Protein 2GPC (pdb70)

Solvent-accessible surface area: 16657 Å² total

Nearest PDB structures (foldseek):
  2gpc-assembly1_B  TM=1.001E+00  e=3.969E-36  Trypanosoma cruzi
  3esf-assembly2_D  TM=9.973E-01  e=1.171E-31  Trypanosoma brucei
  2goj-assembly1_A  TM=9.710E-01  e=1.281E-22  Plasmodium falciparum HB3
  2awp-assembly1_B  TM=9.456E-01  e=6.473E-23  Plasmodium knowlesi
  3dc6-assembly1_C  TM=8.691E-01  e=1.613E-14  Caenorhabditis elegans

Foldseek 3Di:
DDDADPQPQDLARCVVLFQHSVLSCCCCVPVLVVLVVVLVVVCVVVVVCVPDDLLRCCQPHDDPNNLSSLSNVQVNLASLQWRPDADDDDDPVQVQCCVQQVHPVRVLVVQLCCLLVPPAWWKWFWWQQQVVRHIDIDIDHRSDDCSNVVRTQTQHMDTNHCSSPCVRQNSPSSVVVVSSNRIGDVVSSVVRD/DDDADPQPQDLQRCVVLFQHSVLSCCCCVPPLVVLRVVLVVVCVVPVVSVVDALLRCCQPPDDPNNLSSLSNVQVNLASLQWRPDADDDDDPVQVLCCVQQVHPVRVLVVQLCCLLVDPAWWKWFWKAQQVVRHIDIDIDHRSDDQSNPPRIFTQHMDGNHCSNPCVRQNSPVSVVVVSSNRIGDVVSSVVRD

InterPro domains:
  IPR001189 Manganese/iron superoxide dismutase [PIRSF000349] (2-195)
  IPR001189 Manganese/iron superoxide dismutase [PR01703] (6-17)
  IPR001189 Manganese/iron superoxide dismutase [PR01703] (28-41)
  IPR001189 Manganese/iron superoxide dismutase [PR01703] (67-80)
  IPR001189 Manganese/iron superoxide dismutase [PR01703] (120-128)
  IPR001189 Manganese/iron superoxide dismutase [PR01703] (159-171)
  IPR019831 Manganese/iron superoxide dismutase, N-terminal [PF00081] (3-84)
  IPR019832 Manganese/iron superoxide dismutase, C-terminal [PF02777] (91-193)
  IPR019833 Manganese/iron superoxide dismutase, binding site [PS00088] (161-168)
  IPR036314 Manganese/iron superoxide dismutase, C-terminal domain superfamily [G3DSA:3.55.40.20] (85-195)
  IPR036314 Manganese/iron superoxide dismutase, C-terminal domain superfamily [SSF54719] (86-194)
  IPR036324 Manganese/iron superoxide dismutase, N-terminal domain superfamily [G3DSA:1.10.287.990] (21-84)
  IPR036324 Manganese/iron superoxide dismutase, N-terminal domain superfamily [SSF46609] (1-87)

Secondary structure (DSSP, 8-state):
----PPPSS-TTTTGGGT--HHHHHIIIIIIIHHHHHHHHHHHHS-GGGGGS-HHHHHHH--HHHHHHHHHHHHHHHHHHT-----S---HHHHHHHHHHHSSHHHHHHHHHHHHHH--SSEEEEEEEETTTTEEEEEEEETT--GGGSTTEEEEEEEE-SGGGTHHHHTT-HHHHHHHHHHH--HHHHHHH-/----PPPTT-TTTTGGGT--HHHHHIIIIIIIHHHHHHHHHHHHH-HHHHTS-HHHHHHH--THHHHHHHHHHHHHHHHHT-----S---HHHHHHHHHHHSSHHHHHHHHHHHHHH--SSEEEEEEEETTT--EEEEEEETT--GGGSTTEEEEEEEE-SGGGTHHHHTT-HHHHHHHHHHH--HHHHHHH-

Organism: Trypanosoma cruzi (strain CL Brener) (NCBI:txid353153)

Sequence (386 aa):
MFSIPPLPWGYDGLAAKGLSKQQVTLHYDKHHQGYVTKLNAAAQTNSALATKSIEEEIIRTEKGPIFNLAAQIFNHTFYWESMPNGGGEPTGKVADEINASFGSFAKFKEEFTNVAVGHFGSGWAWLVKDTNSGKLKVYQTHDAGCPLTEPNLKPLLTCDVWEHAYYVDYKNDRAAYVQTFWNVVNWKNVERQLMFSIPPLPWGYDGLAAKGLSKQQVTLHYDKHHQGYVTKLNAAAQTNSALATKSIEEIIRTEKGPIFNLAAQIFNHTFYWESMPNGGGEPTGKVADEINASFGSFAKFKEEFTNVAVGHFGSGWAWLVKDTNSGKLKVYQTHDAGCPLTEPNLKPLLTCDVWEHAYYVDYKNDRAAYVQTFWNVVNWKNVERQL

B-factor: mean 17.68, std 6.34, range [6.64, 46.65]

Structure (mmCIF, N/CA/C/O backbone):
data_2GPC
#
_entry.id   2GPC
#
_cell.length_a   109.626
_cell.length_b   38.985
_cell.length_c   91.073
_cell.angle_alpha   90.00
_cell.angle_beta   105.85
_cell.angle_gamma   90.00
#
_symmetry.space_group_name_H-M   'C 1 2 1'
#
loop_
_entity.id
_entity.type
_entity.pdbx_description
1 polymer 'iron superoxide dismutase'
2 non-polymer 'FE (II) ION'
3 non-polymer 'MAGNES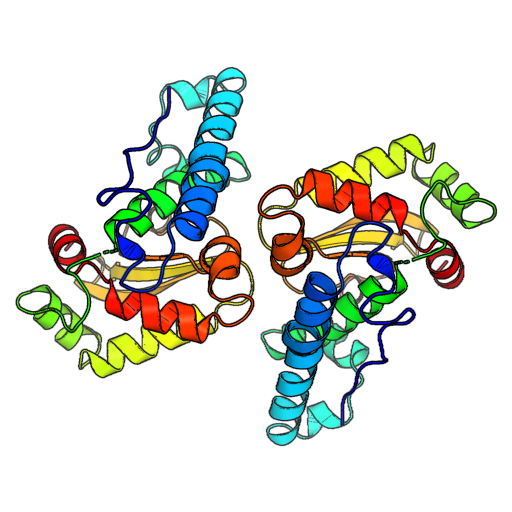IUM ION'
4 water water
#
loop_
_atom_site.group_PDB
_atom_site.id
_atom_site.type_symbol
_atom_site.label_atom_id
_atom_site.label_alt_id
_atom_site.label_comp_id
_atom_site.label_asym_id
_atom_site.label_entity_id
_atom_site.label_seq_id
_atom_site.pdbx_PDB_ins_code
_atom_site.Cartn_x
_atom_site.Cartn_y
_atom_site.Cartn_z
_atom_site.occupancy
_atom_site.B_iso_or_equiv
_atom_site.auth_seq_id
_atom_site.auth_comp_id
_atom_site.auth_asym_id
_atom_site.auth_atom_id
_atom_site.pdbx_PDB_model_num
ATOM 1 N N . MET A 1 1 ? 15.361 9.555 0.435 1.00 22.94 1 MET A N 1
ATOM 2 C CA . MET A 1 1 ? 14.112 9.018 1.059 1.00 23.26 1 MET A CA 1
ATOM 3 C C . MET A 1 1 ? 14.294 8.714 2.554 1.00 21.92 1 MET A C 1
ATOM 4 O O . MET A 1 1 ? 15.422 8.590 3.045 1.00 22.05 1 MET A O 1
ATOM 9 N N . PHE A 1 2 ? 13.183 8.615 3.284 1.00 20.14 2 PHE A N 1
ATOM 10 C CA . PHE A 1 2 ? 13.251 8.399 4.725 1.00 19.05 2 PHE A CA 1
ATOM 11 C C . PHE A 1 2 ? 13.737 6.993 5.037 1.00 18.39 2 PHE A C 1
ATOM 12 O O . PHE A 1 2 ? 13.342 6.019 4.380 1.00 17.85 2 PHE A O 1
ATOM 20 N N . SER A 1 3 ? 14.621 6.905 6.021 1.00 17.56 3 SER A N 1
ATOM 21 C CA . SER A 1 3 ? 15.027 5.626 6.586 1.00 17.36 3 SER A CA 1
ATOM 22 C C . SER A 1 3 ? 15.146 5.761 8.101 1.00 16.21 3 SER A C 1
ATOM 23 O O . SER A 1 3 ? 15.051 6.864 8.650 1.00 16.29 3 SER A O 1
ATOM 26 N N . ILE A 1 4 ? 15.315 4.631 8.772 1.00 14.99 4 ILE A N 1
ATOM 27 C CA . ILE A 1 4 ? 15.552 4.620 10.210 1.00 14.76 4 ILE A CA 1
ATOM 28 C C . ILE A 1 4 ? 16.841 3.878 10.524 1.00 14.40 4 ILE A C 1
ATOM 29 O O . ILE A 1 4 ? 17.232 2.943 9.800 1.00 13.27 4 ILE A O 1
ATOM 34 N N . PRO A 1 5 ? 17.497 4.285 11.610 1.00 14.68 5 PRO A N 1
ATOM 35 C CA . PRO A 1 5 ? 18.726 3.618 12.036 1.00 14.53 5 PRO A CA 1
ATOM 36 C C . PRO A 1 5 ? 18.431 2.169 12.459 1.00 14.41 5 PRO A C 1
ATOM 37 O O . PRO A 1 5 ? 17.292 1.876 12.837 1.00 13.74 5 PRO A O 1
ATOM 41 N N . PRO A 1 6 ? 19.422 1.282 12.376 1.00 14.24 6 PRO A N 1
ATOM 42 C CA . PRO A 1 6 ? 19.260 -0.078 12.893 1.00 13.85 6 PRO A CA 1
ATOM 43 C C . PRO A 1 6 ? 19.015 -0.061 14.404 1.00 13.33 6 PRO A C 1
ATOM 44 O O . PRO A 1 6 ? 19.347 0.920 15.084 1.00 12.42 6 PRO A O 1
ATOM 48 N N . LEU A 1 7 ? 18.422 -1.133 14.915 1.00 13.06 7 LEU A N 1
ATOM 49 C CA . LEU A 1 7 ? 18.369 -1.364 16.356 1.00 13.36 7 LEU A CA 1
ATOM 50 C C . LEU A 1 7 ? 19.776 -1.159 16.923 1.00 13.72 7 LEU A C 1
ATOM 51 O O . LEU A 1 7 ? 20.742 -1.661 16.345 1.00 12.98 7 LEU A O 1
ATOM 56 N N . PRO A 1 8 ? 19.921 -0.417 18.028 1.00 13.87 8 PRO A N 1
ATOM 57 C CA . PRO A 1 8 ? 21.257 -0.196 18.589 1.00 13.92 8 PRO A CA 1
ATOM 58 C C . PRO A 1 8 ? 21.930 -1.491 19.057 1.00 14.07 8 PRO A C 1
ATOM 59 O O . PRO A 1 8 ? 23.154 -1.563 19.030 1.00 13.90 8 PRO A O 1
ATOM 63 N N . TRP A 1 9 ? 21.141 -2.501 19.425 1.00 14.04 9 TRP A N 1
ATOM 64 C CA . TRP A 1 9 ? 21.654 -3.708 20.083 1.00 14.20 9 TRP A CA 1
ATOM 65 C C . TRP A 1 9 ? 21.248 -5.013 19.360 1.00 14.06 9 TRP A C 1
ATOM 66 O O . TRP A 1 9 ? 21.433 -6.108 19.888 1.00 13.38 9 TRP A O 1
ATOM 77 N N . GLY A 1 10 ? 20.715 -4.892 18.145 1.00 14.24 10 GLY A N 1
ATOM 78 C CA . GLY A 1 10 ? 20.374 -6.043 17.328 1.00 14.09 10 GLY A CA 1
ATOM 79 C C . GLY A 1 10 ? 19.060 -6.685 17.725 1.00 14.26 10 GLY A C 1
ATOM 80 O O . GLY A 1 10 ? 18.582 -6.496 18.843 1.00 14.15 10 GLY A O 1
ATOM 81 N N . TYR A 1 11 ? 18.490 -7.472 16.820 1.00 14.57 11 TYR A N 1
ATOM 82 C CA . TYR A 1 11 ? 17.175 -8.081 17.030 1.00 14.82 11 TYR A CA 1
ATOM 83 C C . TYR A 1 11 ? 17.064 -8.914 18.323 1.00 14.86 11 TYR A C 1
ATOM 84 O O . TYR A 1 11 ? 16.032 -8.865 19.004 1.00 15.04 11 TYR A O 1
ATOM 93 N N . ASP A 1 12 ? 18.104 -9.669 18.675 1.00 14.71 12 ASP A N 1
ATOM 94 C CA . ASP A 1 12 ? 18.066 -10.500 19.888 1.00 14.80 12 ASP A CA 1
ATOM 95 C C . ASP A 1 12 ? 18.765 -9.900 21.121 1.00 14.41 12 ASP A C 1
ATOM 96 O O . ASP A 1 12 ? 18.951 -10.579 22.131 1.00 13.87 12 ASP A O 1
ATOM 101 N N . GLY A 1 13 ? 19.139 -8.627 21.038 1.00 14.16 13 GLY A N 1
ATOM 102 C CA . GLY A 1 13 ? 19.928 -7.983 22.073 1.00 13.84 13 GLY A CA 1
ATOM 103 C C . GLY A 1 13 ? 19.305 -7.895 23.461 1.00 13.83 13 GLY A C 1
ATOM 104 O O . GLY A 1 13 ? 20.042 -7.828 24.448 1.00 13.29 13 GLY A O 1
ATOM 105 N N . LEU A 1 14 ? 17.972 -7.838 23.523 1.00 13.36 14 LEU A N 1
ATOM 106 C CA . LEU A 1 14 ? 17.223 -7.767 24.785 1.00 13.44 14 LEU A CA 1
ATOM 107 C C . LEU A 1 14 ? 16.572 -9.087 25.229 1.00 13.42 14 LEU A C 1
ATOM 108 O O . LEU A 1 14 ? 15.903 -9.122 26.263 1.00 13.48 14 LEU A O 1
ATOM 113 N N . ALA A 1 15 ? 16.771 -10.158 24.462 1.00 13.70 15 ALA A N 1
ATOM 114 C CA . ALA A 1 15 ? 16.161 -11.468 24.738 1.00 14.23 15 ALA A CA 1
ATOM 115 C C . ALA A 1 15 ? 16.441 -12.003 26.153 1.00 14.34 15 ALA A C 1
ATOM 116 O O . ALA A 1 15 ? 15.514 -12.436 26.851 1.00 14.00 15 ALA A O 1
ATOM 118 N N . ALA A 1 16 ? 17.706 -11.964 26.564 1.00 14.51 16 ALA A N 1
ATOM 119 C CA . ALA A 1 16 ? 18.118 -12.441 27.892 1.00 14.64 16 ALA A CA 1
ATOM 120 C C . ALA A 1 16 ? 17.514 -11.601 29.022 1.00 14.68 16 ALA A C 1
ATOM 121 O O . ALA A 1 16 ? 17.467 -12.040 30.162 1.00 14.50 16 ALA A O 1
ATOM 123 N N . LYS A 1 17 ? 17.082 -10.384 28.709 1.00 15.27 17 LYS A N 1
ATOM 124 C CA . LYS A 1 17 ? 16.439 -9.517 29.697 1.00 15.73 17 LYS A CA 1
ATOM 125 C C . LYS A 1 17 ? 14.916 -9.368 29.493 1.00 15.38 17 LYS A C 1
ATOM 126 O O . LYS A 1 17 ? 14.304 -8.515 30.109 1.00 14.90 17 LYS A O 1
ATOM 132 N N . GLY A 1 18 ? 14.322 -10.197 28.628 1.00 14.95 18 GLY A N 1
ATOM 133 C CA . GLY A 1 18 ? 12.870 -10.352 28.567 1.00 14.58 18 GLY A CA 1
ATOM 134 C C . GLY A 1 18 ? 12.104 -9.621 27.464 1.00 14.02 18 GLY A C 1
ATOM 135 O O . GLY A 1 18 ? 10.893 -9.389 27.603 1.00 13.66 18 GLY A O 1
ATOM 136 N N . LEU A 1 19 ? 12.792 -9.281 26.377 1.00 13.35 19 LEU A N 1
ATOM 137 C CA . LEU A 1 19 ? 12.159 -8.852 25.123 1.00 13.09 19 LEU A CA 1
ATOM 138 C C . LEU A 1 19 ? 12.782 -9.662 24.011 1.00 12.83 19 LEU A C 1
ATOM 139 O O . LEU A 1 19 ? 13.930 -9.431 23.642 1.00 12.54 19 LEU A O 1
ATOM 144 N N . SER A 1 20 ? 12.017 -10.616 23.490 1.00 12.96 20 SER A N 1
ATOM 145 C CA . SER A 1 20 ? 12.538 -11.690 22.644 1.00 12.85 20 SER A CA 1
ATOM 146 C C . SER A 1 20 ? 12.890 -11.203 21.251 1.00 12.80 20 SER A C 1
ATOM 147 O O . SER A 1 20 ? 12.408 -10.164 20.807 1.00 11.95 20 SER A O 1
ATOM 150 N N . LYS A 1 21 ? 13.757 -11.955 20.577 1.00 13.24 21 LYS A N 1
ATOM 151 C CA . LYS A 1 21 ? 14.042 -11.702 19.168 1.00 13.78 21 LYS A CA 1
ATOM 152 C C . LYS A 1 21 ? 12.760 -11.542 18.356 1.00 14.00 21 LYS A C 1
ATOM 153 O O . LYS A 1 21 ? 12.660 -10.637 17.526 1.00 14.21 21 LYS A O 1
ATOM 159 N N . GLN A 1 22 ? 11.777 -12.406 18.602 1.00 14.45 22 GLN A N 1
ATOM 160 C CA . GLN A 1 22 ? 10.539 -12.382 17.831 1.00 14.66 22 GLN A CA 1
ATOM 161 C C . GLN A 1 22 ? 9.703 -11.125 18.130 1.00 13.77 22 GLN A C 1
ATOM 162 O O . GLN A 1 22 ? 9.229 -10.483 17.202 1.00 13.50 22 GLN A O 1
ATOM 168 N N . GLN A 1 23 ? 9.562 -10.759 19.406 1.00 12.81 23 GLN A N 1
ATOM 169 C CA . GLN A 1 23 ? 8.834 -9.543 19.796 1.00 12.39 23 GLN A CA 1
ATOM 170 C C . GLN A 1 23 ? 9.475 -8.303 19.182 1.00 12.19 23 GLN A C 1
ATOM 171 O O . GLN A 1 23 ? 8.787 -7.413 18.674 1.00 11.36 23 GLN A O 1
ATOM 177 N N . VAL A 1 24 ? 10.796 -8.241 19.256 1.00 11.87 24 VAL A N 1
ATOM 178 C CA . VAL A 1 24 ? 11.539 -7.102 18.750 1.00 12.34 24 VAL A CA 1
ATOM 179 C C . VAL A 1 24 ? 11.481 -7.065 17.226 1.00 11.85 24 VAL A C 1
ATOM 180 O O . VAL A 1 24 ? 11.296 -6.005 16.647 1.00 11.99 24 VAL A O 1
ATOM 184 N N . THR A 1 25 ? 11.607 -8.224 16.590 1.00 11.85 25 THR A N 1
ATOM 185 C CA . THR A 1 25 ? 11.605 -8.319 15.124 1.00 12.05 25 THR A CA 1
ATOM 186 C C . THR A 1 25 ? 10.297 -7.847 14.505 1.00 11.71 25 THR A C 1
ATOM 187 O O . THR A 1 25 ? 10.304 -7.071 13.554 1.00 12.21 25 THR A O 1
ATOM 191 N N . LEU A 1 26 ? 9.177 -8.332 15.027 1.00 11.80 26 LEU A N 1
ATOM 192 C CA . LEU A 1 26 ? 7.871 -7.878 14.564 1.00 11.61 26 LEU A CA 1
ATOM 193 C C . LEU A 1 26 ? 7.729 -6.381 14.790 1.00 11.01 26 LEU A C 1
ATOM 194 O O . LEU A 1 26 ? 7.315 -5.645 13.898 1.00 11.02 26 LEU A O 1
ATOM 199 N N . HIS A 1 27 ? 8.080 -5.928 15.987 1.00 10.34 27 HIS A N 1
ATOM 200 C CA . HIS A 1 27 ? 7.925 -4.518 16.338 1.00 10.09 27 HIS A CA 1
ATOM 201 C C . HIS A 1 27 ? 8.761 -3.611 15.401 1.00 10.37 27 HIS A C 1
ATOM 202 O O . HIS A 1 27 ? 8.259 -2.601 14.913 1.00 10.42 27 HIS A O 1
ATOM 209 N N . TYR A 1 28 ? 9.990 -4.013 15.083 1.00 10.81 28 TYR A N 1
ATOM 210 C CA . TYR A 1 28 ? 10.879 -3.206 14.245 1.00 11.25 28 TYR A CA 1
ATOM 211 C C . TYR A 1 28 ? 10.590 -3.378 12.752 1.00 11.64 28 TYR A C 1
ATOM 212 O O . TYR A 1 28 ? 10.408 -2.396 12.035 1.00 11.76 28 TYR A O 1
ATOM 221 N N . ASP A 1 29 ? 10.564 -4.619 12.278 1.00 12.01 29 ASP A N 1
ATOM 222 C CA . ASP A 1 29 ? 10.420 -4.893 10.842 1.00 12.21 29 ASP A CA 1
ATOM 223 C C . ASP A 1 29 ? 9.008 -4.614 10.322 1.00 12.18 29 ASP A C 1
ATOM 224 O O . ASP A 1 29 ? 8.852 -4.151 9.190 1.00 12.26 29 ASP A O 1
ATOM 229 N N . LYS A 1 30 ? 7.986 -4.933 11.113 1.00 12.75 30 LYS A N 1
ATOM 230 C CA . LYS A 1 30 ? 6.608 -4.725 10.668 1.00 12.82 30 LYS A CA 1
ATOM 231 C C . LYS A 1 30 ? 6.088 -3.333 11.036 1.00 12.75 30 LYS A C 1
ATOM 232 O O . LYS A 1 30 ? 5.687 -2.559 10.148 1.00 13.32 30 LYS A O 1
ATOM 238 N N . HIS A 1 31 ? 6.095 -2.996 12.324 1.00 11.51 31 HIS A N 1
ATOM 239 C CA . HIS A 1 31 ? 5.522 -1.726 12.760 1.00 11.19 31 HIS A CA 1
ATOM 240 C C . HIS A 1 31 ? 6.419 -0.545 12.410 1.00 11.17 31 HIS A C 1
ATOM 241 O O . HIS A 1 31 ? 5.993 0.341 11.691 1.00 11.38 31 HIS A O 1
ATOM 248 N N . HIS A 1 32 ? 7.664 -0.547 12.873 1.00 10.81 32 HIS A N 1
ATOM 249 C CA . HIS A 1 32 ? 8.522 0.624 12.709 1.00 10.95 32 HIS A CA 1
ATOM 250 C C . HIS A 1 32 ? 8.856 0.865 11.235 1.00 11.31 32 HIS A C 1
ATOM 251 O O . HIS A 1 32 ? 8.671 1.974 10.726 1.00 10.50 32 HIS A O 1
ATOM 258 N N . GLN A 1 33 ? 9.309 -0.176 10.539 1.00 11.52 33 GLN A N 1
ATOM 259 C CA . GLN A 1 33 ? 9.640 -0.034 9.119 1.00 12.37 33 GLN A CA 1
ATOM 260 C C . GLN A 1 33 ? 8.408 0.222 8.278 1.00 12.27 33 GLN A C 1
ATOM 261 O O . GLN A 1 33 ? 8.496 0.883 7.246 1.00 12.72 33 GLN A O 1
ATOM 267 N N . GLY A 1 34 ? 7.271 -0.302 8.718 1.00 12.12 34 GLY A N 1
ATOM 268 C CA . GLY A 1 34 ? 6.005 -0.093 8.039 1.00 12.21 34 GLY A CA 1
ATOM 269 C C . GLY A 1 34 ? 5.634 1.378 8.010 1.00 12.14 34 GLY A C 1
ATOM 270 O O . GLY A 1 34 ? 5.137 1.863 6.996 1.00 11.89 34 GLY A O 1
ATOM 271 N N . TYR A 1 35 ? 5.879 2.087 9.113 1.00 11.66 35 TYR A N 1
ATOM 272 C CA . TYR A 1 35 ? 5.651 3.529 9.154 1.00 11.68 35 TYR A CA 1
ATOM 273 C C . TYR A 1 35 ? 6.562 4.248 8.159 1.00 11.90 35 TYR A C 1
ATOM 274 O O . TYR A 1 35 ? 6.141 5.189 7.487 1.00 11.66 35 TYR A O 1
ATOM 283 N N . VAL A 1 36 ? 7.810 3.801 8.064 1.00 12.05 36 VAL A N 1
ATOM 284 C CA . VAL A 1 36 ? 8.761 4.380 7.121 1.00 12.05 36 VAL A CA 1
ATOM 285 C C . VAL A 1 36 ? 8.292 4.167 5.669 1.00 12.47 36 VAL A C 1
ATOM 286 O O . VAL A 1 36 ? 8.307 5.101 4.866 1.00 11.96 36 VAL A O 1
ATOM 290 N N . THR A 1 37 ? 7.864 2.946 5.351 1.00 12.48 37 THR A N 1
ATOM 291 C CA . THR A 1 37 ? 7.337 2.617 4.032 1.00 13.09 37 THR A CA 1
ATOM 292 C C . THR A 1 37 ? 6.135 3.507 3.682 1.00 13.22 37 THR A C 1
ATOM 293 O O . THR A 1 37 ? 6.095 4.115 2.613 1.00 12.82 37 THR A O 1
ATOM 297 N N . LYS A 1 38 ? 5.196 3.628 4.613 1.00 13.45 38 LYS A N 1
ATOM 298 C CA . LYS A 1 38 ? 3.989 4.430 4.414 1.00 14.07 38 LYS A CA 1
ATOM 299 C C . LYS A 1 38 ? 4.298 5.922 4.236 1.00 13.88 38 LYS A C 1
ATOM 300 O O . LYS A 1 38 ? 3.676 6.590 3.417 1.00 12.73 38 LYS A O 1
ATOM 306 N N . LEU A 1 39 ? 5.278 6.436 4.971 1.00 13.80 39 LEU A N 1
ATOM 307 C CA . LEU A 1 39 ? 5.658 7.852 4.845 1.00 14.23 39 LEU A CA 1
ATOM 308 C C . LEU A 1 39 ? 6.335 8.149 3.492 1.00 14.15 39 LEU A C 1
ATOM 309 O O . LEU A 1 39 ? 6.115 9.203 2.898 1.00 13.92 39 LEU A O 1
ATOM 314 N N . ASN A 1 40 ? 7.181 7.230 3.045 1.00 14.26 40 ASN A N 1
ATOM 315 C CA . ASN A 1 40 ? 7.800 7.301 1.723 1.00 14.62 40 ASN A CA 1
ATOM 316 C C . ASN A 1 40 ? 6.754 7.282 0.594 1.00 15.00 40 ASN A C 1
ATOM 317 O O . ASN A 1 40 ? 6.852 8.050 -0.358 1.00 15.49 40 ASN A O 1
ATOM 322 N N . ALA A 1 41 ? 5.732 6.442 0.720 1.00 15.10 41 ALA A N 1
ATOM 323 C CA . ALA A 1 41 ? 4.639 6.442 -0.233 1.00 15.10 41 ALA A CA 1
ATOM 324 C C . ALA A 1 41 ? 3.924 7.789 -0.190 1.00 15.46 41 ALA A C 1
ATOM 325 O O . ALA A 1 41 ? 3.645 8.368 -1.227 1.00 16.11 41 ALA A O 1
ATOM 327 N N . ALA A 1 42 ? 3.651 8.301 1.008 1.00 15.28 42 ALA A N 1
ATOM 328 C CA . ALA A 1 42 ? 2.959 9.575 1.144 1.00 15.57 42 ALA A CA 1
ATOM 329 C C . ALA A 1 42 ? 3.745 10.741 0.538 1.00 15.91 42 ALA A C 1
ATOM 330 O O . ALA A 1 42 ? 3.154 11.674 0.003 1.00 15.61 42 ALA A O 1
ATOM 332 N N . ALA A 1 43 ? 5.070 10.687 0.611 1.00 16.47 43 ALA A N 1
ATOM 333 C CA . ALA A 1 43 ? 5.908 11.737 0.033 1.00 17.60 43 ALA A CA 1
ATOM 334 C C . ALA A 1 43 ? 5.890 11.717 -1.498 1.00 18.04 43 ALA A C 1
ATOM 335 O O . ALA A 1 43 ? 6.125 12.745 -2.125 1.00 18.71 43 ALA A O 1
ATOM 337 N N . GLN A 1 44 ? 5.622 10.565 -2.105 1.00 18.77 44 GLN A N 1
ATOM 338 C CA . GLN A 1 44 ? 5.517 10.507 -3.566 1.00 19.66 44 GLN A CA 1
ATOM 339 C C . GLN A 1 44 ? 4.293 11.302 -4.060 1.00 19.93 44 GLN A C 1
ATOM 340 O O . GLN A 1 44 ? 4.326 11.892 -5.135 1.00 19.81 44 GLN A O 1
ATOM 346 N N . THR A 1 45 ? 3.231 11.320 -3.257 1.00 20.54 45 THR A N 1
ATOM 347 C CA . THR A 1 45 ? 1.980 11.993 -3.616 1.00 21.17 45 THR A CA 1
ATOM 348 C C . THR A 1 45 ? 1.701 13.253 -2.793 1.00 22.34 45 THR A C 1
ATOM 349 O O . THR A 1 45 ? 0.600 13.806 -2.850 1.00 22.99 45 THR A O 1
ATOM 353 N N . ASN A 1 46 ? 2.701 13.704 -2.040 1.00 23.51 46 ASN A N 1
ATOM 354 C CA . ASN A 1 46 ? 2.654 14.977 -1.331 1.00 24.61 46 ASN A CA 1
ATOM 355 C C . ASN A 1 46 ? 4.060 15.569 -1.381 1.00 25.75 46 ASN A C 1
ATOM 356 O O . ASN A 1 46 ? 4.848 15.396 -0.455 1.00 25.38 46 ASN A O 1
ATOM 361 N N . SER A 1 47 ? 4.365 16.234 -2.493 1.00 27.67 47 SER A N 1
ATOM 362 C CA . SER A 1 47 ? 5.701 16.761 -2.798 1.00 29.29 47 SER A CA 1
ATOM 363 C C . SER A 1 47 ? 6.298 17.678 -1.726 1.00 30.27 47 SER A C 1
ATOM 364 O O . SER A 1 47 ? 7.521 17.718 -1.561 1.00 31.05 47 SER A O 1
ATOM 367 N N . ALA A 1 48 ? 5.447 18.421 -1.021 1.00 31.42 48 ALA A N 1
ATOM 368 C CA . ALA A 1 48 ? 5.889 19.266 0.096 1.00 32.06 48 ALA A CA 1
ATOM 369 C C . ALA A 1 48 ? 6.727 18.477 1.127 1.00 32.54 48 ALA A C 1
ATOM 370 O O . ALA A 1 48 ? 7.730 18.975 1.650 1.00 33.20 48 ALA A O 1
ATOM 372 N N . LEU A 1 49 ? 6.328 17.233 1.380 1.00 32.64 49 LEU A N 1
ATOM 373 C CA . LEU A 1 49 ? 6.981 16.382 2.375 1.00 32.68 49 LEU A CA 1
ATOM 374 C C . LEU A 1 49 ? 8.400 15.920 2.039 1.00 32.82 49 LEU A C 1
ATOM 375 O O . LEU A 1 49 ? 9.175 15.630 2.950 1.00 33.16 49 LEU A O 1
ATOM 380 N N . ALA A 1 50 ? 8.730 15.804 0.754 1.00 32.80 50 ALA A N 1
ATOM 381 C CA . ALA A 1 50 ? 10.030 15.249 0.339 1.00 32.47 50 ALA A CA 1
ATOM 382 C C . ALA A 1 50 ? 11.238 16.050 0.846 1.00 32.03 50 ALA A C 1
ATOM 383 O O . ALA A 1 50 ? 12.335 15.499 0.959 1.00 32.65 50 ALA A O 1
ATOM 385 N N . THR A 1 51 ? 11.024 17.331 1.159 1.00 30.95 51 THR A N 1
ATOM 386 C CA . THR A 1 51 ? 12.069 18.227 1.673 1.00 29.98 51 THR A CA 1
ATOM 387 C C . THR A 1 51 ? 12.024 18.468 3.191 1.00 28.61 51 THR A C 1
ATOM 388 O O . THR A 1 51 ? 12.882 19.159 3.738 1.00 29.00 51 THR A O 1
ATOM 392 N N . LYS A 1 52 ? 11.012 17.937 3.867 1.00 26.81 52 LYS A N 1
ATOM 393 C CA . LYS A 1 52 ? 10.912 18.060 5.320 1.00 25.28 52 LYS A CA 1
ATOM 394 C C . LYS A 1 52 ? 11.596 16.886 6.012 1.00 23.63 52 LYS A C 1
ATOM 395 O O . LYS A 1 52 ? 11.561 15.765 5.520 1.00 23.77 52 LYS A O 1
ATOM 401 N N . SER A 1 53 ? 12.234 17.150 7.145 1.00 22.04 53 SER A N 1
ATOM 402 C CA . SER A 1 53 ? 12.765 16.090 7.997 1.00 20.68 53 SER A CA 1
ATOM 403 C C . SER A 1 53 ? 11.620 15.481 8.806 1.00 19.62 53 SER A C 1
ATOM 404 O O . SER A 1 53 ? 10.511 16.006 8.821 1.00 18.91 53 SER A O 1
ATOM 407 N N . ILE A 1 54 ? 11.894 14.370 9.481 1.00 18.78 54 ILE A N 1
ATOM 408 C CA . ILE A 1 54 ? 10.912 13.755 10.371 1.00 18.14 54 ILE A CA 1
ATOM 409 C C . ILE A 1 54 ? 10.449 14.776 11.397 1.00 17.45 54 ILE A C 1
ATOM 410 O O . ILE A 1 54 ? 9.250 14.934 11.616 1.00 16.16 54 ILE A O 1
ATOM 415 N N . GLU A 1 55 ? 11.397 15.479 12.010 1.00 17.19 55 GLU A N 1
ATOM 416 C CA . GLU A 1 55 ? 11.071 16.454 13.054 1.00 17.66 55 GLU A CA 1
ATOM 417 C C . GLU A 1 55 ? 10.258 17.623 12.503 1.00 17.09 55 GLU A C 1
ATOM 418 O O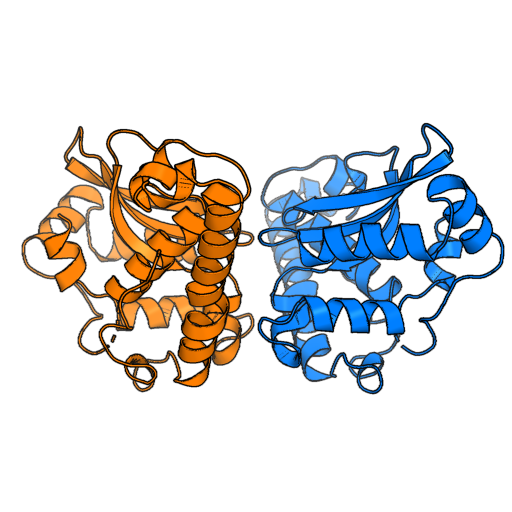 . GLU A 1 55 ? 9.324 18.080 13.153 1.00 16.69 55 GLU A O 1
ATOM 424 N N . GLU A 1 56 ? 10.581 18.070 11.288 1.00 17.03 56 GLU A N 1
ATOM 425 C CA A GLU A 1 56 ? 9.875 19.181 10.660 0.50 16.67 56 GLU A CA 1
ATOM 426 C CA B GLU A 1 56 ? 9.862 19.191 10.674 0.50 16.95 56 GLU A CA 1
ATOM 427 C C . GLU A 1 56 ? 8.419 18.790 10.433 1.00 16.55 56 GLU A C 1
ATOM 428 O O . GLU A 1 56 ? 7.511 19.587 10.646 1.00 16.38 56 GLU A O 1
ATOM 439 N N . ILE A 1 57 ? 8.208 17.548 9.995 1.00 15.95 57 ILE A N 1
ATOM 440 C CA . ILE A 1 57 ? 6.868 17.028 9.775 1.00 15.50 57 ILE A CA 1
ATOM 441 C C . ILE A 1 57 ? 6.061 16.971 11.085 1.00 15.60 57 ILE A C 1
ATOM 442 O O . ILE A 1 57 ? 4.872 17.316 11.113 1.00 15.33 57 ILE A O 1
ATOM 447 N N . ILE A 1 58 ? 6.689 16.509 12.155 1.00 15.56 58 ILE A N 1
ATOM 448 C CA . ILE A 1 58 ? 6.014 16.395 13.444 1.00 16.07 58 ILE A CA 1
ATOM 449 C C . ILE A 1 58 ? 5.547 17.788 13.932 1.00 16.85 58 ILE A C 1
ATOM 450 O O . ILE A 1 58 ? 4.468 17.930 14.509 1.00 15.64 58 ILE A O 1
ATOM 455 N N . ARG A 1 59 ? 6.360 18.804 13.667 1.00 18.09 59 ARG A N 1
ATOM 456 C CA . ARG A 1 59 ? 6.102 20.161 14.152 1.00 19.49 59 ARG A CA 1
ATOM 457 C C . ARG A 1 59 ? 5.067 20.931 13.327 1.00 20.15 59 ARG A C 1
ATOM 458 O O . ARG A 1 59 ? 4.395 21.815 13.861 1.00 20.64 59 ARG A O 1
ATOM 466 N N . THR A 1 60 ? 4.927 20.590 12.043 1.00 20.62 60 THR A N 1
ATOM 467 C CA . THR A 1 60 ? 4.149 21.409 11.097 1.00 20.93 60 THR A CA 1
ATOM 468 C C . THR A 1 60 ? 2.966 20.717 10.426 1.00 20.97 60 THR A C 1
ATOM 469 O O . THR A 1 60 ? 2.151 21.386 9.789 1.00 21.68 60 THR A O 1
ATOM 473 N N . GLU A 1 61 ? 2.867 19.395 10.531 1.00 20.35 61 GLU A N 1
ATOM 474 C CA . GLU A 1 61 ? 1.789 18.666 9.869 1.00 20.42 61 GLU A CA 1
ATOM 475 C C . GLU A 1 61 ? 0.866 18.013 10.900 1.00 20.42 61 GLU A C 1
ATOM 476 O O . GLU A 1 61 ? 1.200 17.924 12.083 1.00 20.47 61 GLU A O 1
ATOM 482 N N . LYS A 1 62 ? -0.294 17.555 10.436 1.00 20.48 62 LYS A N 1
ATOM 483 C CA . LYS A 1 62 ? -1.305 16.940 11.296 1.00 20.35 62 LYS A CA 1
ATOM 484 C C . LYS A 1 62 ? -1.986 15.745 10.611 1.00 19.46 62 LYS A C 1
ATOM 485 O O . LYS A 1 62 ? -1.711 15.443 9.443 1.00 19.55 62 LYS A O 1
ATOM 491 N N . GLY A 1 63 ? -2.852 15.056 11.347 1.00 18.25 63 GLY A N 1
ATOM 492 C CA . GLY A 1 63 ? -3.576 13.910 10.823 1.00 17.93 63 GLY A CA 1
ATOM 493 C C . GLY A 1 63 ? -2.678 12.719 10.509 1.00 17.54 63 GLY A C 1
ATOM 494 O O . GLY A 1 63 ? -1.634 12.550 11.133 1.00 17.24 63 GLY A O 1
ATOM 495 N N . PRO A 1 64 ? -3.082 11.871 9.565 1.00 17.30 64 PRO A N 1
ATOM 496 C CA . PRO A 1 64 ? -2.297 10.673 9.215 1.00 16.76 64 PRO A CA 1
ATOM 497 C C . PRO A 1 64 ? -0.805 10.883 8.905 1.00 16.66 64 PRO A C 1
ATOM 498 O O . PRO A 1 64 ? 0.006 10.057 9.299 1.00 15.99 64 PRO A O 1
ATOM 502 N N . ILE A 1 65 ? -0.448 11.965 8.227 1.00 16.36 65 ILE A N 1
ATOM 503 C CA . ILE A 1 65 ? 0.958 12.231 7.949 1.00 16.51 65 ILE A CA 1
ATOM 504 C C . ILE A 1 65 ? 1.770 12.485 9.228 1.00 15.13 65 ILE A C 1
ATOM 505 O O . ILE A 1 65 ? 2.881 11.973 9.372 1.00 13.79 65 ILE A O 1
ATOM 510 N N . PHE A 1 66 ? 1.207 13.264 10.151 1.00 13.96 66 PHE A N 1
ATOM 511 C CA . PHE A 1 66 ? 1.810 13.447 11.470 1.00 13.59 66 PHE A CA 1
ATOM 512 C C . PHE A 1 66 ? 2.016 12.092 12.152 1.00 12.62 66 PHE A C 1
ATOM 513 O O . PHE A 1 66 ? 3.098 11.820 12.646 1.00 11.99 66 PHE A O 1
ATOM 521 N N . ASN A 1 67 ? 0.984 11.253 12.164 1.00 12.16 67 ASN A N 1
ATOM 522 C CA . ASN A 1 67 ? 1.056 9.961 12.854 1.00 12.31 67 ASN A CA 1
ATOM 523 C C . ASN A 1 67 ? 2.229 9.088 12.376 1.00 11.92 67 ASN A C 1
ATOM 524 O O . ASN A 1 67 ? 2.874 8.418 13.182 1.00 11.71 67 ASN A O 1
ATOM 529 N N . LEU A 1 68 ? 2.493 9.092 11.069 1.00 11.63 68 LEU A N 1
ATOM 530 C CA . LEU A 1 68 ? 3.576 8.308 10.507 1.00 11.51 68 LEU A CA 1
ATOM 531 C C . LEU A 1 68 ? 4.935 8.840 10.968 1.00 11.28 68 LEU A C 1
ATOM 532 O O . LEU A 1 68 ? 5.746 8.084 11.464 1.00 10.67 68 LEU A O 1
ATOM 537 N N . ALA A 1 69 ? 5.172 10.138 10.804 1.00 11.23 69 ALA A N 1
ATOM 538 C CA . ALA A 1 69 ? 6.450 10.743 11.200 1.00 11.47 69 ALA A CA 1
ATOM 539 C C . ALA A 1 69 ? 6.679 10.627 12.707 1.00 11.38 69 ALA A C 1
ATOM 540 O O . ALA A 1 69 ? 7.774 10.312 13.160 1.00 11.71 69 ALA A O 1
ATOM 542 N N . ALA A 1 70 ? 5.637 10.882 13.482 1.00 11.29 70 ALA A N 1
ATOM 543 C CA . ALA A 1 70 ? 5.743 10.818 14.939 1.00 11.23 70 ALA A CA 1
ATOM 544 C C . ALA A 1 70 ? 6.023 9.405 15.423 1.00 11.08 70 ALA A C 1
ATOM 545 O O . ALA A 1 70 ? 6.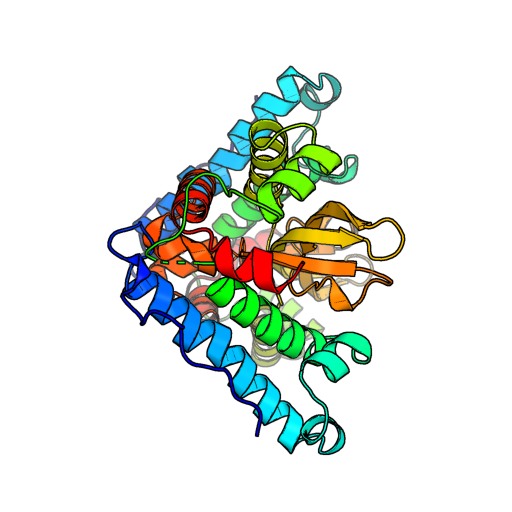799 9.215 16.353 1.00 11.55 70 ALA A O 1
ATOM 547 N N . GLN A 1 71 ? 5.393 8.416 14.802 1.00 10.77 71 GLN A N 1
ATOM 548 C CA . GLN A 1 71 ? 5.615 7.029 15.188 1.00 10.85 71 GLN A CA 1
ATOM 549 C C . GLN A 1 71 ? 7.040 6.608 14.855 1.00 10.60 71 GLN A C 1
ATOM 550 O O . GLN A 1 71 ? 7.640 5.841 15.586 1.00 11.22 71 GLN A O 1
ATOM 556 N N . ILE A 1 72 ? 7.580 7.127 13.760 1.00 10.50 72 ILE A N 1
ATOM 557 C CA . ILE A 1 72 ? 8.968 6.873 13.400 1.00 10.35 72 ILE A CA 1
ATOM 558 C C . ILE A 1 72 ? 9.933 7.447 14.443 1.00 10.37 72 ILE A C 1
ATOM 559 O O . ILE A 1 72 ? 10.853 6.761 14.892 1.00 10.23 72 ILE A O 1
ATOM 564 N N . PHE A 1 73 ? 9.732 8.706 14.816 1.00 10.37 73 PHE A N 1
ATOM 565 C CA . PHE A 1 73 ? 10.554 9.336 15.853 1.00 10.55 73 PHE A CA 1
ATOM 566 C C . PHE A 1 73 ? 10.414 8.605 17.196 1.00 10.73 73 PHE A C 1
ATOM 567 O O . PHE A 1 73 ? 11.424 8.287 17.842 1.00 10.49 73 PHE A O 1
ATOM 575 N N . ASN A 1 74 ? 9.174 8.321 17.605 1.00 10.34 74 ASN A N 1
ATOM 576 C CA . ASN A 1 74 ? 8.920 7.720 18.926 1.00 10.48 74 ASN A CA 1
ATOM 577 C C . ASN A 1 74 ? 9.568 6.333 19.036 1.00 10.49 74 ASN A C 1
ATOM 578 O O . ASN A 1 74 ? 10.126 5.995 20.070 1.00 10.87 74 ASN A O 1
ATOM 583 N N . HIS A 1 75 ? 9.511 5.546 17.964 1.00 9.97 75 HIS A N 1
ATOM 584 C CA . HIS A 1 75 ? 10.065 4.190 17.984 1.00 9.90 75 HIS A CA 1
ATOM 585 C C . HIS A 1 75 ? 11.582 4.228 18.059 1.00 10.13 75 HIS A C 1
ATOM 586 O O . HIS A 1 75 ? 12.177 3.495 18.833 1.00 9.76 75 HIS A O 1
ATOM 593 N N . THR A 1 76 ? 12.205 5.103 17.280 1.00 10.49 76 THR A N 1
ATOM 594 C CA . THR A 1 76 ? 13.664 5.254 17.345 1.00 10.25 76 THR A CA 1
ATOM 595 C C . THR A 1 76 ? 14.098 5.667 18.749 1.00 10.60 76 THR A C 1
ATOM 596 O O . THR A 1 76 ? 15.049 5.113 19.296 1.00 10.39 76 THR A O 1
ATOM 600 N N . PHE A 1 77 ? 13.381 6.612 19.346 1.00 10.60 77 PHE A N 1
ATOM 601 C CA . PHE A 1 77 ? 13.681 7.064 20.707 1.00 11.00 77 PHE A CA 1
ATOM 602 C C . PHE A 1 77 ? 13.482 5.952 21.738 1.00 10.53 77 PHE A C 1
ATOM 603 O O . PHE A 1 77 ? 14.184 5.888 22.745 1.00 10.15 77 PHE A O 1
ATOM 611 N N . TYR A 1 78 ? 12.519 5.081 21.460 1.00 9.84 78 TYR A N 1
ATOM 612 C CA . TYR A 1 78 ? 12.212 3.924 22.301 1.00 9.42 78 TYR A CA 1
ATOM 613 C C . TYR A 1 78 ? 13.354 2.887 22.307 1.00 9.57 78 TYR A C 1
ATOM 614 O O . TYR A 1 78 ? 13.763 2.424 23.376 1.00 8.65 78 TYR A O 1
ATOM 623 N N . TRP A 1 79 ? 13.879 2.545 21.131 1.00 8.91 79 TRP A N 1
ATOM 624 C CA . TRP A 1 79 ? 15.006 1.607 21.066 1.00 9.55 79 TRP A CA 1
ATOM 625 C C . TRP A 1 79 ? 16.252 2.200 21.739 1.00 9.40 79 TRP A C 1
ATOM 626 O O . TRP A 1 79 ? 16.996 1.485 22.420 1.00 9.72 79 TRP A O 1
ATOM 637 N N . GLU A 1 80 ? 16.457 3.503 21.576 1.00 9.59 80 GLU A N 1
ATOM 638 C CA . GLU A 1 80 ? 17.589 4.199 22.189 1.00 10.02 80 GLU A CA 1
ATOM 639 C C . GLU A 1 80 ? 17.430 4.318 23.712 1.00 10.32 80 GLU A C 1
ATOM 640 O O . GLU A 1 80 ? 18.409 4.540 24.421 1.00 10.49 80 GLU A O 1
ATOM 646 N N . SER A 1 81 ? 16.190 4.180 24.196 1.00 10.55 81 SER A N 1
ATOM 647 C CA . SER A 1 81 ? 15.864 4.211 25.627 1.00 10.90 81 SER A CA 1
ATOM 648 C C . SER A 1 81 ? 16.103 2.881 26.339 1.00 11.62 81 SER A C 1
ATOM 649 O O . SER A 1 81 ? 15.902 2.779 27.568 1.00 12.25 81 SER A O 1
ATOM 652 N N . MET A 1 82 ? 16.487 1.858 25.577 1.00 11.76 82 MET A N 1
ATOM 653 C CA . MET A 1 82 ? 16.720 0.522 26.121 1.00 12.20 82 MET A CA 1
ATOM 654 C C . MET A 1 82 ? 18.130 0.049 25.769 1.00 12.90 82 MET A C 1
ATOM 655 O O . MET A 1 82 ? 18.725 0.501 24.791 1.00 11.85 82 MET A O 1
ATOM 669 N N . PRO A 1 84 ? 20.814 -3.666 26.664 1.00 16.77 84 PRO A N 1
ATOM 670 C CA . PRO A 1 84 ? 21.039 -4.906 27.423 1.00 17.36 84 PRO A CA 1
ATOM 671 C C . PRO A 1 84 ? 21.854 -4.721 28.706 1.00 18.22 84 PRO A C 1
ATOM 672 O O . PRO A 1 84 ? 21.679 -5.515 29.623 1.00 18.90 84 PRO A O 1
ATOM 676 N N . ASN A 1 85 ? 22.714 -3.706 28.768 1.00 19.21 85 ASN A N 1
ATOM 677 C CA . ASN A 1 85 ? 23.510 -3.418 29.963 1.00 19.81 85 ASN A CA 1
ATOM 678 C C . ASN A 1 85 ? 22.959 -2.261 30.826 1.00 19.82 85 ASN A C 1
ATOM 679 O O . ASN A 1 85 ? 23.682 -1.687 31.640 1.00 19.70 85 ASN A O 1
ATOM 684 N N . GLY A 1 86 ? 21.679 -1.946 30.657 1.00 19.19 86 GLY A N 1
ATOM 685 C CA . GLY A 1 86 ? 21.029 -0.873 31.384 1.00 18.84 86 GLY A CA 1
ATOM 686 C C . GLY A 1 86 ? 20.310 -1.423 32.594 1.00 18.48 86 GLY A C 1
ATOM 687 O O . GLY A 1 86 ? 20.671 -2.483 33.118 1.00 18.57 86 GLY A O 1
ATOM 688 N N . GLY A 1 87 ? 19.280 -0.709 33.032 1.00 17.83 87 GLY A N 1
ATOM 689 C CA . GLY A 1 87 ? 18.520 -1.080 34.210 1.00 17.42 87 GLY A CA 1
ATOM 690 C C . GLY A 1 87 ? 19.090 -0.479 35.475 1.00 17.13 87 GLY A C 1
ATOM 691 O O . GLY A 1 87 ? 20.021 0.316 35.433 1.00 17.01 87 GLY A O 1
ATOM 692 N N . GLY A 1 88 ? 18.518 -0.862 36.610 1.00 17.14 88 GLY A N 1
ATOM 693 C CA . GLY A 1 88 ? 18.946 -0.347 37.898 1.00 17.25 88 GLY A CA 1
ATOM 694 C C . GLY A 1 88 ? 18.659 1.134 38.036 1.00 16.99 88 GLY A C 1
ATOM 695 O O . GLY A 1 88 ? 17.798 1.672 37.336 1.00 17.08 88 GLY A O 1
ATOM 696 N N . GLU A 1 89 ? 19.381 1.789 38.937 1.00 17.00 89 GLU A N 1
ATOM 697 C CA . GLU A 1 89 ? 19.182 3.208 39.228 1.00 17.03 89 GLU A CA 1
ATOM 698 C C . GLU A 1 89 ? 20.241 4.028 38.520 1.00 17.22 89 GLU A C 1
ATOM 699 O O . GLU A 1 89 ? 21.374 3.566 38.363 1.00 17.24 89 GLU A O 1
ATOM 705 N N . PRO A 1 90 ? 19.902 5.244 38.102 1.00 17.38 90 PRO A N 1
ATOM 706 C CA . PRO A 1 90 ? 20.907 6.131 37.508 1.00 17.78 90 PRO A CA 1
ATOM 707 C C . PRO A 1 90 ? 21.840 6.672 38.594 1.00 18.41 90 PRO A C 1
ATOM 708 O O . PRO A 1 90 ? 21.476 6.632 39.777 1.00 17.92 90 PRO A O 1
ATOM 712 N N . THR A 1 91 ? 23.028 7.113 38.192 1.00 19.03 91 THR A N 1
ATOM 713 C CA . THR A 1 91 ? 23.948 7.852 39.051 1.00 19.91 91 THR A CA 1
ATOM 714 C C . THR A 1 91 ? 24.176 9.242 38.445 1.00 20.00 91 THR A C 1
ATOM 715 O O . THR A 1 91 ? 23.599 9.580 37.396 1.00 20.20 91 THR A O 1
ATOM 719 N N . GLY A 1 92 ? 25.004 10.048 39.103 1.00 20.04 92 GLY A N 1
ATOM 720 C CA . GLY A 1 92 ? 25.460 11.305 38.540 1.00 19.89 92 GLY A CA 1
ATOM 721 C C . GLY A 1 92 ? 24.352 12.319 38.332 1.00 19.64 92 GLY A C 1
ATOM 722 O O . GLY A 1 92 ? 23.447 12.426 39.164 1.00 20.22 92 GLY A O 1
ATOM 723 N N . LYS A 1 93 ? 24.418 13.046 37.218 1.00 19.15 93 LYS A N 1
ATOM 724 C CA . LYS A 1 93 ? 23.518 14.165 36.943 1.00 18.96 93 LYS A CA 1
ATOM 725 C C . LYS A 1 93 ? 22.070 13.731 36.754 1.00 18.31 93 LYS A C 1
ATOM 726 O O . LYS A 1 93 ? 21.154 14.422 37.189 1.00 17.55 93 LYS A O 1
ATOM 732 N N . VAL A 1 94 ? 21.866 12.589 36.106 1.00 17.43 94 VAL A N 1
ATOM 733 C CA . VAL A 1 94 ? 20.518 12.045 35.944 1.00 17.59 94 VAL A CA 1
ATOM 734 C C . VAL A 1 94 ? 19.879 11.756 37.317 1.00 16.98 94 VAL A C 1
ATOM 735 O O . VAL A 1 94 ? 18.722 12.116 37.554 1.00 16.55 94 VAL A O 1
ATOM 739 N N . ALA A 1 95 ? 20.631 11.111 38.208 1.00 16.64 95 ALA A N 1
ATOM 740 C CA . ALA A 1 95 ? 20.160 10.863 39.565 1.00 17.14 95 ALA A CA 1
ATOM 741 C C . ALA A 1 95 ? 19.828 12.184 40.248 1.00 17.34 95 ALA A C 1
ATOM 742 O O . ALA A 1 95 ? 18.758 12.316 40.840 1.00 17.57 95 ALA A O 1
ATOM 744 N N . ASP A 1 96 ? 20.731 13.161 40.150 1.00 17.18 96 ASP A N 1
ATOM 745 C CA . ASP A 1 96 ? 20.542 14.457 40.800 1.00 17.14 96 ASP A CA 1
ATOM 746 C C . ASP A 1 96 ? 19.238 15.113 40.352 1.00 16.48 96 ASP A C 1
ATOM 747 O O . ASP A 1 96 ? 18.473 15.624 41.174 1.00 16.02 96 ASP A O 1
ATOM 752 N N . GLU A 1 97 ? 19.006 15.123 39.039 1.00 15.91 97 GLU A N 1
ATOM 753 C CA . GLU A 1 97 ? 17.855 15.817 38.464 1.00 15.58 97 GLU A CA 1
ATOM 754 C C . GLU A 1 97 ? 16.561 15.070 38.810 1.00 14.60 97 GLU A C 1
ATOM 755 O O . GLU A 1 97 ? 15.556 15.691 39.120 1.00 13.47 97 GLU A O 1
ATOM 761 N N . ILE A 1 98 ? 16.603 13.740 38.807 1.00 13.93 98 ILE A N 1
ATOM 762 C CA . ILE A 1 98 ? 15.435 12.951 39.215 1.00 13.92 98 ILE A CA 1
ATOM 763 C C . ILE A 1 98 ? 15.079 13.200 40.690 1.00 13.98 98 ILE A C 1
ATOM 764 O O . ILE A 1 98 ? 13.915 13.422 41.028 1.00 14.13 98 ILE A O 1
ATOM 769 N N . ASN A 1 99 ? 16.083 13.189 41.548 1.00 14.13 99 ASN A N 1
ATOM 770 C CA . ASN A 1 99 ? 15.881 13.423 42.979 1.00 14.31 99 ASN A CA 1
ATOM 771 C C . ASN A 1 99 ? 15.313 14.831 43.240 1.00 14.29 99 ASN A C 1
ATOM 772 O O . ASN A 1 99 ? 14.429 14.998 44.064 1.00 13.98 99 ASN A O 1
ATOM 777 N N . ALA A 1 100 ? 15.814 15.828 42.512 1.00 14.35 100 ALA A N 1
ATOM 778 C CA . ALA A 1 100 ? 15.374 17.215 42.661 1.00 14.46 100 ALA A CA 1
ATOM 779 C C . ALA A 1 100 ? 13.931 17.450 42.214 1.00 14.69 100 ALA A C 1
ATOM 780 O O . ALA A 1 100 ? 13.235 18.291 42.789 1.00 14.84 100 ALA A O 1
ATOM 782 N N . SER A 1 101 ? 13.484 16.710 41.200 1.00 14.75 101 SER A N 1
ATOM 783 C CA . SER A 1 101 ? 12.158 16.897 40.620 1.00 14.51 101 SER A CA 1
ATOM 784 C C . SER A 1 101 ? 11.102 16.007 41.253 1.00 14.75 101 SER A C 1
ATOM 785 O O . SER A 1 101 ? 9.940 16.408 41.349 1.00 15.10 101 SER A O 1
ATOM 788 N N . PHE A 1 102 ? 11.497 14.809 41.677 1.00 14.42 102 PHE A N 1
ATOM 789 C CA . PHE A 1 102 ? 10.555 13.789 42.167 1.00 14.80 102 PHE A CA 1
ATOM 790 C C . PHE A 1 102 ? 10.722 13.426 43.646 1.00 15.07 102 PHE A C 1
ATOM 791 O O . PHE A 1 102 ? 9.866 12.739 44.210 1.00 15.39 102 PHE A O 1
ATOM 799 N N . GLY A 1 103 ? 11.814 13.884 44.260 1.00 15.37 103 GLY A N 1
ATOM 800 C CA . GLY A 1 103 ? 12.142 13.584 45.643 1.00 15.47 103 GLY A CA 1
ATOM 801 C C . GLY A 1 103 ? 13.131 12.435 45.730 1.00 15.80 103 GLY A C 1
ATOM 802 O O . GLY A 1 103 ? 14.177 12.546 46.376 1.00 16.15 103 GLY A O 1
ATOM 803 N N . SER A 1 104 ? 12.801 11.328 45.068 1.00 15.67 104 SER A N 1
ATOM 804 C CA . SER A 1 104 ? 13.686 10.172 44.985 1.00 15.56 104 SER A CA 1
ATOM 805 C C . SER A 1 104 ? 13.446 9.382 43.694 1.00 15.64 104 SER A C 1
ATOM 806 O O . SER A 1 104 ? 12.444 9.575 43.002 1.00 15.26 104 SER A O 1
ATOM 809 N N . PHE A 1 105 ? 14.369 8.482 43.394 1.00 15.58 105 PHE A N 1
ATOM 810 C CA . PHE A 1 105 ? 14.175 7.529 42.319 1.00 15.79 105 PHE A CA 1
ATOM 811 C C . PHE A 1 105 ? 12.905 6.691 42.513 1.00 15.58 105 PHE A C 1
ATOM 812 O O . PHE A 1 105 ? 12.185 6.450 41.557 1.00 15.92 105 PHE A O 1
ATOM 820 N N . ALA A 1 106 ? 12.647 6.245 43.739 1.00 15.46 106 ALA A N 1
ATOM 821 C CA . ALA A 1 106 ? 11.515 5.363 44.023 1.00 15.32 106 ALA A CA 1
ATOM 822 C C . ALA A 1 106 ? 10.203 6.073 43.707 1.00 15.01 106 ALA A C 1
ATOM 823 O O . ALA A 1 106 ? 9.281 5.469 43.181 1.00 14.67 106 ALA A O 1
ATOM 825 N N . LYS A 1 107 ? 10.131 7.364 44.017 1.00 14.52 107 LYS A N 1
ATOM 826 C CA . LYS A 1 107 ? 8.923 8.138 43.754 1.00 14.57 107 LYS A CA 1
ATOM 827 C C . LYS A 1 107 ? 8.730 8.386 42.242 1.00 13.70 107 LYS A C 1
ATOM 828 O O . LYS A 1 107 ? 7.613 8.293 41.734 1.00 13.36 107 LYS A O 1
ATOM 834 N N . PHE A 1 108 ? 9.816 8.699 41.544 1.00 13.19 108 PHE A N 1
ATOM 835 C CA . PHE A 1 108 ? 9.804 8.820 40.087 1.00 12.88 108 PHE A CA 1
ATOM 836 C C . PHE A 1 108 ? 9.316 7.509 39.472 1.00 13.09 108 PHE A C 1
ATOM 837 O O . PHE A 1 108 ? 8.425 7.509 38.629 1.00 13.64 108 PHE A O 1
ATOM 845 N N . LYS A 1 109 ? 9.896 6.402 39.910 1.00 12.93 109 LYS A N 1
ATOM 846 C CA . LYS A 1 109 ? 9.624 5.102 39.319 1.00 13.22 109 LYS A CA 1
ATOM 847 C C . LYS A 1 109 ? 8.153 4.728 39.512 1.00 13.48 109 LYS A C 1
ATOM 848 O O . LYS A 1 109 ? 7.521 4.216 38.589 1.00 12.95 109 LYS A O 1
ATOM 854 N N . GLU A 1 110 ? 7.613 4.999 40.701 1.00 13.80 110 GLU A N 1
ATOM 855 C CA . GLU A 1 110 ? 6.206 4.752 40.968 1.00 14.72 110 GLU A CA 1
ATOM 856 C C . GLU A 1 110 ? 5.313 5.582 40.033 1.00 14.38 110 GLU A C 1
ATOM 857 O O . GLU A 1 110 ? 4.333 5.067 39.502 1.00 14.32 110 GLU A O 1
ATOM 863 N N . GLU A 1 111 ? 5.642 6.855 39.833 1.00 13.94 111 GLU A N 1
ATOM 864 C CA . GLU A 1 111 ? 4.815 7.726 39.002 1.00 14.09 111 GLU A CA 1
ATOM 865 C C . GLU A 1 111 ? 4.858 7.292 37.526 1.00 13.83 111 GLU A C 1
ATOM 866 O O . GLU A 1 111 ? 3.824 7.213 36.881 1.00 13.70 111 GLU A O 1
ATOM 872 N N . PHE A 1 112 ? 6.044 6.984 37.013 1.00 13.08 112 PHE A N 1
ATOM 873 C CA . PHE A 1 112 ? 6.190 6.545 35.625 1.00 12.69 112 PHE A CA 1
ATOM 874 C C . PHE A 1 112 ? 5.492 5.202 35.399 1.00 12.37 112 PHE A C 1
ATOM 875 O O . PHE A 1 112 ? 4.750 5.053 34.429 1.00 12.36 112 PHE A O 1
ATOM 883 N N . THR A 1 113 ? 5.710 4.251 36.308 1.00 12.03 113 THR A N 1
ATOM 884 C CA . THR A 1 113 ? 5.059 2.933 36.262 1.00 11.66 113 THR A CA 1
ATOM 885 C C . THR A 1 113 ? 3.548 3.053 36.187 1.00 11.91 113 THR A C 1
ATOM 886 O O . THR A 1 113 ? 2.925 2.476 35.313 1.00 11.71 113 THR A O 1
ATOM 890 N N . ASN A 1 114 ? 2.964 3.813 37.095 1.00 12.02 114 ASN A N 1
ATOM 891 C CA . ASN A 1 114 ? 1.510 3.929 37.139 1.00 12.64 114 ASN A CA 1
ATOM 892 C C . ASN A 1 114 ? 0.930 4.596 35.888 1.00 12.70 114 ASN A C 1
ATOM 893 O O . ASN A 1 114 ? -0.118 4.179 35.394 1.00 13.24 114 ASN A O 1
ATOM 898 N N . VAL A 1 115 ? 1.623 5.599 35.362 1.00 12.88 115 VAL A N 1
ATOM 899 C CA . VAL A 1 115 ? 1.245 6.196 34.077 1.00 12.96 115 VAL A CA 1
ATOM 900 C C . VAL A 1 115 ? 1.360 5.173 32.920 1.00 12.50 115 VAL A C 1
ATOM 901 O O . VAL A 1 115 ? 0.451 5.031 32.118 1.00 12.18 115 VAL A O 1
ATOM 905 N N . ALA A 1 116 ? 2.482 4.466 32.848 1.00 12.22 116 ALA A N 1
ATOM 906 C CA . ALA A 1 116 ? 2.723 3.502 31.776 1.00 12.33 116 ALA A CA 1
ATOM 907 C C . ALA A 1 116 ? 1.720 2.344 31.806 1.00 12.42 116 ALA A C 1
ATOM 908 O O . ALA A 1 116 ? 1.220 1.933 30.760 1.00 12.73 116 ALA A O 1
ATOM 910 N N . VAL A 1 117 ? 1.426 1.830 32.997 1.00 12.76 117 VAL A N 1
ATOM 911 C CA . VAL A 1 117 ? 0.525 0.686 33.151 1.00 12.98 117 VAL A CA 1
ATOM 912 C C . VAL A 1 117 ? -0.938 1.129 33.045 1.00 13.45 117 VAL A C 1
ATOM 913 O O . VAL A 1 117 ? -1.782 0.389 32.536 1.00 14.09 117 VAL A O 1
ATOM 917 N N . GLY A 1 118 ? -1.235 2.340 33.495 1.00 13.43 118 GLY A N 1
ATOM 918 C CA . GLY A 1 118 ? -2.603 2.842 33.511 1.00 13.68 118 GLY A CA 1
ATOM 919 C C . GLY A 1 118 ? -3.072 3.512 32.221 1.00 13.59 118 GLY A C 1
ATOM 920 O O . GLY A 1 118 ? -4.246 3.851 32.114 1.00 14.18 118 GLY A O 1
ATOM 921 N N . HIS A 1 119 ? -2.186 3.724 31.244 1.00 13.04 119 HIS A N 1
ATOM 922 C CA . HIS A 1 119 ? -2.581 4.466 30.045 1.00 12.82 119 HIS A CA 1
ATOM 923 C C . HIS A 1 119 ? -3.614 3.648 29.283 1.00 12.59 119 HIS A C 1
ATOM 924 O O . HIS A 1 119 ? -3.380 2.481 28.982 1.00 12.84 119 HIS A O 1
ATOM 931 N N . PHE A 1 120 ? -4.763 4.252 29.003 1.00 12.00 120 PHE A N 1
ATOM 932 C CA . PHE A 1 120 ? -5.852 3.516 28.380 1.00 11.73 120 PHE A CA 1
ATOM 933 C C . PHE A 1 120 ? -5.733 3.625 26.869 1.00 11.18 120 PHE A C 1
ATOM 934 O O . PHE A 1 120 ? -5.596 4.721 26.338 1.00 11.55 120 PHE A O 1
ATOM 942 N N . GLY A 1 121 ? -5.768 2.487 26.188 1.00 10.69 121 GLY A N 1
ATOM 943 C CA . GLY A 1 121 ? -5.562 2.439 24.748 1.00 10.54 121 GLY A CA 1
ATOM 944 C C . GLY A 1 121 ? -4.086 2.507 24.388 1.00 10.55 121 GLY A C 1
ATOM 945 O O . GLY A 1 121 ? -3.226 2.207 25.209 1.00 10.41 121 GLY A O 1
ATOM 946 N N . SER A 1 122 ? -3.822 2.896 23.147 1.00 10.41 122 SER A N 1
ATOM 947 C CA . SER A 1 122 ? -2.482 2.952 22.572 1.00 10.31 122 SER A CA 1
ATOM 948 C C . SER A 1 122 ? -1.791 4.230 22.997 1.00 10.15 122 SER A C 1
ATOM 949 O O . SER A 1 122 ? -2.400 5.307 22.975 1.00 10.01 122 SER A O 1
ATOM 952 N N . GLY A 1 123 ? -0.522 4.127 23.371 1.00 9.94 123 GLY A N 1
ATOM 953 C CA . GLY A 1 123 ? 0.210 5.302 23.801 1.00 10.05 123 GLY A CA 1
ATOM 954 C C . GLY A 1 123 ? 1.657 5.084 24.186 1.00 9.95 123 GLY A C 1
ATOM 955 O O . GLY A 1 123 ? 2.246 4.061 23.882 1.00 10.00 123 GLY A O 1
ATOM 956 N N . TRP A 1 124 ? 2.195 6.073 24.893 1.00 10.27 124 TRP A N 1
ATOM 957 C CA . TRP A 1 124 ? 3.630 6.230 25.167 1.00 10.16 124 TRP A CA 1
ATOM 958 C C . TRP A 1 124 ? 3.778 6.888 26.537 1.00 10.41 124 TRP A C 1
ATOM 959 O O . TRP A 1 124 ? 3.106 7.880 26.832 1.00 9.91 124 TRP A O 1
ATOM 970 N N . ALA A 1 125 ? 4.643 6.335 27.373 1.00 10.06 125 ALA A N 1
ATOM 971 C CA . ALA A 1 125 ? 4.962 6.928 28.655 1.00 10.24 125 ALA A CA 1
ATOM 972 C C . ALA A 1 125 ? 6.327 7.596 28.495 1.00 10.50 125 ALA A C 1
ATOM 973 O O . ALA A 1 125 ? 7.227 6.994 27.928 1.00 10.59 125 ALA A O 1
ATOM 975 N N . TRP A 1 126 ? 6.452 8.836 28.967 1.00 10.91 126 TRP A N 1
ATOM 976 C CA . TRP A 1 126 ? 7.686 9.626 28.837 1.00 10.87 126 TRP A CA 1
ATOM 977 C C . TRP A 1 126 ? 8.214 10.152 30.164 1.00 11.14 126 TRP A C 1
ATOM 978 O O . TRP A 1 126 ? 7.446 10.443 31.093 1.00 11.28 126 TRP A O 1
ATOM 989 N N . LEU A 1 127 ? 9.543 10.271 30.235 1.00 10.96 127 LEU A N 1
ATOM 990 C CA . LEU A 1 127 ? 10.211 11.202 31.125 1.00 11.35 127 LEU A CA 1
ATOM 991 C C . LEU A 1 127 ? 10.674 12.345 30.235 1.00 11.70 127 LEU A C 1
ATOM 992 O O . LEU A 1 127 ? 11.291 12.110 29.195 1.00 12.06 127 LEU A O 1
ATOM 997 N N . VAL A 1 128 ? 10.368 13.575 30.637 1.00 11.95 128 VAL A N 1
ATOM 998 C CA . VAL A 1 128 ? 10.790 14.768 29.910 1.00 12.25 128 VAL A CA 1
ATOM 999 C C . VAL A 1 128 ? 11.408 15.774 30.877 1.00 12.30 128 VAL A C 1
ATOM 1000 O O . VAL A 1 128 ? 11.186 15.706 32.081 1.00 11.58 128 VAL A O 1
ATOM 1004 N N . LYS A 1 129 ? 12.181 16.702 30.337 1.00 12.77 129 LYS A N 1
ATOM 1005 C CA . LYS A 1 129 ? 12.634 17.868 31.070 1.00 13.26 129 LYS A CA 1
ATOM 1006 C C . LYS A 1 129 ? 11.875 19.053 30.499 1.00 13.64 129 LYS A C 1
ATOM 1007 O O . LYS A 1 129 ? 11.943 19.308 29.298 1.00 13.45 129 LYS A O 1
ATOM 1013 N N . ASP A 1 130 ? 11.113 19.738 31.350 1.00 13.63 130 ASP A N 1
ATOM 1014 C CA . ASP A 1 130 ? 10.412 20.959 30.959 1.00 14.12 130 ASP A CA 1
ATOM 1015 C C . ASP A 1 130 ? 11.384 22.129 31.041 1.00 14.79 130 ASP A C 1
ATOM 1016 O O . ASP A 1 130 ? 11.710 22.591 32.136 1.00 14.42 130 ASP A O 1
ATOM 1021 N N . THR A 1 131 ? 11.866 22.593 29.888 1.00 15.58 131 THR A N 1
ATOM 1022 C CA . THR A 1 131 ? 12.863 23.670 29.852 1.00 16.53 131 THR A CA 1
ATOM 1023 C C . THR A 1 131 ? 12.295 25.042 30.210 1.00 16.72 131 THR A C 1
ATOM 1024 O O . THR A 1 131 ? 13.052 25.979 30.360 1.00 17.39 131 THR A O 1
ATOM 1028 N N . ASN A 1 132 ? 10.977 25.166 30.361 1.00 16.45 132 ASN A N 1
ATOM 1029 C CA . ASN A 1 132 ? 10.408 26.369 30.972 1.00 16.99 132 ASN A CA 1
ATOM 1030 C C . ASN A 1 132 ? 10.848 26.573 32.425 1.00 17.74 132 ASN A C 1
ATOM 1031 O O . ASN A 1 132 ? 10.951 27.717 32.873 1.00 17.65 132 ASN A O 1
ATOM 1036 N N . SER A 1 133 ? 11.088 25.474 33.144 1.00 18.51 133 SER A N 1
ATOM 1037 C CA . SER A 1 133 ? 11.434 25.503 34.576 1.00 19.11 133 SER A CA 1
ATOM 1038 C C . SER A 1 133 ? 12.732 24.758 34.962 1.00 19.70 133 SER A C 1
ATOM 1039 O O . SER A 1 133 ? 13.296 25.018 36.025 1.00 20.67 133 SER A O 1
ATOM 1042 N N . GLY A 1 134 ? 13.208 23.854 34.108 1.00 19.48 134 GLY A N 1
ATOM 1043 C CA . GLY A 1 134 ? 14.270 22.926 34.465 1.00 19.40 134 GLY A CA 1
ATOM 1044 C C . GLY A 1 134 ? 13.800 21.644 35.143 1.00 19.51 134 GLY A C 1
ATOM 1045 O O . GLY A 1 134 ? 14.606 20.743 35.362 1.00 19.88 134 GLY A O 1
ATOM 1046 N N . LYS A 1 135 ? 12.508 21.536 35.454 1.00 19.10 135 LYS A N 1
ATOM 1047 C CA . LYS A 1 135 ? 11.996 20.413 36.255 1.00 18.95 135 LYS A CA 1
ATOM 1048 C C . LYS A 1 135 ? 11.715 19.205 35.358 1.00 17.84 135 LYS A C 1
ATOM 1049 O O . LYS A 1 135 ? 11.223 19.351 34.234 1.00 17.10 135 LYS A O 1
ATOM 1055 N N . LEU A 1 136 ? 12.050 18.018 35.850 1.00 16.62 136 LEU A N 1
ATOM 1056 C CA . LEU A 1 136 ? 11.696 16.772 35.182 1.00 16.55 136 LEU A CA 1
ATOM 1057 C C . LEU A 1 136 ? 10.231 16.439 35.468 1.00 16.34 136 LEU A C 1
ATOM 1058 O O . LEU A 1 136 ? 9.720 16.750 36.547 1.00 15.95 136 LEU A O 1
ATOM 1063 N N . LYS A 1 137 ? 9.561 15.832 34.486 1.00 16.00 137 LYS A N 1
ATOM 1064 C CA . LYS A 1 137 ? 8.158 15.444 34.612 1.00 16.23 137 LYS A CA 1
ATOM 1065 C C . LYS A 1 137 ? 7.878 14.115 33.901 1.00 15.74 137 LYS A C 1
ATOM 1066 O O . LYS A 1 137 ? 8.483 13.811 32.874 1.00 14.73 137 LYS A O 1
ATOM 1072 N N . VAL A 1 138 ? 6.960 13.338 34.466 1.00 15.28 138 VAL A N 1
ATOM 1073 C CA . VAL A 1 138 ? 6.414 12.166 33.806 1.00 15.54 138 VAL A CA 1
ATOM 1074 C C . VAL A 1 138 ? 5.237 12.675 32.995 1.00 16.30 138 VAL A C 1
ATOM 1075 O O . VAL A 1 138 ? 4.443 13.498 33.472 1.00 16.83 138 VAL A O 1
ATOM 1079 N N . TYR A 1 139 ? 5.126 12.161 31.782 1.00 16.36 139 TYR A N 1
ATOM 1080 C CA . TYR A 1 139 ? 4.252 12.702 30.755 1.00 16.95 139 TYR A CA 1
ATOM 1081 C C . TYR A 1 139 ? 3.811 11.534 29.877 1.00 16.12 139 TYR A C 1
ATOM 1082 O O . TYR A 1 139 ? 4.593 10.647 29.619 1.00 16.57 139 TYR A O 1
ATOM 1091 N N . GLN A 1 140 ? 2.557 11.507 29.450 1.00 15.34 140 GLN A N 1
ATOM 1092 C CA . GLN A 1 140 ? 2.099 10.467 28.530 1.00 14.20 140 GLN A CA 1
ATOM 1093 C C . GLN A 1 140 ? 1.557 11.090 27.255 1.00 13.08 140 GLN A C 1
ATOM 1094 O O . GLN A 1 140 ? 1.028 12.208 27.265 1.00 12.53 140 GLN A O 1
ATOM 1100 N N . THR A 1 141 ? 1.720 10.381 26.148 1.00 12.20 141 THR A N 1
ATOM 1101 C CA . THR A 1 141 ? 1.051 10.766 24.914 1.00 11.62 141 THR A CA 1
ATOM 1102 C C . THR A 1 141 ? 0.152 9.635 24.456 1.00 11.02 141 THR A C 1
ATOM 1103 O O . THR A 1 141 ? 0.365 8.469 24.802 1.00 10.53 141 THR A O 1
ATOM 1107 N N . HIS A 1 142 ? -0.880 10.000 23.708 1.00 10.68 142 HIS A N 1
ATOM 1108 C CA . HIS A 1 142 ? -1.859 9.049 23.238 1.00 10.72 142 HIS A CA 1
ATOM 1109 C C . HIS A 1 142 ? -1.624 8.832 21.749 1.00 10.78 142 HIS A C 1
ATOM 1110 O O . HIS A 1 142 ? -1.305 9.772 21.017 1.00 10.67 142 HIS A O 1
ATOM 1117 N N . ASP A 1 143 ? -1.784 7.587 21.322 1.00 10.45 143 ASP A N 1
ATOM 1118 C CA . ASP A 1 143 ? -1.602 7.185 19.929 1.00 10.90 143 ASP A CA 1
ATOM 1119 C C . ASP A 1 143 ? -0.193 7.516 19.440 1.00 10.92 143 ASP A C 1
ATOM 1120 O O . ASP A 1 143 ? 0.762 6.908 19.923 1.00 10.93 143 ASP A O 1
ATOM 1125 N N . ALA A 1 144 ? -0.059 8.450 18.498 1.00 10.51 144 ALA A N 1
ATOM 1126 C CA . ALA A 1 144 ? 1.246 8.847 17.961 1.00 10.98 144 ALA A CA 1
ATOM 1127 C C . ALA A 1 144 ? 1.734 10.158 18.561 1.00 11.12 144 ALA A C 1
ATOM 1128 O O . ALA A 1 144 ? 2.746 10.690 18.131 1.00 11.42 144 ALA A O 1
ATOM 1130 N N . GLY A 1 145 ? 1.016 10.665 19.565 1.00 11.45 145 GLY A N 1
ATOM 1131 C CA . GLY A 1 145 ? 1.405 11.854 20.287 1.00 11.32 145 GLY A CA 1
ATOM 1132 C C . GLY A 1 145 ? 2.899 11.869 20.559 1.00 11.36 145 GLY A C 1
ATOM 1133 O O . GLY A 1 145 ? 3.499 10.859 20.954 1.00 10.89 145 GLY A O 1
ATOM 1134 N N . CYS A 1 146 ? 3.490 13.034 20.340 1.00 11.81 146 CYS A N 1
ATOM 1135 C CA . CYS A 1 146 ? 4.926 13.216 20.420 1.00 12.31 146 CYS A CA 1
ATOM 1136 C C . CYS A 1 146 ? 5.242 14.511 21.185 1.00 12.82 146 CYS A C 1
ATOM 1137 O O . CYS A 1 146 ? 4.674 15.547 20.872 1.00 13.22 146 CYS A O 1
ATOM 1140 N N . PRO A 1 147 ? 6.137 14.457 22.175 1.00 13.61 147 PRO A N 1
ATOM 1141 C CA . PRO A 1 147 ? 6.499 15.652 22.956 1.00 13.96 147 PRO A CA 1
ATOM 1142 C C . PRO A 1 147 ? 7.018 16.806 22.105 1.00 13.91 147 PRO A C 1
ATOM 1143 O O . PRO A 1 147 ? 6.850 17.931 22.545 1.00 13.42 147 PRO A O 1
ATOM 1147 N N . LEU A 1 148 ? 7.598 16.547 20.928 1.00 13.97 148 LEU A N 1
ATOM 1148 C CA . LEU A 1 148 ? 8.056 17.625 20.035 1.00 14.37 148 LEU A CA 1
ATOM 1149 C C . LEU A 1 148 ? 6.983 18.673 19.660 1.00 13.71 148 LEU A C 1
ATOM 1150 O O . LEU A 1 148 ? 7.330 19.786 19.268 1.00 13.52 148 LEU A O 1
ATOM 1155 N N . THR A 1 149 ? 5.698 18.340 19.774 1.00 13.03 149 THR A N 1
ATOM 1156 C CA . THR A 1 149 ? 4.644 19.339 19.519 1.00 12.83 149 THR A CA 1
ATOM 1157 C C . THR A 1 149 ? 4.508 20.344 20.667 1.00 13.30 149 THR A C 1
ATOM 1158 O O . THR A 1 149 ? 3.824 21.352 20.525 1.00 13.40 149 THR A O 1
ATOM 1162 N N . GLU A 1 150 ? 5.123 20.025 21.807 1.00 13.77 150 GLU A N 1
ATOM 1163 C CA . GLU A 1 150 ? 5.221 20.915 22.961 1.00 14.36 150 GLU A CA 1
ATOM 1164 C C . GLU A 1 150 ? 6.718 21.189 23.155 1.00 14.35 150 GLU A C 1
ATOM 1165 O O . GLU A 1 150 ? 7.400 20.473 23.885 1.00 14.30 150 GLU A O 1
ATOM 1176 N N . PRO A 1 151 ? 7.242 22.183 22.436 1.00 14.78 151 PRO A N 1
ATOM 1177 C CA . PRO A 1 151 ? 8.699 22.345 22.275 1.00 15.34 151 PRO A CA 1
ATOM 1178 C C . PRO A 1 151 ? 9.512 22.596 23.553 1.00 15.70 151 PRO A C 1
ATOM 1179 O O . PRO A 1 151 ? 10.728 22.451 23.513 1.00 15.63 151 PRO A O 1
ATOM 1183 N N . ASN A 1 152 ? 8.853 23.010 24.631 1.00 16.55 152 ASN A N 1
ATOM 1184 C CA . ASN A 1 152 ? 9.482 23.097 25.954 1.00 17.18 152 ASN A CA 1
ATOM 1185 C C . ASN A 1 152 ? 9.824 21.738 26.599 1.00 18.13 152 ASN A C 1
ATOM 1186 O O . ASN A 1 152 ? 10.653 21.679 27.506 1.00 18.72 152 ASN A O 1
ATOM 1191 N N . LEU A 1 153 ? 9.193 20.656 26.143 1.00 18.92 153 LEU A N 1
ATOM 1192 C CA . LEU A 1 153 ? 9.333 19.347 26.789 1.00 19.28 153 LEU A CA 1
ATOM 1193 C C . LEU A 1 153 ? 10.380 18.475 26.108 1.00 19.69 153 LEU A C 1
ATOM 1194 O O . LEU A 1 153 ? 10.041 17.683 25.211 1.00 20.56 153 LEU A O 1
ATOM 1199 N N . LYS A 1 154 ? 11.638 18.602 26.533 1.00 18.94 154 LYS A N 1
ATOM 1200 C CA . LYS A 1 154 ? 12.729 17.799 25.985 1.00 18.81 154 LYS A CA 1
ATOM 1201 C C . LYS A 1 154 ? 12.598 16.320 26.383 1.00 17.71 154 LYS A C 1
ATOM 1202 O O . LYS A 1 154 ? 12.573 15.988 27.568 1.00 16.99 154 LYS A O 1
ATOM 1208 N N . PRO A 1 155 ? 12.506 15.429 25.404 1.00 16.62 155 PRO A N 1
ATOM 1209 C CA . PRO A 1 155 ? 12.343 14.006 25.710 1.00 15.93 155 PRO A CA 1
ATOM 1210 C C . PRO A 1 155 ? 13.626 13.381 26.262 1.00 14.78 155 PRO A C 1
ATOM 1211 O O . PRO A 1 155 ? 14.712 13.617 25.742 1.00 13.92 155 PRO A O 1
ATOM 1215 N N . LEU A 1 156 ? 13.482 12.607 27.332 1.00 13.67 156 LEU A N 1
ATOM 1216 C CA . LEU A 1 156 ? 14.606 11.907 27.950 1.00 13.24 156 LEU A CA 1
ATOM 1217 C C . LEU A 1 156 ? 14.515 10.383 27.833 1.00 12.39 156 LEU A C 1
ATOM 1218 O O . LEU A 1 156 ? 15.536 9.710 27.690 1.00 12.76 156 LEU A O 1
ATOM 1223 N N . LEU A 1 157 ? 13.298 9.854 27.896 1.00 11.77 157 LEU A N 1
ATOM 1224 C CA . LEU A 1 157 ? 13.055 8.419 27.948 1.00 11.70 157 LEU A CA 1
ATOM 1225 C C . LEU A 1 157 ? 11.632 8.149 27.483 1.00 10.67 157 LEU A C 1
ATOM 1226 O O . LEU A 1 157 ? 10.740 8.917 27.796 1.00 10.62 157 LEU A O 1
ATOM 1231 N N . THR A 1 158 ? 11.415 7.067 26.745 1.00 9.97 158 THR A N 1
ATOM 1232 C CA . THR A 1 158 ? 10.050 6.616 26.470 1.00 10.46 158 THR A CA 1
ATOM 1233 C C . THR A 1 158 ? 9.919 5.100 26.529 1.00 10.24 158 THR A C 1
ATOM 1234 O O . THR A 1 158 ? 10.880 4.365 26.288 1.00 11.01 158 THR A O 1
ATOM 1238 N N . CYS A 1 159 ? 8.704 4.672 26.856 1.00 10.58 159 CYS A N 1
ATOM 1239 C CA . CYS A 1 159 ? 8.294 3.281 26.861 1.00 10.55 159 CYS A CA 1
ATOM 1240 C C . CYS A 1 159 ? 7.002 3.174 26.074 1.00 10.71 159 CYS A C 1
ATOM 1241 O O . CYS A 1 159 ? 5.983 3.742 26.465 1.00 10.20 159 CYS A O 1
ATOM 1244 N N . ASP A 1 160 ? 7.063 2.459 24.961 1.00 10.49 160 ASP A N 1
ATOM 1245 C CA . ASP A 1 160 ? 5.915 2.194 24.107 1.00 10.48 160 ASP A CA 1
ATOM 1246 C C . ASP A 1 160 ? 4.948 1.303 24.864 1.00 10.32 160 ASP A C 1
ATOM 1247 O O . ASP A 1 160 ? 5.341 0.242 25.330 1.00 10.09 160 ASP A O 1
ATOM 1252 N N . VAL A 1 161 ? 3.695 1.727 24.990 1.00 10.19 161 VAL A N 1
ATOM 1253 C CA . VAL A 1 161 ? 2.672 0.882 25.610 1.00 10.29 161 VAL A CA 1
ATOM 1254 C C . VAL A 1 161 ? 1.511 0.561 24.658 1.00 10.27 161 VAL A C 1
ATOM 1255 O O . VAL A 1 161 ? 0.461 0.076 25.095 1.00 10.81 161 VAL A O 1
ATOM 1259 N N . TRP A 1 162 ? 1.716 0.766 23.352 1.00 10.19 162 TRP A N 1
ATOM 1260 C CA . TRP A 1 162 ? 0.877 0.119 22.349 1.00 9.65 162 TRP A CA 1
ATOM 1261 C C . TRP A 1 162 ? 0.971 -1.372 22.621 1.00 9.91 162 TRP A C 1
ATOM 1262 O O . TRP A 1 162 ? 2.052 -1.877 22.947 1.00 10.12 162 TRP A O 1
ATOM 1273 N N . GLU A 1 163 ? -0.154 -2.072 22.517 1.00 9.14 163 GLU A N 1
ATOM 1274 C CA . GLU A 1 163 ? -0.212 -3.499 22.777 1.00 9.45 163 GLU A CA 1
ATOM 1275 C C . GLU A 1 163 ? 0.771 -4.319 21.940 1.00 9.32 163 GLU A C 1
ATOM 1276 O O . GLU A 1 163 ? 1.307 -5.303 22.437 1.00 9.19 163 GLU A O 1
ATOM 1282 N N . HIS A 1 164 ? 1.033 -3.894 20.700 1.00 9.18 164 HIS A N 1
ATOM 1283 C CA . HIS A 1 164 ? 1.994 -4.569 19.826 1.00 9.53 164 HIS A CA 1
ATOM 1284 C C . HIS A 1 164 ? 3.429 -4.562 20.376 1.00 9.50 164 HIS A C 1
ATOM 1285 O O . HIS A 1 164 ? 4.244 -5.382 19.989 1.00 9.84 164 HIS A O 1
ATOM 1292 N N . ALA A 1 165 ? 3.729 -3.632 21.272 1.00 10.12 165 ALA A N 1
ATOM 1293 C CA . ALA A 1 165 ? 5.057 -3.551 21.872 1.00 10.34 165 ALA A CA 1
ATOM 1294 C C . ALA A 1 165 ? 5.355 -4.733 22.813 1.00 10.32 165 ALA A C 1
ATOM 1295 O O . ALA A 1 165 ? 6.520 -5.086 23.020 1.00 10.34 165 ALA A O 1
ATOM 1297 N N . TYR A 1 166 ? 4.309 -5.345 23.369 1.00 10.14 166 TYR A N 1
ATOM 1298 C CA . TYR A 1 166 ? 4.476 -6.359 24.397 1.00 9.93 166 TYR A CA 1
ATOM 1299 C C . TYR A 1 166 ? 3.619 -7.608 24.255 1.00 10.67 166 TYR A C 1
ATOM 1300 O O . TYR A 1 166 ? 3.826 -8.566 24.999 1.00 10.63 166 TYR A O 1
ATOM 1309 N N . TYR A 1 167 ? 2.680 -7.637 23.314 1.00 11.22 167 TYR A N 1
ATOM 1310 C CA . TYR A 1 167 ? 1.691 -8.718 23.324 1.00 11.63 167 TYR A CA 1
ATOM 1311 C C . TYR A 1 167 ? 2.305 -10.082 22.997 1.00 11.56 167 TYR A C 1
ATOM 1312 O O . TYR A 1 167 ? 1.848 -11.115 23.486 1.00 11.57 167 TYR A O 1
ATOM 1321 N N . VAL A 1 168 ? 3.346 -10.076 22.173 1.00 11.89 168 VAL A N 1
ATOM 1322 C CA . VAL A 1 168 ? 4.017 -11.305 21.775 1.00 11.78 168 VAL A CA 1
ATOM 1323 C C . VAL A 1 168 ? 4.615 -12.018 22.986 1.00 11.87 168 VAL A C 1
ATOM 1324 O O . VAL A 1 168 ? 4.438 -13.232 23.152 1.00 11.31 168 VAL A O 1
ATOM 1328 N N . ASP A 1 169 ? 5.283 -11.266 23.859 1.00 11.89 169 ASP A N 1
ATOM 1329 C CA . ASP A 1 169 ? 5.975 -11.869 25.001 1.00 11.51 169 ASP A CA 1
ATOM 1330 C C . ASP A 1 169 ? 5.121 -11.912 26.270 1.00 11.42 169 ASP A C 1
ATOM 1331 O O . ASP A 1 169 ? 5.283 -12.820 27.091 1.00 11.17 169 ASP A O 1
ATOM 1336 N N . TYR A 1 170 ? 4.245 -10.924 26.433 1.00 11.18 170 TYR A N 1
ATOM 1337 C CA . TYR A 1 170 ? 3.574 -10.670 27.707 1.00 11.14 170 TYR A CA 1
ATOM 1338 C C . TYR A 1 170 ? 2.056 -10.815 27.627 1.00 11.37 170 TYR A C 1
ATOM 1339 O O . TYR A 1 170 ? 1.387 -10.801 28.652 1.00 10.53 170 TYR A O 1
ATOM 1348 N N . LYS A 1 171 ? 1.534 -10.984 26.415 1.00 11.92 171 LYS A N 1
ATOM 1349 C CA . LYS A 1 171 ? 0.094 -10.946 26.164 1.00 12.43 171 LYS A CA 1
ATOM 1350 C C . LYS A 1 171 ? -0.504 -9.715 26.862 1.00 11.82 171 LYS A C 1
ATOM 1351 O O . LYS A 1 171 ? -0.011 -8.614 26.680 1.00 11.64 171 LYS A O 1
ATOM 1357 N N . ASN A 1 172 ? -1.553 -9.894 27.659 1.00 11.96 172 ASN A N 1
ATOM 1358 C CA . ASN A 1 172 ? -2.245 -8.779 28.332 1.00 12.06 172 ASN A CA 1
ATOM 1359 C C . ASN A 1 172 ? -1.485 -8.137 29.494 1.00 12.18 172 ASN A C 1
ATOM 1360 O O . ASN A 1 172 ? -1.908 -7.098 30.001 1.00 12.48 172 ASN A O 1
ATOM 1365 N N . ASP A 1 173 ? -0.384 -8.757 29.926 1.00 12.20 173 ASP A N 1
ATOM 1366 C CA . ASP A 1 173 ? 0.290 -8.367 31.161 1.00 12.22 173 ASP A CA 1
ATOM 1367 C C . ASP A 1 173 ? 1.265 -7.217 30.928 1.00 12.06 173 ASP A C 1
ATOM 1368 O O . ASP A 1 173 ? 2.494 -7.396 30.920 1.00 11.23 173 ASP A O 1
ATOM 1373 N N . ARG A 1 174 ? 0.708 -6.028 30.745 1.00 12.12 174 ARG A N 1
ATOM 1374 C CA . ARG A 1 174 ? 1.517 -4.835 30.547 1.00 12.19 174 ARG A CA 1
ATOM 1375 C C . ARG A 1 174 ? 2.335 -4.494 31.786 1.00 12.24 174 ARG A C 1
ATOM 1376 O O . ARG A 1 174 ? 3.439 -3.963 31.662 1.00 11.99 174 ARG A O 1
ATOM 1384 N N . ALA A 1 175 ? 1.800 -4.775 32.975 1.00 11.92 175 ALA A N 1
ATOM 1385 C CA . ALA A 1 175 ? 2.562 -4.549 34.210 1.00 12.33 175 ALA A CA 1
ATOM 1386 C C . ALA A 1 175 ? 3.896 -5.307 34.197 1.00 12.25 175 ALA A C 1
ATOM 1387 O O . ALA A 1 175 ? 4.924 -4.760 34.568 1.00 11.81 175 ALA A O 1
ATOM 1389 N N . ALA A 1 176 ? 3.878 -6.556 33.748 1.00 12.26 176 ALA A N 1
ATOM 1390 C CA . ALA A 1 176 ? 5.098 -7.363 33.686 1.00 12.73 176 ALA A CA 1
ATOM 1391 C C . ALA A 1 176 ? 6.069 -6.819 32.644 1.00 12.62 176 ALA A C 1
ATOM 1392 O O . ALA A 1 176 ? 7.286 -6.840 32.835 1.00 12.45 176 ALA A O 1
ATOM 1394 N N . TYR A 1 177 ? 5.518 -6.317 31.547 1.00 12.94 177 TYR A N 1
ATOM 1395 C CA . TYR A 1 177 ? 6.318 -5.715 30.487 1.00 12.75 177 TYR A CA 1
ATOM 1396 C C . TYR A 1 177 ? 7.027 -4.464 30.992 1.00 12.81 177 TYR A C 1
ATOM 1397 O O . TYR A 1 177 ? 8.192 -4.238 30.669 1.00 13.32 177 TYR A O 1
ATOM 1406 N N . VAL A 1 178 ? 6.327 -3.653 31.784 1.00 12.75 178 VAL A N 1
ATOM 1407 C CA . VAL A 1 178 ? 6.911 -2.429 32.325 1.00 12.40 178 VAL A CA 1
ATOM 1408 C C . VAL A 1 178 ? 7.993 -2.752 33.350 1.00 12.58 178 VAL A C 1
ATOM 1409 O O . VAL A 1 178 ? 9.002 -2.060 33.409 1.00 12.61 178 VAL A O 1
ATOM 1413 N N . GLN A 1 179 ? 7.798 -3.802 34.145 1.00 12.97 179 GLN A N 1
ATOM 1414 C CA . GLN A 1 179 ? 8.853 -4.252 35.059 1.00 13.39 179 GLN A CA 1
ATOM 1415 C C . GLN A 1 179 ? 10.117 -4.606 34.266 1.00 12.82 179 GLN A C 1
ATOM 1416 O O . GLN A 1 179 ? 11.228 -4.258 34.664 1.00 12.35 179 GLN A O 1
ATOM 1422 N N . THR A 1 180 ? 9.932 -5.268 33.123 1.00 12.49 180 THR A N 1
ATOM 1423 C CA . THR A 1 180 ? 11.035 -5.589 32.220 1.00 12.43 180 THR A CA 1
ATOM 1424 C C . THR A 1 180 ? 11.695 -4.331 31.651 1.00 12.13 180 THR A C 1
ATOM 1425 O O . THR A 1 180 ? 12.921 -4.266 31.547 1.00 11.77 180 THR A O 1
ATOM 1429 N N . PHE A 1 181 ? 10.890 -3.342 31.279 1.00 11.60 181 PHE A N 1
ATOM 1430 C CA . PHE A 1 181 ? 11.419 -2.075 30.771 1.00 11.52 181 PHE A CA 1
ATOM 1431 C C . PHE A 1 181 ? 12.397 -1.501 31.783 1.00 11.82 181 PHE A C 1
ATOM 1432 O O . PHE A 1 181 ? 13.477 -1.034 31.410 1.00 12.22 181 PHE A O 1
ATOM 1440 N N . TRP A 1 182 ? 12.057 -1.570 33.066 1.00 12.22 182 TRP A N 1
ATOM 1441 C CA . TRP A 1 182 ? 12.942 -1.024 34.098 1.00 12.37 182 TRP A CA 1
ATOM 1442 C C . TRP A 1 182 ? 14.284 -1.740 34.124 1.00 12.89 182 TRP A C 1
ATOM 1443 O O . TRP A 1 182 ? 15.306 -1.124 34.431 1.00 13.76 182 TRP A O 1
ATOM 1454 N N . ASN A 1 183 ? 14.289 -3.024 33.792 1.00 13.27 183 ASN A N 1
ATOM 1455 C CA . ASN A 1 183 ? 15.523 -3.802 33.756 1.00 14.07 183 ASN A CA 1
ATOM 1456 C C . ASN A 1 183 ? 16.411 -3.475 32.564 1.00 13.77 183 ASN A C 1
ATOM 1457 O O . ASN A 1 183 ? 17.552 -3.916 32.528 1.00 13.31 183 ASN A O 1
ATOM 1462 N N . VAL A 1 184 ? 15.892 -2.724 31.588 1.00 13.58 184 VAL A N 1
ATOM 1463 C CA . VAL A 1 184 ? 16.672 -2.366 30.403 1.00 13.56 184 VAL A CA 1
ATOM 1464 C C . VAL A 1 184 ? 16.786 -0.860 30.114 1.00 13.74 184 VAL A C 1
ATOM 1465 O O . VAL A 1 184 ? 17.319 -0.484 29.074 1.00 13.59 184 VAL A O 1
ATOM 1469 N N . VAL A 1 185 ? 16.342 -0.004 31.029 1.00 13.54 185 VAL A N 1
ATOM 1470 C CA . VAL A 1 185 ? 16.422 1.453 30.800 1.00 14.26 185 VAL A CA 1
ATOM 1471 C C . VAL A 1 185 ? 17.866 1.870 30.556 1.00 13.88 185 VAL A C 1
ATOM 1472 O O . VAL A 1 185 ? 18.752 1.515 31.316 1.00 12.93 185 VAL A O 1
ATOM 1476 N N . ASN A 1 186 ? 18.077 2.642 29.497 1.00 14.32 186 ASN A N 1
ATOM 1477 C CA . ASN A 1 186 ? 19.393 3.120 29.113 1.00 14.51 186 ASN A CA 1
ATOM 1478 C C . ASN A 1 186 ? 19.638 4.496 29.731 1.00 14.30 186 ASN A C 1
ATOM 1479 O O . ASN A 1 186 ? 19.386 5.530 29.106 1.00 13.28 186 ASN A O 1
ATOM 1484 N N . TRP A 1 187 ? 20.123 4.505 30.971 1.00 14.28 187 TRP A N 1
ATOM 1485 C CA . TRP A 1 187 ? 20.417 5.770 31.657 1.00 14.35 187 TRP A CA 1
ATOM 1486 C C . TRP A 1 187 ? 21.489 6.587 30.932 1.00 15.12 187 TRP A C 1
ATOM 1487 O O . TRP A 1 187 ? 21.502 7.803 31.039 1.00 14.55 187 TRP A O 1
ATOM 1498 N N . LYS A 1 188 ? 22.377 5.922 30.197 1.00 15.87 188 LYS A N 1
ATOM 1499 C CA . LYS A 1 188 ? 23.385 6.635 29.404 1.00 17.21 188 LYS A CA 1
ATOM 1500 C C . LYS A 1 188 ? 22.711 7.528 28.355 1.00 17.02 188 LYS A C 1
ATOM 1501 O O . LYS A 1 188 ? 23.104 8.688 28.160 1.00 16.37 188 LYS A O 1
ATOM 1507 N N . ASN A 1 189 ? 21.683 7.000 27.692 1.00 16.70 189 ASN A N 1
ATOM 1508 C CA . ASN A 1 189 ? 20.928 7.798 26.728 1.00 16.86 189 ASN A CA 1
ATOM 1509 C C . ASN A 1 189 ? 20.176 8.950 27.379 1.00 16.49 189 ASN A C 1
ATOM 1510 O O . ASN A 1 189 ? 20.164 10.055 26.850 1.00 16.38 189 ASN A O 1
ATOM 1515 N N . VAL A 1 190 ? 19.569 8.697 28.534 1.00 16.39 190 VAL A N 1
ATOM 1516 C CA . VAL A 1 190 ? 18.880 9.742 29.282 1.00 16.56 190 VAL A CA 1
ATOM 1517 C C . VAL A 1 190 ? 19.849 10.897 29.593 1.00 16.68 190 VAL A C 1
ATOM 1518 O O . VAL A 1 190 ? 19.521 12.064 29.378 1.00 16.14 190 VAL A O 1
ATOM 1522 N N . GLU A 1 191 ? 21.044 10.563 30.063 1.00 17.10 191 GLU A N 1
ATOM 1523 C CA . GLU A 1 191 ? 22.046 11.571 30.383 1.00 18.14 191 GLU A CA 1
ATOM 1524 C C . GLU A 1 191 ? 22.406 12.416 29.160 1.00 18.19 191 GLU A C 1
ATOM 1525 O O . GLU A 1 191 ? 22.557 13.619 29.276 1.00 18.02 191 GLU A O 1
ATOM 1531 N N . ARG A 1 192 ? 22.527 11.777 27.998 1.00 18.79 192 ARG A N 1
ATOM 1532 C CA . ARG A 1 192 ? 22.811 12.472 26.735 1.00 19.58 192 ARG A CA 1
ATOM 1533 C C . ARG A 1 192 ? 21.738 13.482 26.317 1.00 20.00 192 ARG A C 1
ATOM 1534 O O . ARG A 1 192 ? 22.036 14.459 25.626 1.00 19.94 192 ARG A O 1
ATOM 1542 N N . GLN A 1 193 ? 20.494 13.232 26.709 1.00 19.97 193 GLN A N 1
ATOM 1543 C CA . GLN A 1 193 ? 19.373 14.117 26.366 1.00 20.86 193 GLN A CA 1
ATOM 1544 C C . GLN A 1 193 ? 19.179 15.314 27.307 1.00 21.68 193 GLN A C 1
ATOM 1545 O O . GLN A 1 193 ? 18.408 16.217 26.984 1.00 22.02 193 GLN A O 1
ATOM 1551 N N . LEU A 1 194 ? 19.817 15.295 28.477 1.00 22.68 194 LEU A N 1
ATOM 1552 C CA . LEU A 1 194 ? 19.636 16.352 29.485 1.00 23.58 194 LEU A CA 1
ATOM 1553 C C . LEU A 1 194 ? 19.950 17.744 28.950 1.00 23.98 194 LEU A C 1
ATOM 1554 O O . LEU A 1 194 ? 20.942 17.918 28.235 1.00 23.97 194 LEU A O 1
ATOM 1560 N N . MET B 1 1 ? -23.674 -8.331 41.610 1.00 29.81 1 MET B N 1
ATOM 1561 C CA . MET B 1 1 ? -22.498 -7.699 40.945 1.00 29.57 1 MET B CA 1
ATOM 1562 C C . MET B 1 1 ? -22.605 -7.792 39.427 1.00 28.41 1 MET B C 1
ATOM 1563 O O . MET B 1 1 ? -23.327 -8.636 38.898 1.00 28.92 1 MET B O 1
ATOM 1568 N N . PHE B 1 2 ? -21.873 -6.926 38.733 1.00 26.85 2 PHE B N 1
ATOM 1569 C CA . PHE B 1 2 ? -21.777 -6.979 37.272 1.00 25.56 2 PHE B CA 1
ATOM 1570 C C . PHE B 1 2 ? -21.198 -8.305 36.804 1.00 24.70 2 PHE B C 1
ATOM 1571 O O . PHE B 1 2 ? -20.284 -8.851 37.425 1.00 24.32 2 PHE B O 1
ATOM 1579 N N . SER B 1 3 ? -21.772 -8.825 35.724 1.00 23.61 3 SER B N 1
ATOM 1580 C CA . SER B 1 3 ? -21.263 -10.005 35.040 1.00 22.93 3 SER B CA 1
ATOM 1581 C C . SER B 1 3 ? -21.420 -9.848 33.521 1.00 22.06 3 SER B C 1
ATOM 1582 O O . SER B 1 3 ? -22.051 -8.905 33.043 1.00 21.54 3 SER B O 1
ATOM 1585 N N . ILE B 1 4 ? -20.831 -10.780 32.779 1.00 21.09 4 ILE B N 1
ATOM 1586 C CA . ILE B 1 4 ? -21.012 -10.857 31.336 1.00 20.67 4 ILE B CA 1
ATOM 1587 C C . ILE B 1 4 ? -21.489 -12.255 30.944 1.00 20.37 4 ILE B C 1
ATOM 1588 O O . ILE B 1 4 ? -21.124 -13.245 31.583 1.00 20.02 4 ILE B O 1
ATOM 1593 N N . PRO B 1 5 ? -22.328 -12.346 29.916 1.00 20.44 5 PRO B N 1
ATOM 1594 C CA . PRO B 1 5 ? -22.722 -13.658 29.401 1.00 20.48 5 PRO B CA 1
ATOM 1595 C C . PRO B 1 5 ? -21.510 -14.422 28.852 1.00 20.75 5 PRO B C 1
ATOM 1596 O O . PRO B 1 5 ? -20.552 -13.784 28.400 1.00 19.93 5 PRO B O 1
ATOM 1600 N N . PRO B 1 6 ? -21.555 -15.752 28.876 1.00 20.58 6 PRO B N 1
ATOM 1601 C CA . PRO B 1 6 ? -20.526 -16.552 28.209 1.00 20.76 6 PRO B CA 1
ATOM 1602 C C . PRO B 1 6 ? -20.459 -16.241 26.715 1.00 20.48 6 PRO B C 1
ATOM 1603 O O . PRO B 1 6 ? -21.389 -15.657 26.145 1.00 19.80 6 PRO B O 1
ATOM 1607 N N . LEU B 1 7 ? -19.343 -16.613 26.098 1.00 20.38 7 LEU B N 1
ATOM 1608 C CA . LEU B 1 7 ? -19.233 -16.616 24.649 1.00 20.61 7 LEU B CA 1
ATOM 1609 C C . LEU B 1 7 ? -20.391 -17.454 24.109 1.00 20.88 7 LEU B C 1
ATOM 1610 O O . LEU B 1 7 ? -20.641 -18.535 24.627 1.00 20.92 7 LEU B O 1
ATOM 1615 N N . PRO B 1 8 ? -21.108 -16.964 23.097 1.00 21.08 8 PRO B N 1
ATOM 1616 C CA . PRO B 1 8 ? -22.251 -17.711 22.562 1.00 21.33 8 PRO B CA 1
ATOM 1617 C C . PRO B 1 8 ? -21.876 -19.071 21.949 1.00 21.34 8 PRO B C 1
ATOM 1618 O O . PRO B 1 8 ? -22.721 -19.968 21.946 1.00 21.93 8 PRO B O 1
ATOM 1622 N N . TRP B 1 9 ? -20.632 -19.229 21.495 1.00 20.88 9 TRP B N 1
ATOM 1623 C CA . TRP B 1 9 ? -20.220 -20.398 20.705 1.00 20.82 9 TRP B CA 1
ATOM 1624 C C . TRP B 1 9 ? -18.986 -21.120 21.275 1.00 20.67 9 TRP B C 1
ATOM 1625 O O . TRP B 1 9 ? -18.402 -21.967 20.601 1.00 20.55 9 TRP B O 1
ATOM 1636 N N . GLY B 1 10 ? -18.593 -20.783 22.506 1.00 20.26 10 GLY B N 1
ATOM 1637 C CA . GLY B 1 10 ? -17.494 -21.464 23.185 1.00 20.23 10 GLY B CA 1
ATOM 1638 C C . GLY B 1 10 ? -16.121 -20.879 22.856 1.00 20.22 10 GLY B C 1
ATOM 1639 O O . GLY B 1 10 ? -15.959 -20.180 21.856 1.00 19.38 10 GLY B O 1
ATOM 1640 N N . TYR B 1 11 ? -15.129 -21.181 23.692 1.00 20.05 11 TYR B N 1
ATOM 1641 C CA . TYR B 1 11 ? -13.770 -20.669 23.506 1.00 20.17 11 TYR B CA 1
ATOM 1642 C C . TYR B 1 11 ? -13.141 -21.057 22.167 1.00 20.44 11 TYR B C 1
ATOM 1643 O O . TYR B 1 11 ? -12.371 -20.276 21.607 1.00 20.48 11 TYR B O 1
ATOM 1652 N N . ASP B 1 12 ? -13.458 -22.253 21.664 1.00 20.65 12 ASP B N 1
ATOM 1653 C CA . ASP B 1 12 ? -12.889 -22.745 20.404 1.00 20.93 12 ASP B CA 1
ATOM 1654 C C . ASP B 1 12 ? -13.881 -22.674 19.232 1.00 20.68 12 ASP B C 1
ATOM 1655 O O . ASP B 1 12 ? -13.618 -23.207 18.159 1.00 20.75 12 ASP B O 1
ATOM 1660 N N . GLY B 1 13 ? -15.012 -22.002 19.439 1.00 20.41 13 GLY B N 1
ATOM 1661 C CA . GLY B 1 13 ? -16.068 -21.936 18.444 1.00 20.31 13 GLY B CA 1
ATOM 1662 C C . GLY B 1 13 ? -15.683 -21.365 17.088 1.00 20.09 13 GLY B C 1
ATOM 1663 O O . GLY B 1 13 ? -16.225 -21.784 16.064 1.00 19.78 13 GLY B O 1
ATOM 1664 N N . LEU B 1 14 ? -14.761 -20.406 17.074 1.00 19.90 14 LEU B N 1
ATOM 1665 C CA . LEU B 1 14 ? -14.358 -19.737 15.833 1.00 19.82 14 LEU B CA 1
ATOM 1666 C C . LEU B 1 14 ? -13.021 -20.217 15.270 1.00 19.90 14 LEU B C 1
ATOM 1667 O O . LEU B 1 14 ? -12.553 -19.678 14.261 1.00 19.47 14 LEU B O 1
ATOM 1672 N N . ALA B 1 15 ? -12.440 -21.246 15.883 1.00 19.79 15 ALA B N 1
ATOM 1673 C CA . ALA B 1 15 ? -11.101 -21.712 15.534 1.00 19.99 15 ALA B CA 1
ATOM 1674 C C . ALA B 1 15 ? -11.005 -22.180 14.086 1.00 20.35 15 ALA B C 1
ATOM 1675 O O . ALA B 1 15 ? -10.068 -21.812 13.372 1.00 20.21 15 ALA B O 1
ATOM 1677 N N . ALA B 1 16 ? -11.985 -22.969 13.653 1.00 20.86 16 ALA B N 1
ATOM 1678 C CA . ALA B 1 16 ? -12.041 -23.466 12.278 1.00 21.18 16 ALA B CA 1
ATOM 1679 C C . ALA B 1 16 ? -12.146 -22.323 11.261 1.00 21.26 16 ALA B C 1
ATOM 1680 O O . ALA B 1 16 ? -11.678 -22.447 10.120 1.00 21.85 16 ALA B O 1
ATOM 1682 N N . LYS B 1 17 ? -12.747 -21.208 11.675 1.00 21.01 17 LYS B N 1
ATOM 1683 C CA . LYS B 1 17 ? -12.919 -20.051 10.788 1.00 20.71 17 LYS B CA 1
ATOM 1684 C C . LYS B 1 17 ? -11.890 -18.920 10.989 1.00 19.89 17 LYS B C 1
ATOM 1685 O O . LYS B 1 17 ? -12.029 -17.858 10.381 1.00 19.77 17 LYS B O 1
ATOM 1691 N N . GLY B 1 18 ? -10.873 -19.145 11.822 1.00 18.87 18 GLY B N 1
ATOM 1692 C CA . GLY B 1 18 ? -9.713 -18.257 11.909 1.00 18.09 18 GLY B CA 1
ATOM 1693 C C . GLY B 1 18 ? -9.536 -17.391 13.161 1.00 17.64 18 GLY B C 1
ATOM 1694 O O . GLY B 1 18 ? -8.723 -16.466 13.144 1.00 17.33 18 GLY B O 1
ATOM 1695 N N . LEU B 1 19 ? -10.280 -17.660 14.231 1.00 17.02 19 LEU B N 1
ATOM 1696 C CA . LEU B 1 19 ? -10.001 -17.037 15.539 1.00 16.98 19 LEU B CA 1
ATOM 1697 C C . LEU B 1 19 ? -9.837 -18.154 16.556 1.00 16.68 19 LEU B C 1
ATOM 1698 O O . LEU B 1 19 ? -10.805 -18.794 16.952 1.00 16.07 19 LEU B O 1
ATOM 1703 N N . SER B 1 20 ? -8.593 -18.371 16.969 1.00 16.83 20 SER B N 1
ATOM 1704 C CA . SER B 1 20 ? -8.186 -19.587 17.652 1.00 17.03 20 SER B CA 1
ATOM 1705 C C . SER B 1 20 ? -8.648 -19.593 19.090 1.00 17.26 20 SER B C 1
ATOM 1706 O O . SER B 1 20 ? -8.959 -18.546 19.649 1.00 16.93 20 SER B O 1
ATOM 1709 N N . LYS B 1 21 ? -8.698 -20.787 19.673 1.00 17.26 21 LYS B N 1
ATOM 1710 C CA . LYS B 1 21 ? -8.966 -20.961 21.089 1.00 17.71 21 LYS B CA 1
ATOM 1711 C C . LYS B 1 21 ? -8.138 -19.999 21.935 1.00 17.53 21 LYS B C 1
ATOM 1712 O O . LYS B 1 21 ? -8.677 -19.338 22.817 1.00 17.16 21 LYS B O 1
ATOM 1718 N N . GLN B 1 22 ? -6.838 -19.912 21.660 1.00 17.57 22 GLN B N 1
ATOM 1719 C CA . GLN B 1 22 ? -5.955 -19.063 22.447 1.00 17.52 22 GLN B CA 1
ATOM 1720 C C . GLN B 1 22 ? -6.317 -17.583 22.291 1.00 16.61 22 GLN B C 1
ATOM 1721 O O . GLN B 1 22 ? -6.451 -16.878 23.271 1.00 16.26 22 GLN B O 1
ATOM 1727 N N . GLN B 1 23 ? -6.471 -17.129 21.055 1.00 15.74 23 GLN B N 1
ATOM 1728 C CA . GLN B 1 23 ? -6.794 -15.729 20.787 1.00 15.12 23 GLN B CA 1
ATOM 1729 C C . GLN B 1 23 ? -8.066 -15.309 21.513 1.00 14.86 23 GLN B C 1
ATOM 1730 O O . GLN B 1 23 ? -8.110 -14.257 22.132 1.00 14.83 23 GLN B O 1
ATOM 1736 N N . VAL B 1 24 ? -9.087 -16.158 21.450 1.00 14.69 24 VAL B N 1
ATOM 1737 C CA . VAL B 1 24 ? -10.402 -15.840 21.997 1.00 14.59 24 VAL B CA 1
ATOM 1738 C C . VAL B 1 24 ? -10.385 -15.955 23.517 1.00 14.71 24 VAL B C 1
ATOM 1739 O O . VAL B 1 24 ? -10.957 -15.129 24.218 1.00 14.41 24 VAL B O 1
ATOM 1743 N N . THR B 1 25 ? -9.690 -16.970 24.018 1.00 14.91 25 THR B N 1
ATOM 1744 C CA . THR B 1 25 ? -9.562 -17.175 25.453 1.00 15.23 25 THR B CA 1
ATOM 1745 C C . THR B 1 25 ? -8.875 -15.996 26.128 1.00 14.77 25 THR B C 1
ATOM 1746 O O . THR B 1 25 ? -9.353 -15.497 27.132 1.00 14.44 25 THR B O 1
ATOM 1750 N N . LEU B 1 26 ? -7.738 -15.559 25.600 1.00 14.68 26 LEU B N 1
ATOM 1751 C CA . LEU B 1 26 ? -7.063 -14.382 26.165 1.00 14.59 26 LEU B CA 1
ATOM 1752 C C . LEU B 1 26 ? -7.978 -13.159 26.142 1.00 14.35 26 LEU B C 1
ATOM 1753 O O . LEU B 1 26 ? -8.106 -12.432 27.123 1.00 14.16 26 LEU B O 1
ATOM 1758 N N . HIS B 1 27 ? -8.616 -12.949 25.001 1.00 14.04 27 HIS B N 1
ATOM 1759 C CA . HIS B 1 27 ? -9.452 -11.783 24.787 1.00 13.27 27 HIS B CA 1
ATOM 1760 C C . HIS B 1 27 ? -10.640 -11.760 25.754 1.00 13.39 27 HIS B C 1
ATOM 1761 O O . HIS B 1 27 ? -10.958 -10.723 26.320 1.00 12.58 27 HIS B O 1
ATOM 1768 N N . TYR B 1 28 ? -11.277 -12.911 25.958 1.00 13.75 28 TYR B N 1
ATOM 1769 C CA . TYR B 1 28 ? -12.442 -12.990 26.845 1.00 14.03 28 TYR B CA 1
ATOM 1770 C C . TYR B 1 28 ? -12.054 -13.063 28.335 1.00 14.41 28 TYR B C 1
ATOM 1771 O O . TYR B 1 28 ? -12.591 -12.315 29.156 1.00 13.25 28 TYR B O 1
ATOM 1780 N N . ASP B 1 29 ? -11.151 -13.979 28.683 1.00 14.85 29 ASP B N 1
ATOM 1781 C CA . ASP B 1 29 ? -10.788 -14.201 30.100 1.00 15.44 29 ASP B CA 1
ATOM 1782 C C . ASP B 1 29 ? -9.945 -13.082 30.710 1.00 15.32 29 ASP B C 1
ATOM 1783 O O . ASP B 1 29 ? -10.075 -12.780 31.896 1.00 14.31 29 ASP B O 1
ATOM 1788 N N . LYS B 1 30 ? -9.073 -12.483 29.904 1.00 15.36 30 LYS B N 1
ATOM 1789 C CA . LYS B 1 30 ? -8.168 -11.467 30.414 1.00 15.57 30 LYS B CA 1
ATOM 1790 C C . LYS B 1 30 ? -8.738 -10.063 30.190 1.00 15.33 30 LYS B C 1
ATOM 1791 O O . LYS B 1 30 ? -8.969 -9.331 31.149 1.00 16.31 30 LYS B O 1
ATOM 1797 N N . HIS B 1 31 ? -8.992 -9.681 28.943 1.00 14.69 31 HIS B N 1
ATOM 1798 C CA . HIS B 1 31 ? -9.439 -8.315 28.671 1.00 14.35 31 HIS B CA 1
ATOM 1799 C C . HIS B 1 31 ? -10.893 -8.072 29.070 1.00 14.01 31 HIS B C 1
ATOM 1800 O O . HIS B 1 31 ? -11.170 -7.201 29.894 1.00 13.48 31 HIS B O 1
ATOM 1807 N N . HIS B 1 32 ? -11.817 -8.846 28.512 1.00 14.23 32 HIS B N 1
ATOM 1808 C CA . HIS B 1 32 ? -13.251 -8.581 28.727 1.00 14.56 32 HIS B CA 1
ATOM 1809 C C . HIS B 1 32 ? -13.632 -8.761 30.196 1.00 14.97 32 HIS B C 1
ATOM 1810 O O . HIS B 1 32 ? -14.118 -7.828 30.830 1.00 14.72 32 HIS B O 1
ATOM 1817 N N . GLN B 1 33 ? -13.365 -9.949 30.728 1.00 15.50 33 GLN B N 1
ATOM 1818 C CA . GLN B 1 33 ? -13.585 -10.252 32.143 1.00 16.21 33 GLN B CA 1
ATOM 1819 C C . GLN B 1 33 ? -12.781 -9.328 33.061 1.00 16.13 33 GLN B C 1
ATOM 1820 O O . GLN B 1 33 ? -13.226 -9.007 34.162 1.00 16.04 33 GLN B O 1
ATOM 1826 N N . GLY B 1 34 ? -11.591 -8.922 32.614 1.00 16.03 34 GLY B N 1
ATOM 1827 C CA . GLY B 1 34 ? -10.794 -7.933 33.321 1.00 15.78 34 GLY B CA 1
ATOM 1828 C C . GLY B 1 34 ? -11.516 -6.616 33.562 1.00 15.65 34 GLY B C 1
ATOM 1829 O O . GLY B 1 34 ? -11.431 -6.023 34.646 1.00 15.27 34 GLY B O 1
ATOM 1830 N N . TYR B 1 35 ? -12.234 -6.145 32.551 1.00 15.54 35 TYR B N 1
ATOM 1831 C CA . TYR B 1 35 ? -13.015 -4.922 32.686 1.00 15.34 35 TYR B CA 1
ATOM 1832 C C . TYR B 1 35 ? -14.127 -5.094 33.719 1.00 15.47 35 TYR B C 1
ATOM 1833 O O . TYR B 1 35 ? -14.433 -4.158 34.448 1.00 15.21 35 TYR B O 1
ATOM 1842 N N . VAL B 1 36 ? -14.727 -6.287 33.762 1.00 16.08 36 VAL B N 1
ATOM 1843 C CA . VAL B 1 36 ? -15.821 -6.600 34.695 1.00 16.46 36 VAL B CA 1
ATOM 1844 C C . VAL B 1 36 ? -15.296 -6.609 36.136 1.00 17.19 36 VAL B C 1
ATOM 1845 O O . VAL B 1 36 ? -15.903 -6.024 37.029 1.00 17.05 36 VAL B O 1
ATOM 1849 N N . THR B 1 37 ? -14.154 -7.259 36.339 1.00 17.73 37 THR B N 1
ATOM 1850 C CA . THR B 1 37 ? -13.465 -7.283 37.631 1.00 18.41 37 THR B CA 1
ATOM 1851 C C . THR B 1 37 ? -13.139 -5.880 38.131 1.00 18.95 37 THR B C 1
ATOM 1852 O O . THR B 1 37 ? -13.337 -5.581 39.305 1.00 19.42 37 THR B O 1
ATOM 1856 N N . LYS B 1 38 ? -12.667 -5.023 37.232 1.00 19.37 38 LYS B N 1
ATOM 1857 C CA . LYS B 1 38 ? -12.299 -3.643 37.559 1.00 19.98 38 LYS B CA 1
ATOM 1858 C C . LYS B 1 38 ? -13.555 -2.831 37.900 1.00 19.89 38 LYS B C 1
ATOM 1859 O O . LYS B 1 38 ? -13.548 -2.051 38.844 1.00 19.10 38 LYS B O 1
ATOM 1865 N N . LEU B 1 39 ? -14.643 -3.042 37.156 1.00 19.89 39 LEU B N 1
ATOM 1866 C CA . LEU B 1 39 ? -15.889 -2.310 37.400 1.00 19.90 39 LEU B CA 1
ATOM 1867 C C . LEU B 1 39 ? -16.510 -2.687 38.756 1.00 20.25 39 LEU B C 1
ATOM 1868 O O . LEU B 1 39 ? -16.988 -1.825 39.493 1.00 19.58 39 LEU B O 1
ATOM 1873 N N . ASN B 1 40 ? -16.501 -3.979 39.068 1.00 20.46 40 ASN B N 1
ATOM 1874 C CA . ASN B 1 40 ? -16.943 -4.460 40.371 1.00 20.87 40 ASN B CA 1
ATOM 1875 C C . ASN B 1 40 ? -16.079 -3.903 41.516 1.00 21.30 40 ASN B C 1
ATOM 1876 O O . ASN B 1 40 ? -16.594 -3.550 42.575 1.00 21.06 40 ASN B O 1
ATOM 1881 N N . ALA B 1 41 ? -14.776 -3.779 41.287 1.00 21.76 41 ALA B N 1
ATOM 1882 C CA . ALA B 1 41 ? -13.900 -3.145 42.267 1.00 22.08 41 ALA B CA 1
ATOM 1883 C C . ALA B 1 41 ? -14.310 -1.687 42.495 1.00 22.56 41 ALA B C 1
ATOM 1884 O O . ALA B 1 41 ? -14.427 -1.233 43.639 1.00 22.68 41 ALA B O 1
ATOM 1886 N N . ALA B 1 42 ? -14.559 -0.962 41.409 1.00 22.61 42 ALA B N 1
ATOM 1887 C CA . ALA B 1 42 ? -14.982 0.435 41.503 1.00 23.18 42 ALA B CA 1
ATOM 1888 C C . ALA B 1 42 ? -16.320 0.565 42.227 1.00 23.79 42 ALA B C 1
ATOM 1889 O O . ALA B 1 42 ? -16.548 1.544 42.932 1.00 23.73 42 ALA B O 1
ATOM 1891 N N . ALA B 1 43 ? -17.194 -0.425 42.045 1.00 24.54 43 ALA B N 1
ATOM 1892 C CA . ALA B 1 43 ? -18.535 -0.410 42.629 1.00 25.43 43 ALA B CA 1
ATOM 1893 C C . ALA B 1 43 ? -18.532 -0.612 44.158 1.00 26.47 43 ALA B C 1
ATOM 1894 O O . ALA B 1 43 ? -19.442 -0.152 44.842 1.00 26.15 43 ALA B O 1
ATOM 1896 N N . GLN B 1 44 ? -17.511 -1.290 44.682 1.00 27.93 44 GLN B N 1
ATOM 1897 C CA . GLN B 1 44 ? -17.348 -1.445 46.128 1.00 29.26 44 GLN B CA 1
ATOM 1898 C C . GLN B 1 44 ? -16.890 -0.133 46.778 1.00 29.66 44 GLN B C 1
ATOM 1899 O O . GLN B 1 44 ? -17.186 0.124 47.947 1.00 30.37 44 GLN B O 1
ATOM 1905 N N . THR B 1 45 ? -16.165 0.679 46.013 1.00 29.93 45 THR B N 1
ATOM 1906 C CA . THR B 1 45 ? -15.695 2.002 46.436 1.00 30.37 45 THR B CA 1
ATOM 1907 C C . THR B 1 45 ? -16.794 3.060 46.341 1.00 30.34 45 THR B C 1
ATOM 1908 O O . THR B 1 45 ? -16.769 4.065 47.049 1.00 30.25 45 THR B O 1
ATOM 1912 N N . ASN B 1 46 ? -17.732 2.840 45.426 1.00 30.38 46 ASN B N 1
ATOM 1913 C CA . ASN B 1 46 ? -18.781 3.802 45.115 1.00 30.42 46 ASN B CA 1
ATOM 1914 C C . ASN B 1 46 ? -20.081 3.034 44.894 1.00 30.01 46 ASN B C 1
ATOM 1915 O O . ASN B 1 46 ? -20.318 2.497 43.810 1.00 29.87 46 ASN B O 1
ATOM 1920 N N . SER B 1 47 ? -20.907 2.969 45.937 1.00 29.42 47 SER B N 1
ATOM 1921 C CA . SER B 1 47 ? -22.128 2.151 45.920 1.00 28.96 47 SER B CA 1
ATOM 1922 C C . SER B 1 47 ? -23.191 2.649 44.931 1.00 28.15 47 SER B C 1
ATOM 1923 O O . SER B 1 47 ? -24.029 1.861 44.496 1.00 28.53 47 SER B O 1
ATOM 1926 N N . ALA B 1 48 ? -23.160 3.931 44.576 1.00 27.36 48 ALA B N 1
ATOM 1927 C CA . ALA B 1 48 ? -24.062 4.470 43.550 1.00 27.14 48 ALA B CA 1
ATOM 1928 C C . ALA B 1 48 ? -23.879 3.785 42.181 1.00 26.86 48 ALA B C 1
ATOM 1929 O O . ALA B 1 48 ? -24.833 3.624 41.431 1.00 26.22 48 ALA B O 1
ATOM 1931 N N . LEU B 1 49 ? -22.648 3.384 41.864 1.00 27.01 49 LEU B N 1
ATOM 1932 C CA . LEU B 1 49 ? -22.368 2.628 40.638 1.00 27.09 49 LEU B CA 1
ATOM 1933 C C . LEU B 1 49 ? -23.054 1.268 40.610 1.00 27.32 49 LEU B C 1
ATOM 1934 O O . LEU B 1 49 ? -23.543 0.845 39.567 1.00 27.51 49 LEU B O 1
ATOM 1939 N N . ALA B 1 50 ? -23.073 0.586 41.752 1.00 27.50 50 ALA B N 1
ATOM 1940 C CA . ALA B 1 50 ? -23.483 -0.821 41.815 1.00 27.88 50 ALA B CA 1
ATOM 1941 C C . ALA B 1 50 ? -24.908 -1.108 41.329 1.00 27.90 50 ALA B C 1
ATOM 1942 O O . ALA B 1 50 ? -25.183 -2.222 40.865 1.00 28.62 50 ALA B O 1
ATOM 1944 N N . THR B 1 51 ? -25.805 -0.127 41.430 1.00 27.60 51 THR B N 1
ATOM 1945 C CA . THR B 1 51 ? -27.198 -0.318 41.003 1.00 27.51 51 THR B CA 1
ATOM 1946 C C . THR B 1 51 ? -27.464 0.119 39.558 1.00 26.66 51 THR B C 1
ATOM 1947 O O . THR B 1 51 ? -28.534 -0.158 39.024 1.00 26.83 51 THR B O 1
ATOM 1951 N N . LYS B 1 52 ? -26.510 0.825 38.949 1.00 25.76 52 LYS B N 1
ATOM 1952 C CA . LYS B 1 52 ? -26.622 1.257 37.550 1.00 25.04 52 LYS B CA 1
ATOM 1953 C C . LYS B 1 52 ? -26.368 0.095 36.596 1.00 23.88 52 LYS B C 1
ATOM 1954 O O . LYS B 1 52 ? -25.552 -0.791 36.883 1.00 23.49 52 LYS B O 1
ATOM 1960 N N . SER B 1 53 ? -27.065 0.093 35.463 1.00 22.64 53 SER B N 1
ATOM 1961 C CA . SER B 1 53 ? -26.796 -0.881 34.411 1.00 21.69 53 SER B CA 1
ATOM 1962 C C . SER B 1 53 ? -25.566 -0.426 33.631 1.00 21.06 53 SER B C 1
ATOM 1963 O O . SER B 1 53 ? -25.165 0.730 33.707 1.00 20.16 53 SER B O 1
ATOM 1966 N N . ILE B 1 54 ? -24.982 -1.350 32.881 1.00 20.86 54 ILE B N 1
ATOM 1967 C CA . ILE B 1 54 ? -23.883 -1.043 31.973 1.00 20.63 54 ILE B CA 1
ATOM 1968 C C . ILE B 1 54 ? -24.265 0.127 31.056 1.00 20.35 54 ILE B C 1
ATOM 1969 O O . ILE B 1 54 ? -23.520 1.085 30.930 1.00 19.68 54 ILE B O 1
ATOM 1974 N N . GLU B 1 55 ? -25.442 0.061 30.442 1.00 20.13 55 GLU B N 1
ATOM 1975 C CA . GLU B 1 55 ? -25.856 1.097 29.500 1.00 20.31 55 GLU B CA 1
ATOM 1976 C C . GLU B 1 55 ? -26.070 2.449 30.193 1.00 20.16 55 GLU B C 1
ATOM 1977 O O . GLU B 1 55 ? -25.758 3.494 29.623 1.00 20.18 55 GLU B O 1
ATOM 1983 N N . GLU B 1 56 ? -26.563 2.439 31.430 1.00 20.51 56 GLU B N 1
ATOM 1984 C CA . GLU B 1 56 ? -26.740 3.684 32.194 1.00 20.64 56 GLU B CA 1
ATOM 1985 C C . GLU B 1 56 ? -25.386 4.352 32.447 1.00 20.26 56 GLU B C 1
ATOM 1986 O O . GLU B 1 56 ? -25.240 5.559 32.284 1.00 20.09 56 GLU B O 1
ATOM 1992 N N . ILE B 1 57 ? -24.399 3.555 32.845 1.00 19.75 57 ILE B N 1
ATOM 1993 C CA . ILE B 1 57 ? -23.046 4.067 33.077 1.00 19.64 57 ILE B CA 1
ATOM 1994 C C . ILE B 1 57 ? -22.478 4.671 31.787 1.00 20.14 57 ILE B C 1
ATOM 1995 O O . ILE B 1 57 ? -21.894 5.759 31.810 1.00 20.54 57 ILE B O 1
ATOM 2000 N N . ILE B 1 58 ? -22.674 3.984 30.661 1.00 20.29 58 ILE B N 1
ATOM 2001 C CA . ILE B 1 58 ? -22.184 4.471 29.371 1.00 20.62 58 ILE B CA 1
ATOM 2002 C C . ILE B 1 58 ? -22.784 5.849 29.040 1.00 21.55 58 ILE B C 1
ATOM 2003 O O . ILE B 1 58 ? -22.091 6.719 28.533 1.00 21.29 58 ILE B O 1
ATOM 2008 N N . ARG B 1 59 ? -24.066 6.040 29.341 1.00 22.98 59 ARG B N 1
ATOM 2009 C CA . ARG B 1 59 ? -24.776 7.283 28.997 1.00 24.07 59 ARG B CA 1
ATOM 2010 C C . ARG B 1 59 ? -24.461 8.475 29.924 1.00 24.65 59 ARG B C 1
ATOM 2011 O O . ARG B 1 59 ? -24.538 9.621 29.489 1.00 24.79 59 ARG B O 1
ATOM 2019 N N . THR B 1 60 ? -24.099 8.206 31.180 1.00 25.45 60 THR B N 1
ATOM 2020 C CA . THR B 1 60 ? -24.007 9.259 32.209 1.00 26.32 60 THR B CA 1
ATOM 2021 C C . THR B 1 60 ? -22.607 9.549 32.780 1.00 27.07 60 THR B C 1
ATOM 2022 O O . THR B 1 60 ? -22.357 10.675 33.220 1.00 27.34 60 THR B O 1
ATOM 2026 N N . GLU B 1 61 ? -21.713 8.553 32.790 1.00 27.45 61 GLU B N 1
ATOM 2027 C CA . GLU B 1 61 ? -20.381 8.706 33.395 1.00 27.70 61 GLU B CA 1
ATOM 2028 C C . GLU B 1 61 ? -19.314 9.040 32.353 1.00 27.50 61 GLU B C 1
ATOM 2029 O O . GLU B 1 61 ? -19.492 8.779 31.161 1.00 27.38 61 GLU B O 1
ATOM 2035 N N . LYS B 1 62 ? -18.210 9.630 32.815 1.00 27.22 62 LYS B N 1
ATOM 2036 C CA . LYS B 1 62 ? -17.034 9.879 31.969 1.00 27.26 62 LYS B CA 1
ATOM 2037 C C . LYS B 1 62 ? -15.763 9.360 32.643 1.00 25.94 62 LYS B C 1
ATOM 2038 O O . LYS B 1 62 ? -15.785 8.968 33.812 1.00 26.21 62 LYS B O 1
ATOM 2044 N N . GLY B 1 63 ? -14.660 9.355 31.901 1.00 24.85 63 GLY B N 1
ATOM 2045 C CA . GLY B 1 63 ? -13.374 8.935 32.437 1.00 23.76 63 GLY B CA 1
ATOM 2046 C C . GLY B 1 63 ? -13.237 7.430 32.583 1.00 22.73 63 GLY B C 1
ATOM 2047 O O . GLY B 1 63 ? -13.909 6.681 31.879 1.00 22.24 63 GLY B O 1
ATOM 2048 N N . PRO B 1 64 ? -12.367 6.981 33.486 1.00 21.81 64 PRO B N 1
ATOM 2049 C CA . PRO B 1 64 ? -12.051 5.547 33.630 1.00 20.99 64 PRO B CA 1
ATOM 2050 C C . PRO B 1 64 ? -13.262 4.636 33.814 1.00 20.01 64 PRO B C 1
ATOM 2051 O O . PRO B 1 64 ? -13.258 3.529 33.281 1.00 19.29 64 PRO B O 1
ATOM 2055 N N . ILE B 1 65 ? -14.278 5.091 34.544 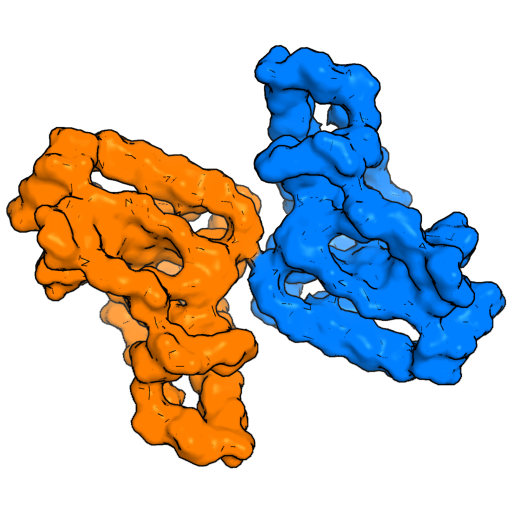1.00 19.38 65 ILE B N 1
ATOM 2056 C CA . ILE B 1 65 ? -15.445 4.258 34.828 1.00 18.70 65 ILE B CA 1
ATOM 2057 C C . ILE B 1 65 ? -16.270 4.050 33.557 1.00 17.84 65 ILE B C 1
ATOM 2058 O O . ILE B 1 65 ? -16.780 2.952 33.315 1.00 17.20 65 ILE B O 1
ATOM 2063 N N . PHE B 1 66 ? -16.409 5.113 32.769 1.00 16.73 66 PHE B N 1
ATOM 2064 C CA . PHE B 1 66 ? -16.995 5.000 31.441 1.00 16.89 66 PHE B CA 1
ATOM 2065 C C . PHE B 1 66 ? -16.267 3.959 30.586 1.00 16.43 66 PHE B C 1
ATOM 2066 O O . PHE B 1 66 ? -16.899 3.091 29.985 1.00 15.87 66 PHE B O 1
ATOM 2074 N N . ASN B 1 67 ? -14.942 4.065 30.527 1.00 15.81 67 ASN B N 1
ATOM 2075 C CA . ASN B 1 67 ? -14.135 3.145 29.729 1.00 15.22 67 ASN B CA 1
ATOM 2076 C C . ASN B 1 67 ? -14.436 1.683 30.062 1.00 15.10 67 ASN B C 1
ATOM 2077 O O . ASN B 1 67 ? -14.515 0.852 29.160 1.00 15.02 67 ASN B O 1
ATOM 2082 N N . LEU B 1 68 ? -14.629 1.374 31.344 1.00 14.35 68 LEU B N 1
ATOM 2083 C CA . LEU B 1 68 ? -14.898 0.007 31.781 1.00 14.52 68 LEU B CA 1
ATOM 2084 C C . LEU B 1 68 ? -16.254 -0.504 31.276 1.00 14.38 68 LEU B C 1
ATOM 2085 O O . LEU B 1 68 ? -16.348 -1.608 30.729 1.00 13.98 68 LEU B O 1
ATOM 2090 N N . ALA B 1 69 ? -17.295 0.298 31.465 1.00 14.27 69 ALA B N 1
ATOM 2091 C CA . ALA B 1 69 ? -18.652 -0.110 31.103 1.00 14.58 69 ALA B CA 1
ATOM 2092 C C . ALA B 1 69 ? -18.818 -0.195 29.590 1.00 14.09 69 ALA B C 1
ATOM 2093 O O . ALA B 1 69 ? -19.438 -1.130 29.084 1.00 14.16 69 ALA B O 1
ATOM 2095 N N . ALA B 1 70 ? -18.264 0.789 28.889 1.00 13.64 70 ALA B N 1
ATOM 2096 C CA . ALA B 1 70 ? -18.301 0.849 27.433 1.00 13.67 70 ALA B CA 1
ATOM 2097 C C . ALA B 1 70 ? -17.561 -0.331 26.815 1.00 13.68 70 ALA B C 1
ATOM 2098 O O . ALA B 1 70 ? -18.060 -0.951 25.881 1.00 13.78 70 ALA B O 1
ATOM 2100 N N . GLN B 1 71 ? -16.377 -0.652 27.342 1.00 14.36 71 GLN B N 1
ATOM 2101 C CA . GLN B 1 71 ? -15.646 -1.836 26.898 1.00 13.88 71 GLN B CA 1
ATOM 2102 C C . GLN B 1 71 ? -16.417 -3.118 27.185 1.00 13.74 71 GLN B C 1
ATOM 2103 O O . GLN B 1 71 ? -16.391 -4.041 26.375 1.00 13.19 71 GLN B O 1
ATOM 2109 N N . ILE B 1 72 ? -17.113 -3.179 28.323 1.00 13.80 72 ILE B N 1
ATOM 2110 C CA . ILE B 1 72 ? -17.912 -4.369 28.655 1.00 13.99 72 ILE B CA 1
ATOM 2111 C C . ILE B 1 72 ? -19.009 -4.586 27.611 1.00 13.55 72 ILE B C 1
ATOM 2112 O O . ILE B 1 72 ? -19.172 -5.701 27.116 1.00 13.33 72 ILE B O 1
ATOM 2117 N N . PHE B 1 73 ? -19.724 -3.518 27.266 1.00 13.21 73 PHE B N 1
ATOM 2118 C CA . PHE B 1 73 ? -20.791 -3.550 26.263 1.00 12.70 73 PHE B CA 1
ATOM 2119 C C . PHE B 1 73 ? -20.241 -3.850 24.877 1.00 12.76 73 PHE B C 1
ATOM 2120 O O . PHE B 1 73 ? -20.797 -4.665 24.141 1.00 12.65 73 PHE B O 1
ATOM 2128 N N . ASN B 1 74 ? -19.158 -3.172 24.518 1.00 11.89 74 ASN B N 1
ATOM 2129 C CA . ASN B 1 74 ? -1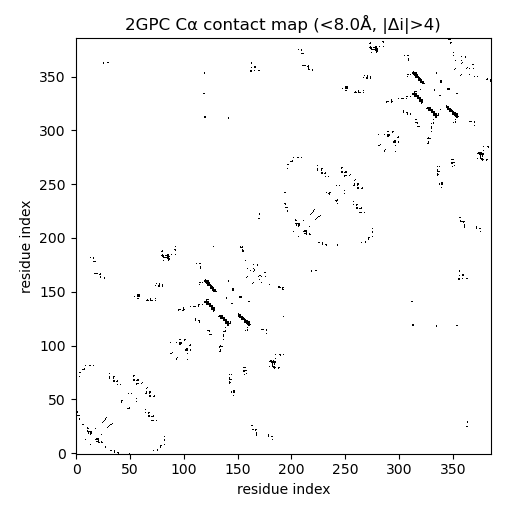8.599 -3.272 23.168 1.00 11.92 74 ASN B CA 1
ATOM 2130 C C . ASN B 1 74 ? -18.146 -4.701 22.908 1.00 11.71 74 ASN B C 1
ATOM 2131 O O . ASN B 1 74 ? -18.375 -5.237 21.835 1.00 11.25 74 ASN B O 1
ATOM 2136 N N . HIS B 1 75 ? -17.519 -5.316 23.909 1.00 11.29 75 HIS B N 1
ATOM 2137 C CA . HIS B 1 75 ? -17.058 -6.690 23.799 1.00 11.08 75 HIS B CA 1
ATOM 2138 C C . HIS B 1 75 ? -18.203 -7.687 23.711 1.00 11.68 75 HIS B C 1
ATOM 2139 O O . HIS B 1 75 ? -18.144 -8.589 22.892 1.00 11.56 75 HIS B O 1
ATOM 2146 N N . THR B 1 76 ? -19.239 -7.538 24.528 1.00 12.40 76 THR B N 1
ATOM 2147 C CA . THR B 1 76 ? -20.399 -8.436 24.403 1.00 12.64 76 THR B CA 1
ATOM 2148 C C . THR B 1 76 ? -21.027 -8.292 23.007 1.00 12.44 76 THR B C 1
ATOM 2149 O O . THR B 1 76 ? -21.338 -9.288 22.348 1.00 12.37 76 THR B O 1
ATOM 2153 N N . PHE B 1 77 ? -21.180 -7.061 22.543 1.00 12.28 77 PHE B N 1
ATOM 2154 C CA . PHE B 1 77 ? -21.702 -6.819 21.205 1.00 12.78 77 PHE B CA 1
ATOM 2155 C C . PHE B 1 77 ? -20.834 -7.482 20.115 1.00 12.58 77 PHE B C 1
ATOM 2156 O O . PHE B 1 77 ? -21.352 -8.026 19.142 1.00 12.61 77 PHE B O 1
ATOM 2164 N N . TYR B 1 78 ? -19.521 -7.438 20.313 1.00 12.07 78 TYR B N 1
ATOM 2165 C CA . TYR B 1 78 ? -18.542 -8.040 19.413 1.00 12.05 78 TYR B CA 1
ATOM 2166 C C . TYR B 1 78 ? -18.701 -9.557 19.334 1.00 12.22 78 TYR B C 1
ATOM 2167 O O . TYR B 1 78 ? -18.732 -10.116 18.250 1.00 11.76 78 TYR B O 1
ATOM 2176 N N . TRP B 1 79 ? -18.848 -10.225 20.476 1.00 12.72 79 TRP B N 1
ATOM 2177 C CA . TRP B 1 79 ? -19.047 -11.674 20.463 1.00 13.13 79 TRP B CA 1
ATOM 2178 C C . TRP B 1 79 ? -20.370 -12.044 19.805 1.00 13.37 79 TRP B C 1
ATOM 2179 O O . TRP B 1 79 ? -20.429 -13.016 19.052 1.00 13.10 79 TRP B O 1
ATOM 2190 N N . GLU B 1 80 ? -21.410 -11.248 20.066 1.00 13.94 80 GLU B N 1
ATOM 2191 C CA . GLU B 1 80 ? -22.727 -11.434 19.451 1.00 14.74 80 GLU B CA 1
ATOM 2192 C C . GLU B 1 80 ? -22.726 -11.115 17.949 1.00 14.80 80 GLU B C 1
ATOM 2193 O O . GLU B 1 80 ? -23.590 -11.586 17.217 1.00 14.49 80 GLU B O 1
ATOM 2199 N N . SER B 1 81 ? -21.731 -10.349 17.497 1.00 14.43 81 SER B N 1
ATOM 2200 C CA . SER B 1 81 ? -21.595 -9.993 16.079 1.00 14.78 81 SER B CA 1
ATOM 2201 C C . SER B 1 81 ? -20.916 -11.094 15.248 1.00 15.14 81 SER B C 1
ATOM 2202 O O . SER B 1 81 ? -20.779 -10.966 14.020 1.00 15.59 81 SER B O 1
ATOM 2205 N N . MET B 1 82 ? -20.476 -12.159 15.915 1.00 15.51 82 MET B N 1
ATOM 2206 C CA . MET B 1 82 ? -19.809 -13.275 15.256 1.00 15.82 82 MET B CA 1
ATOM 2207 C C . MET B 1 82 ? -20.513 -14.599 15.555 1.00 16.64 82 MET B C 1
ATOM 2208 O O . MET B 1 82 ? -21.227 -14.726 16.552 1.00 16.79 82 MET B O 1
ATOM 2222 N N . PRO B 1 84 ? -20.000 -19.102 14.254 1.00 19.56 84 PRO B N 1
ATOM 2223 C CA . PRO B 1 84 ? -19.356 -20.097 13.381 1.00 20.21 84 PRO B CA 1
ATOM 2224 C C . PRO B 1 84 ? -20.126 -20.403 12.078 1.00 20.65 84 PRO B C 1
ATOM 2225 O O . PRO B 1 84 ? -19.500 -20.765 11.077 1.00 21.21 84 PRO B O 1
ATOM 2229 N N . ASN B 1 85 ? -21.446 -20.248 12.098 1.00 21.03 85 ASN B N 1
ATOM 2230 C CA . ASN B 1 85 ? -22.292 -20.491 10.928 1.00 21.51 85 ASN B CA 1
ATOM 2231 C C . ASN B 1 85 ? -22.709 -19.207 10.215 1.00 21.17 85 ASN B C 1
ATOM 2232 O O . ASN B 1 85 ? -23.707 -19.190 9.498 1.00 21.08 85 ASN B O 1
ATOM 2237 N N . GLY B 1 86 ? -21.935 -18.142 10.411 1.00 20.42 86 GLY B N 1
ATOM 2238 C CA . GLY B 1 86 ? -22.207 -16.857 9.801 1.00 19.78 86 GLY B CA 1
ATOM 2239 C C . GLY B 1 86 ? -21.303 -16.634 8.607 1.00 19.25 86 GLY B C 1
ATOM 2240 O O . GLY B 1 86 ? -20.896 -17.574 7.937 1.00 18.64 86 GLY B O 1
ATOM 2241 N N . GLY B 1 87 ? -20.991 -15.373 8.342 1.00 18.59 87 GLY B N 1
ATOM 2242 C CA . GLY B 1 87 ? -20.136 -15.015 7.237 1.00 18.20 87 GLY B CA 1
ATOM 2243 C C . GLY B 1 87 ? -20.942 -14.844 5.968 1.00 18.25 87 GLY B C 1
ATOM 2244 O O . GLY B 1 87 ? -22.166 -14.990 5.958 1.00 17.34 87 GLY B O 1
ATOM 2245 N N . GLY B 1 88 ? -20.239 -14.510 4.898 1.00 18.45 88 GLY B N 1
ATOM 2246 C CA . GLY B 1 88 ? -20.867 -14.310 3.607 1.00 19.06 88 GLY B CA 1
ATOM 2247 C C . GLY B 1 88 ? -21.763 -13.077 3.552 1.00 19.31 88 GLY B C 1
ATOM 2248 O O . GLY B 1 88 ? -21.615 -12.130 4.324 1.00 18.91 88 GLY B O 1
ATOM 2249 N N . GLU B 1 89 ? -22.723 -13.125 2.640 1.00 19.63 89 GLU B N 1
ATOM 2250 C CA . GLU B 1 89 ? -23.549 -11.986 2.284 1.00 20.19 89 GLU B CA 1
ATOM 2251 C C . GLU B 1 89 ? -24.918 -12.186 2.925 1.00 19.87 89 GLU B C 1
ATOM 2252 O O . GLU B 1 89 ? -25.475 -13.280 2.828 1.00 20.09 89 GLU B O 1
ATOM 2258 N N . PRO B 1 90 ? -25.485 -11.154 3.559 1.00 19.63 90 PRO B N 1
ATOM 2259 C CA . PRO B 1 90 ? -26.798 -11.301 4.200 1.00 19.46 90 PRO B CA 1
ATOM 2260 C C . PRO B 1 90 ? -27.916 -11.430 3.161 1.00 19.76 90 PRO B C 1
ATOM 2261 O O . PRO B 1 90 ? -27.702 -11.099 1.983 1.00 19.38 90 PRO B O 1
ATOM 2265 N N . THR B 1 91 ? -29.076 -11.896 3.611 1.00 19.77 91 THR B N 1
ATOM 2266 C CA . THR B 1 91 ? -30.291 -11.930 2.799 1.00 20.40 91 THR B CA 1
ATOM 2267 C C . THR B 1 91 ? -31.425 -11.216 3.533 1.00 20.19 91 THR B C 1
ATOM 2268 O O . THR B 1 91 ? -31.228 -10.668 4.632 1.00 20.18 91 THR B O 1
ATOM 2272 N N . GLY B 1 92 ? -32.604 -11.217 2.920 1.00 19.81 92 GLY B N 1
ATOM 2273 C CA . GLY B 1 92 ? -33.797 -10.683 3.551 1.00 19.81 92 GLY B CA 1
ATOM 2274 C C . GLY B 1 92 ? -33.678 -9.215 3.938 1.00 19.73 92 GLY B C 1
ATOM 2275 O O . GLY B 1 92 ? -33.072 -8.423 3.215 1.00 19.66 92 GLY B O 1
ATOM 2276 N N . LYS B 1 93 ? -34.243 -8.889 5.099 1.00 19.49 93 LYS B N 1
ATOM 2277 C CA . LYS B 1 93 ? -34.372 -7.531 5.622 1.00 19.85 93 LYS B CA 1
ATOM 2278 C C . LYS B 1 93 ? -33.040 -6.792 5.694 1.00 19.16 93 LYS B C 1
ATOM 2279 O O . LYS B 1 93 ? -32.932 -5.637 5.290 1.00 18.59 93 LYS B O 1
ATOM 2285 N N . VAL B 1 94 ? -32.032 -7.470 6.229 1.00 18.36 94 VAL B N 1
ATOM 2286 C CA . VAL B 1 94 ? -30.723 -6.861 6.441 1.00 17.75 94 VAL B CA 1
ATOM 2287 C C . VAL B 1 94 ? -30.091 -6.497 5.096 1.00 17.49 94 VAL B C 1
ATOM 2288 O O . VAL B 1 94 ? -29.504 -5.428 4.949 1.00 17.11 94 VAL B O 1
ATOM 2292 N N . ALA B 1 95 ? -30.217 -7.393 4.117 1.00 17.18 95 ALA B N 1
ATOM 2293 C CA . ALA B 1 95 ? -29.738 -7.126 2.772 1.00 17.17 95 ALA B CA 1
ATOM 2294 C C . ALA B 1 95 ? -30.436 -5.909 2.168 1.00 16.99 95 ALA B C 1
ATOM 2295 O O . ALA B 1 95 ? -29.777 -5.056 1.577 1.00 17.40 95 ALA B O 1
ATOM 2297 N N . ASP B 1 96 ? -31.754 -5.813 2.334 1.00 16.85 96 ASP B N 1
ATOM 2298 C CA . ASP B 1 96 ? -32.522 -4.696 1.780 1.00 16.74 96 ASP B CA 1
ATOM 2299 C C . ASP B 1 96 ? -32.076 -3.368 2.389 1.00 16.52 96 ASP B C 1
ATOM 2300 O O . ASP B 1 96 ? -31.938 -2.371 1.687 1.00 16.12 96 ASP B O 1
ATOM 2305 N N . GLU B 1 97 ? -31.851 -3.359 3.697 1.00 16.22 97 GLU B N 1
ATOM 2306 C CA . GLU B 1 97 ? -31.467 -2.128 4.378 1.00 16.29 97 GLU B CA 1
ATOM 2307 C C . GLU B 1 97 ? -30.037 -1.737 4.012 1.00 15.61 97 GLU B C 1
ATOM 2308 O O . GLU B 1 97 ? -29.752 -0.561 3.811 1.00 15.18 97 GLU B O 1
ATOM 2314 N N . ILE B 1 98 ? -29.155 -2.719 3.872 1.00 15.27 98 ILE B N 1
ATOM 2315 C CA . ILE B 1 98 ? -27.789 -2.444 3.431 1.00 15.33 98 ILE B CA 1
ATOM 2316 C C . ILE B 1 98 ? -27.794 -1.891 2.003 1.00 15.67 98 ILE B C 1
ATOM 2317 O O . ILE B 1 98 ? -27.109 -0.913 1.727 1.00 15.34 98 ILE B O 1
ATOM 2322 N N . ASN B 1 99 ? -28.580 -2.495 1.114 1.00 15.89 99 ASN B N 1
ATOM 2323 C CA . ASN B 1 99 ? -28.639 -2.052 -0.284 1.00 16.04 99 ASN B CA 1
ATOM 2324 C C . ASN B 1 99 ? -29.213 -0.642 -0.412 1.00 15.80 99 ASN B C 1
ATOM 2325 O O . ASN B 1 99 ? -28.737 0.166 -1.205 1.00 15.89 99 ASN B O 1
ATOM 2330 N N . ALA B 1 100 ? -30.241 -0.354 0.372 1.00 16.03 100 ALA B N 1
ATOM 2331 C CA . ALA B 1 100 ? -30.895 0.961 0.326 1.00 16.21 100 ALA B CA 1
ATOM 2332 C C . ALA B 1 100 ? -29.979 2.055 0.853 1.00 16.53 100 ALA B C 1
ATOM 2333 O O . ALA B 1 100 ? -30.052 3.191 0.402 1.00 16.40 100 ALA B O 1
ATOM 2335 N N . SER B 1 101 ? -29.091 1.712 1.791 1.00 16.61 101 SER B N 1
ATOM 2336 C CA . SER B 1 101 ? -28.238 2.719 2.428 1.00 16.54 101 SER B CA 1
ATOM 2337 C C . SER B 1 101 ? -26.887 2.914 1.741 1.00 16.64 101 SER B C 1
ATOM 2338 O O . SER B 1 101 ? -26.358 4.020 1.729 1.00 16.53 101 SER B O 1
ATOM 2341 N N . PHE B 1 102 ? -26.328 1.841 1.186 1.00 16.95 102 PHE B N 1
ATOM 2342 C CA . PHE B 1 102 ? -24.989 1.865 0.600 1.00 16.84 102 PHE B CA 1
ATOM 2343 C C . PHE B 1 102 ? -24.978 1.616 -0.911 1.00 17.21 102 PHE B C 1
ATOM 2344 O O . PHE B 1 102 ? -23.923 1.698 -1.543 1.00 17.15 102 PHE B O 1
ATOM 2352 N N . GLY B 1 103 ? -26.137 1.297 -1.483 1.00 17.42 103 GLY B N 1
ATOM 2353 C CA . GLY B 1 103 ? -26.236 0.926 -2.891 1.00 17.57 103 GLY B CA 1
ATOM 2354 C C . GLY B 1 103 ? -26.130 -0.573 -3.109 1.00 17.58 103 GLY B C 1
ATOM 2355 O O . GLY B 1 103 ? -26.921 -1.159 -3.843 1.00 17.42 103 GLY B O 1
ATOM 2356 N N . SER B 1 104 ? -25.141 -1.198 -2.472 1.00 17.47 104 SER B N 1
ATOM 2357 C CA . SER B 1 104 ? -24.922 -2.627 -2.613 1.00 17.16 104 SER B CA 1
ATOM 2358 C C . SER B 1 104 ? -24.161 -3.181 -1.416 1.00 17.13 104 SER B C 1
ATOM 2359 O O . SER B 1 104 ? -23.565 -2.433 -0.658 1.00 16.85 104 SER B O 1
ATOM 2362 N N . PHE B 1 105 ? -24.163 -4.496 -1.263 1.00 16.87 105 PHE B N 1
ATOM 2363 C CA . PHE B 1 105 ? -23.341 -5.126 -0.244 1.00 16.98 105 PHE B CA 1
ATOM 2364 C C . PHE B 1 105 ? -21.850 -4.862 -0.480 1.00 17.07 105 PHE B C 1
ATOM 2365 O O . PHE B 1 105 ? -21.124 -4.580 0.469 1.00 16.44 105 PHE B O 1
ATOM 2373 N N . ALA B 1 106 ? -21.410 -4.942 -1.740 1.00 16.89 106 ALA B N 1
ATOM 2374 C CA . ALA B 1 106 ? -20.000 -4.716 -2.087 1.00 17.25 106 ALA B CA 1
ATOM 2375 C C . ALA B 1 106 ? -19.522 -3.339 -1.647 1.00 16.94 106 ALA B C 1
ATOM 2376 O O . ALA B 1 106 ? -18.430 -3.195 -1.124 1.00 17.68 106 ALA B O 1
ATOM 2378 N N . LYS B 1 107 ? -20.341 -2.322 -1.862 1.00 17.51 107 LYS B N 1
ATOM 2379 C CA . LYS B 1 107 ? -19.967 -0.967 -1.479 1.00 17.55 107 LYS B CA 1
ATOM 2380 C C . LYS B 1 107 ? -19.896 -0.825 0.051 1.00 17.35 107 LYS B C 1
ATOM 2381 O O . LYS B 1 107 ? -18.986 -0.178 0.567 1.00 16.37 107 LYS B O 1
ATOM 2387 N N . PHE B 1 108 ? -20.852 -1.436 0.757 1.00 17.08 108 PHE B N 1
ATOM 2388 C CA . PHE B 1 108 ? -20.856 -1.444 2.217 1.00 16.80 108 PHE B CA 1
ATOM 2389 C C . PHE B 1 108 ? -19.600 -2.127 2.746 1.00 16.63 108 PHE B C 1
ATOM 2390 O O . PHE B 1 108 ? -18.930 -1.599 3.634 1.00 15.82 108 PHE B O 1
ATOM 2398 N N . LYS B 1 109 ? -19.307 -3.306 2.204 1.00 16.73 109 LYS B N 1
ATOM 2399 C CA . LYS B 1 109 ? -18.152 -4.105 2.621 1.00 17.01 109 LYS B CA 1
ATOM 2400 C C . LYS B 1 109 ? -16.835 -3.363 2.432 1.00 17.30 109 LYS B C 1
ATOM 2401 O O . LYS B 1 109 ? -15.938 -3.459 3.268 1.00 17.14 109 LYS B O 1
ATOM 2407 N N . GLU B 1 110 ? -16.721 -2.636 1.326 1.00 17.27 110 GLU B N 1
ATOM 2408 C CA . GLU B 1 110 ? -15.514 -1.889 1.020 1.00 17.15 110 GLU B CA 1
ATOM 2409 C C . GLU B 1 110 ? -15.359 -0.750 2.040 1.00 16.30 110 GLU B C 1
ATOM 2410 O O . GLU B 1 110 ? -14.275 -0.542 2.551 1.00 15.76 110 GLU B O 1
ATOM 2416 N N . GLU B 1 111 ? -16.446 -0.047 2.348 1.00 15.30 111 GLU B N 1
ATOM 2417 C CA . GLU B 1 111 ? -16.402 1.085 3.291 1.00 15.18 111 GLU B CA 1
ATOM 2418 C C . GLU B 1 111 ? -16.051 0.634 4.714 1.00 14.40 111 GLU B C 1
ATOM 2419 O O . GLU B 1 111 ? -15.197 1.235 5.363 1.00 14.60 111 GLU B O 1
ATOM 2425 N N . PHE B 1 112 ? -16.708 -0.423 5.182 1.00 13.99 112 PHE B N 1
ATOM 2426 C CA . PHE B 1 112 ? -16.484 -0.960 6.524 1.00 13.69 112 PHE B CA 1
ATOM 2427 C C . PHE B 1 112 ? -15.054 -1.505 6.641 1.00 13.71 112 PHE B C 1
ATOM 2428 O O . PHE B 1 112 ? -14.375 -1.263 7.632 1.00 13.41 112 PHE B O 1
ATOM 2436 N N . THR B 1 113 ? -14.612 -2.232 5.619 1.00 13.51 113 THR B N 1
ATOM 2437 C CA . THR B 1 113 ? -13.262 -2.796 5.592 1.00 13.65 113 THR B CA 1
ATOM 2438 C C . THR B 1 113 ? -12.211 -1.704 5.736 1.00 13.84 113 THR B C 1
ATOM 2439 O O . THR B 1 113 ? -11.318 -1.801 6.567 1.00 13.66 113 THR B O 1
ATOM 2443 N N . ASN B 1 114 ? -12.323 -0.673 4.910 1.00 14.43 114 ASN B N 1
ATOM 2444 C CA . ASN B 1 114 ? -11.348 0.415 4.911 1.00 15.11 114 ASN B CA 1
ATOM 2445 C C . ASN B 1 114 ? -11.348 1.198 6.233 1.00 14.69 114 ASN B C 1
ATOM 2446 O O . ASN B 1 114 ? -10.303 1.639 6.697 1.00 14.68 114 ASN B O 1
ATOM 2451 N N . VAL B 1 115 ? -12.509 1.367 6.843 1.00 14.64 115 VAL B N 1
ATOM 2452 C CA . VAL B 1 115 ? -12.578 2.037 8.152 1.00 14.64 115 VAL B CA 1
ATOM 2453 C C . VAL B 1 115 ? -11.915 1.152 9.226 1.00 14.65 115 VAL B C 1
ATOM 2454 O O . VAL B 1 115 ? -11.111 1.631 10.030 1.00 15.07 115 VAL B O 1
ATOM 2458 N N . ALA B 1 116 ? -12.216 -0.140 9.198 1.00 14.28 116 ALA B N 1
ATOM 2459 C CA . ALA B 1 116 ? -11.709 -1.075 10.190 1.00 14.26 116 ALA B CA 1
ATOM 2460 C C . ALA B 1 116 ? -10.190 -1.235 10.086 1.00 14.27 116 ALA B C 1
ATOM 2461 O O . ALA B 1 116 ? -9.505 -1.217 11.091 1.00 13.53 116 ALA B O 1
ATOM 2463 N N . VAL B 1 117 ? -9.680 -1.372 8.863 1.00 14.66 117 VAL B N 1
ATOM 2464 C CA . VAL B 1 117 ? -8.248 -1.592 8.623 1.00 14.81 117 VAL B CA 1
ATOM 2465 C C . VAL B 1 117 ? -7.454 -0.315 8.858 1.00 14.86 117 VAL B C 1
ATOM 2466 O O . VAL B 1 117 ? -6.337 -0.360 9.368 1.00 15.10 117 VAL B O 1
ATOM 2470 N N . GLY B 1 118 ? -8.057 0.818 8.514 1.00 15.04 118 GLY B N 1
ATOM 2471 C CA . GLY B 1 118 ? -7.407 2.111 8.594 1.00 15.00 118 GLY B CA 1
ATOM 2472 C C . GLY B 1 118 ? -7.484 2.823 9.933 1.00 14.65 118 GLY B C 1
ATOM 2473 O O . GLY B 1 118 ? -6.790 3.824 10.126 1.00 14.54 118 GLY B O 1
ATOM 2474 N N . HIS B 1 119 ? -8.308 2.344 10.864 1.00 13.86 119 HIS B N 1
ATOM 2475 C CA . HIS B 1 119 ? -8.401 3.013 12.165 1.00 13.47 119 HIS B CA 1
ATOM 2476 C C . HIS B 1 119 ? -7.047 3.073 12.875 1.00 13.23 119 HIS B C 1
ATOM 2477 O O . HIS B 1 119 ? -6.431 2.048 13.140 1.00 13.93 119 HIS B O 1
ATOM 2484 N N . PHE B 1 120 ? -6.585 4.274 13.188 1.00 13.10 120 PHE B N 1
ATOM 2485 C CA . PHE B 1 120 ? -5.297 4.430 13.847 1.00 12.93 120 PHE B CA 1
ATOM 2486 C C . PHE B 1 120 ? -5.452 4.306 15.347 1.00 12.28 120 PHE B C 1
ATOM 2487 O O . PHE B 1 120 ? -6.315 4.940 15.933 1.00 12.08 120 PHE B O 1
ATOM 2495 N N . GLY B 1 121 ? -4.588 3.506 15.963 1.00 11.90 121 GLY B N 1
ATOM 2496 C CA . GLY B 1 121 ? -4.665 3.245 17.390 1.00 11.50 121 GLY B CA 1
ATOM 2497 C C . GLY B 1 121 ? -5.759 2.243 17.724 1.00 11.45 121 GLY B C 1
ATOM 2498 O O . GLY B 1 121 ? -6.201 1.461 16.864 1.00 11.12 121 GLY B O 1
ATOM 2499 N N . SER B 1 122 ? -6.178 2.264 18.988 1.00 11.24 122 SER B N 1
ATOM 2500 C CA . SER B 1 122 ? -7.174 1.343 19.509 1.00 11.19 122 SER B CA 1
ATOM 2501 C C . SER B 1 122 ? -8.555 1.869 19.164 1.00 11.58 122 SER B C 1
ATOM 2502 O O . SER B 1 122 ? -8.787 3.062 19.232 1.00 11.80 122 SER B O 1
ATOM 2505 N N . GLY B 1 123 ? -9.473 0.980 18.797 1.00 12.00 123 GLY B N 1
ATOM 2506 C CA . GLY B 1 123 ? -10.811 1.397 18.406 1.00 11.77 123 GLY B CA 1
ATOM 2507 C C . GLY B 1 123 ? -11.735 0.283 17.947 1.00 11.90 123 GLY B C 1
ATOM 2508 O O . GLY B 1 123 ? -11.440 -0.913 18.096 1.00 11.53 123 GLY B O 1
ATOM 2509 N N . TRP B 1 124 ? -12.854 0.691 17.357 1.00 11.70 124 TRP B N 1
ATOM 2510 C CA . TRP B 1 124 ? -13.930 -0.213 16.959 1.00 11.95 124 TRP B CA 1
ATOM 2511 C C . TRP B 1 124 ? -14.549 0.270 15.654 1.00 11.93 124 TRP B C 1
ATOM 2512 O O . TRP B 1 124 ? -14.782 1.473 15.485 1.00 12.69 124 TRP B O 1
ATOM 2523 N N . ALA B 1 125 ? -14.825 -0.661 14.741 1.00 11.47 125 ALA B N 1
ATOM 2524 C CA . ALA B 1 125 ? -15.575 -0.367 13.531 1.00 11.06 125 ALA B CA 1
ATOM 2525 C C . ALA B 1 125 ? -17.016 -0.854 13.726 1.00 11.15 125 ALA B C 1
ATOM 2526 O O . ALA B 1 125 ? -17.233 -1.945 14.237 1.00 10.96 125 ALA B O 1
ATOM 2528 N N . TRP B 1 126 ? -17.984 -0.038 13.340 1.00 11.41 126 TRP B N 1
ATOM 2529 C CA . TRP B 1 126 ? -19.403 -0.338 13.568 1.00 11.89 126 TRP B CA 1
ATOM 2530 C C . TRP B 1 126 ? -20.248 -0.148 12.322 1.00 12.60 126 TRP B C 1
ATOM 2531 O O . TRP B 1 126 ? -19.941 0.690 11.461 1.00 12.80 126 TRP B O 1
ATOM 2542 N N . LEU B 1 127 ? -21.327 -0.931 12.256 1.00 12.85 127 LEU B N 1
ATOM 2543 C CA . LEU B 1 127 ? -22.488 -0.615 11.450 1.00 13.10 127 LEU B CA 1
ATOM 2544 C C . LEU B 1 127 ? -23.542 -0.153 12.433 1.00 13.31 127 LEU B C 1
ATOM 2545 O O . LEU B 1 127 ? -23.819 -0.852 13.411 1.00 13.15 127 LEU B O 1
ATOM 2550 N N . VAL B 1 128 ? -24.101 1.031 12.193 1.00 13.40 128 VAL B N 1
ATOM 2551 C CA . VAL B 1 128 ? -25.143 1.582 13.049 1.00 13.76 128 VAL B CA 1
ATOM 2552 C C . VAL B 1 128 ? -26.352 2.018 12.212 1.00 14.37 128 VAL B C 1
ATOM 2553 O O . VAL B 1 128 ? -26.269 2.157 10.986 1.00 13.89 128 VAL B O 1
ATOM 2557 N N . LYS B 1 129 ? -27.478 2.208 12.887 1.00 14.55 129 LYS B N 1
ATOM 2558 C CA . LYS B 1 129 ? -28.674 2.739 12.260 1.00 14.85 129 LYS B CA 1
ATOM 2559 C C . LYS B 1 129 ? -28.957 4.096 12.882 1.00 14.40 129 LYS B C 1
ATOM 2560 O O . LYS B 1 129 ? -29.016 4.217 14.096 1.00 13.73 129 LYS B O 1
ATOM 2566 N N . ASP B 1 130 ? -29.116 5.110 12.037 1.00 14.43 130 ASP B N 1
ATOM 2567 C CA . ASP B 1 130 ? -29.585 6.430 12.456 1.00 14.45 130 ASP B CA 1
ATOM 2568 C C . ASP B 1 130 ? -31.098 6.281 12.635 1.00 14.53 130 ASP B C 1
ATOM 2569 O O . ASP B 1 130 ? -31.791 6.018 11.667 1.00 14.02 130 ASP B O 1
ATOM 2574 N N . THR B 1 131 ? -31.604 6.424 13.858 1.00 14.36 131 THR B N 1
ATOM 2575 C CA . THR B 1 131 ? -33.025 6.163 14.118 1.00 14.74 131 THR B CA 1
ATOM 2576 C C . THR B 1 131 ? -33.967 7.307 13.727 1.00 15.28 131 THR B C 1
ATOM 2577 O O . THR B 1 131 ? -35.186 7.130 13.772 1.00 14.74 131 THR B O 1
ATOM 2581 N N . ASN B 1 132 ? -33.411 8.468 13.372 1.00 15.81 132 ASN B N 1
ATOM 2582 C CA . ASN B 1 132 ? -34.196 9.553 12.790 1.00 16.50 132 ASN B CA 1
ATOM 2583 C C . ASN B 1 132 ? -34.607 9.238 11.346 1.00 17.03 132 ASN B C 1
ATOM 2584 O O . ASN B 1 132 ? -35.759 9.415 10.989 1.00 16.77 132 ASN B O 1
ATOM 2589 N N . SER B 1 133 ? -33.658 8.767 10.535 1.00 17.49 133 SER B N 1
ATOM 2590 C CA . SER B 1 133 ? -33.873 8.541 9.097 1.00 18.36 133 SER B CA 1
ATOM 2591 C C . SER B 1 133 ? -34.047 7.067 8.723 1.00 18.37 133 SER B C 1
ATOM 2592 O O . SER B 1 133 ? -34.486 6.748 7.619 1.00 18.54 133 SER B O 1
ATOM 2595 N N . GLY B 1 134 ? -33.694 6.175 9.641 1.00 18.11 134 GLY B N 1
ATOM 2596 C CA . GLY B 1 134 ? -33.586 4.759 9.342 1.00 18.20 134 GLY B CA 1
ATOM 2597 C C . GLY B 1 134 ? -32.367 4.349 8.523 1.00 18.43 134 GLY B C 1
ATOM 2598 O O . GLY B 1 134 ? -32.190 3.166 8.267 1.00 18.61 134 GLY B O 1
ATOM 2599 N N . LYS B 1 135 ? -31.515 5.298 8.134 1.00 18.28 135 LYS B N 1
ATOM 2600 C CA . LYS B 1 135 ? -30.381 5.000 7.259 1.00 18.50 135 LYS B CA 1
ATOM 2601 C C . LYS B 1 135 ? -29.219 4.358 8.029 1.00 17.73 135 LYS B C 1
ATOM 2602 O O . LYS B 1 135 ? -28.897 4.771 9.144 1.00 17.08 135 LYS B O 1
ATOM 2608 N N . LEU B 1 136 ? -28.607 3.345 7.423 1.00 16.73 136 LEU B N 1
ATOM 2609 C CA . LEU B 1 136 ? -27.446 2.678 8.001 1.00 16.54 136 LEU B CA 1
ATOM 2610 C C . LEU B 1 136 ? -26.171 3.408 7.613 1.00 16.26 136 LEU B C 1
ATOM 2611 O O . LEU B 1 136 ? -26.064 3.951 6.512 1.00 15.50 136 LEU B O 1
ATOM 2616 N N . LYS B 1 137 ? -25.203 3.395 8.527 1.00 16.38 137 LYS B N 1
ATOM 2617 C CA . LYS B 1 137 ? -23.932 4.086 8.348 1.00 16.76 137 LYS B CA 1
ATOM 2618 C C . LYS B 1 137 ? -22.780 3.250 8.914 1.00 15.95 137 LYS B C 1
ATOM 2619 O O . LYS B 1 137 ? -22.950 2.527 9.886 1.00 15.57 137 LYS B O 1
ATOM 2625 N N . VAL B 1 138 ? -21.614 3.344 8.290 1.00 15.56 138 VAL B N 1
ATOM 2626 C CA . VAL B 1 138 ? -20.375 2.859 8.887 1.00 15.31 138 VAL B CA 1
ATOM 2627 C C . VAL B 1 138 ? -19.897 3.947 9.840 1.00 15.45 138 VAL B C 1
ATOM 2628 O O . VAL B 1 138 ? -19.868 5.120 9.483 1.00 15.76 138 VAL B O 1
ATOM 2632 N N . TYR B 1 139 ? -19.497 3.540 11.039 1.00 15.41 139 TYR B N 1
ATOM 2633 C CA . TYR B 1 139 ? -19.186 4.447 12.142 1.00 15.33 139 TYR B CA 1
ATOM 2634 C C . TYR B 1 139 ? -18.012 3.860 12.924 1.00 14.76 139 TYR B C 1
ATOM 2635 O O . TYR B 1 139 ? -18.003 2.680 13.238 1.00 14.96 139 TYR B O 1
ATOM 2644 N N . GLN B 1 140 ? -17.005 4.666 13.222 1.00 14.22 140 GLN B N 1
ATOM 2645 C CA . GLN B 1 140 ? -15.898 4.187 14.034 1.00 13.77 140 GLN B CA 1
ATOM 2646 C C . GLN B 1 140 ? -15.873 4.889 15.377 1.00 12.96 140 GLN B C 1
ATOM 2647 O O . GLN B 1 140 ? -16.265 6.047 15.491 1.00 13.81 140 GLN B O 1
ATOM 2653 N N . THR B 1 141 ? -15.432 4.168 16.396 1.00 12.44 141 THR B N 1
ATOM 2654 C CA . THR B 1 141 ? -15.072 4.781 17.660 1.00 12.32 141 THR B CA 1
ATOM 2655 C C . THR B 1 141 ? -13.629 4.475 18.019 1.00 12.21 141 THR B C 1
ATOM 2656 O O . THR B 1 141 ? -13.024 3.496 17.541 1.00 11.47 141 THR B O 1
ATOM 2660 N N . HIS B 1 142 ? -13.094 5.330 18.882 1.00 12.48 142 HIS B N 1
ATOM 2661 C CA . HIS B 1 142 ? -11.719 5.253 19.327 1.00 12.77 142 HIS B CA 1
ATOM 2662 C C . HIS B 1 142 ? -11.699 4.839 20.785 1.00 13.13 142 HIS B C 1
ATOM 2663 O O . HIS B 1 142 ? -12.587 5.208 21.554 1.00 13.33 142 HIS B O 1
ATOM 2670 N N . ASP B 1 143 ? -10.695 4.057 21.157 1.00 13.70 143 ASP B N 1
ATOM 2671 C CA . ASP B 1 143 ? -10.559 3.537 22.514 1.00 13.84 143 ASP B CA 1
ATOM 2672 C C . ASP B 1 143 ? -11.838 2.817 22.980 1.00 14.19 143 ASP B C 1
ATOM 2673 O O . ASP B 1 143 ? -12.168 1.767 22.438 1.00 14.24 143 ASP B O 1
ATOM 2678 N N . ALA B 1 144 ? -12.545 3.361 23.974 1.00 14.09 144 ALA B N 1
ATOM 2679 C CA . ALA B 1 144 ? -13.769 2.749 24.497 1.00 13.99 144 ALA B CA 1
ATOM 2680 C C . ALA B 1 144 ? -15.046 3.397 23.963 1.00 13.88 144 ALA B C 1
ATOM 2681 O O . ALA B 1 144 ? -16.156 3.022 24.365 1.00 13.55 144 ALA B O 1
ATOM 2683 N N . GLY B 1 145 ? -14.898 4.372 23.066 1.00 13.81 145 GLY B N 1
ATOM 2684 C CA . GLY B 1 145 ? -16.038 5.050 22.479 1.00 13.84 145 GLY B CA 1
ATOM 2685 C C . GLY B 1 145 ? -17.130 4.073 22.073 1.00 13.95 145 GLY B C 1
ATOM 2686 O O . GLY B 1 145 ? -16.847 2.992 21.547 1.00 13.09 145 GLY B O 1
ATOM 2687 N N . CYS B 1 146 ? -18.375 4.467 22.337 1.00 13.86 146 CYS B N 1
ATOM 2688 C CA . CYS B 1 146 ? -19.545 3.615 22.154 1.00 14.47 146 CYS B CA 1
ATOM 2689 C C . CYS B 1 146 ? -20.668 4.419 21.477 1.00 14.83 146 CYS B C 1
ATOM 2690 O O . CYS B 1 146 ? -20.927 5.541 21.882 1.00 14.74 146 CYS B O 1
ATOM 2693 N N . PRO B 1 147 ? -21.314 3.877 20.440 1.00 15.45 147 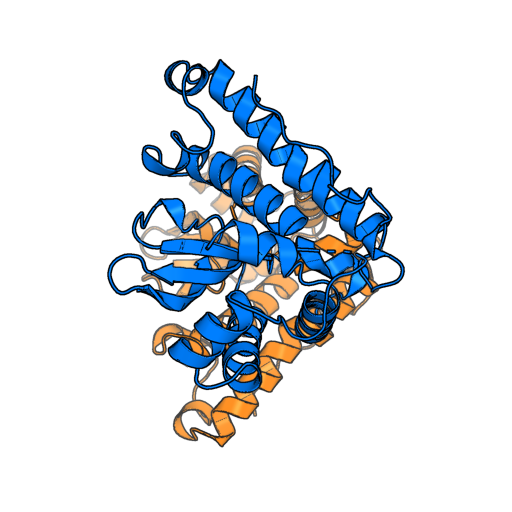PRO B N 1
ATOM 2694 C CA . PRO B 1 147 ? -22.398 4.595 19.754 1.00 15.75 147 PRO B CA 1
ATOM 2695 C C . PRO B 1 147 ? -23.548 5.017 20.675 1.00 16.00 147 PRO B C 1
ATOM 2696 O O . PRO B 1 147 ? -24.230 5.965 20.340 1.00 15.74 147 PRO B O 1
ATOM 2700 N N . LEU B 1 148 ? -23.738 4.342 21.809 1.00 16.49 148 LEU B N 1
ATOM 2701 C CA . LEU B 1 148 ? -24.806 4.696 22.753 1.00 17.34 148 LEU B CA 1
ATOM 2702 C C . LEU B 1 148 ? -24.697 6.106 23.365 1.00 17.71 148 LEU B C 1
ATOM 2703 O O . LEU B 1 148 ? -25.680 6.610 23.910 1.00 17.47 148 LEU B O 1
ATOM 2708 N N . THR B 1 149 ? -23.523 6.740 23.284 1.00 18.21 149 THR B N 1
ATOM 2709 C CA . THR B 1 149 ? -23.358 8.130 23.743 1.00 18.61 149 THR B CA 1
ATOM 2710 C C . THR B 1 149 ? -23.874 9.166 22.752 1.00 19.60 149 THR B C 1
ATOM 2711 O O . THR B 1 149 ? -24.020 10.335 23.106 1.00 19.66 149 THR B O 1
ATOM 2715 N N . GLU B 1 150 ? -24.117 8.751 21.510 1.00 20.65 150 GLU B N 1
ATOM 2716 C CA . GLU B 1 150 ? -24.612 9.657 20.479 1.00 21.61 150 GLU B CA 1
ATOM 2717 C C . GLU B 1 150 ? -26.131 9.558 20.377 1.00 21.82 150 GLU B C 1
ATOM 2718 O O . GLU B 1 150 ? -26.712 8.492 20.604 1.00 21.63 150 GLU B O 1
ATOM 2724 N N . PRO B 1 151 ? -26.785 10.668 20.048 1.00 22.19 151 PRO B N 1
ATOM 2725 C CA . PRO B 1 151 ? -28.239 10.659 19.937 1.00 22.18 151 PRO B CA 1
ATOM 2726 C C . PRO B 1 151 ? -28.677 9.904 18.691 1.00 21.35 151 PRO B C 1
ATOM 2727 O O . PRO B 1 151 ? -28.053 10.010 17.629 1.00 20.96 151 PRO B O 1
ATOM 2731 N N . ASN B 1 152 ? -29.756 9.145 18.840 1.00 20.68 152 ASN B N 1
ATOM 2732 C CA . ASN B 1 152 ? -30.462 8.568 17.705 1.00 20.07 152 ASN B CA 1
ATOM 2733 C C . ASN B 1 152 ? -29.574 7.599 16.911 1.00 19.63 152 ASN B C 1
ATOM 2734 O O . ASN B 1 152 ? -29.604 7.596 15.685 1.00 19.44 152 ASN B O 1
ATOM 2739 N N . LEU B 1 153 ? -28.798 6.779 17.624 1.00 19.29 153 LEU B N 1
ATOM 2740 C CA . LEU B 1 153 ? -27.850 5.840 17.004 1.00 19.18 153 LEU B CA 1
ATOM 2741 C C . LEU B 1 153 ? -27.926 4.458 17.644 1.00 18.39 153 LEU B C 1
ATOM 2742 O O . LEU B 1 153 ? -27.633 4.294 18.827 1.00 18.50 153 LEU B O 1
ATOM 2747 N N . LYS B 1 154 ? -28.297 3.465 16.847 1.00 17.80 154 LYS B N 1
ATOM 2748 C CA . LYS B 1 154 ? -28.465 2.099 17.315 1.00 17.46 154 LYS B CA 1
ATOM 2749 C C . LYS B 1 154 ? -27.346 1.249 16.708 1.00 16.87 154 LYS B C 1
ATOM 2750 O O . LYS B 1 154 ? -27.168 1.234 15.488 1.00 15.93 154 LYS B O 1
ATOM 2756 N N . PRO B 1 155 ? -26.580 0.551 17.540 1.00 15.87 155 PRO B N 1
ATOM 2757 C CA . PRO B 1 155 ? -25.547 -0.342 17.021 1.00 15.79 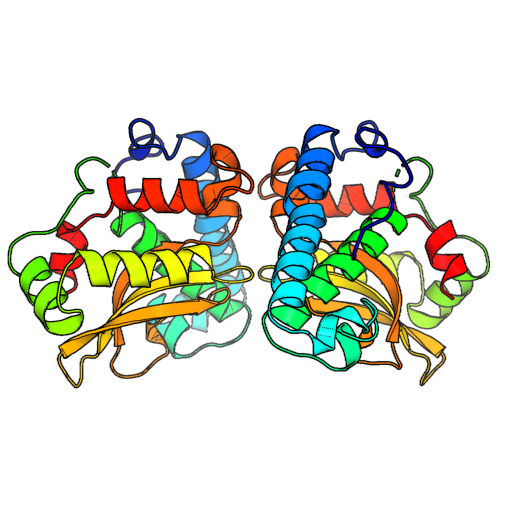155 PRO B CA 1
ATOM 2758 C C . PRO B 1 155 ? -26.137 -1.629 16.419 1.00 15.35 155 PRO B C 1
ATOM 2759 O O . PRO B 1 155 ? -27.093 -2.197 16.958 1.00 15.92 155 PRO B O 1
ATOM 2763 N N . LEU B 1 156 ? -25.577 -2.059 15.295 1.00 14.83 156 LEU B N 1
ATOM 2764 C CA . LEU B 1 156 ? -26.019 -3.265 14.595 1.00 14.58 156 LEU B CA 1
ATOM 2765 C C . LEU B 1 156 ? -24.934 -4.340 14.557 1.00 14.10 156 LEU B C 1
ATOM 2766 O O . LEU B 1 156 ? -25.230 -5.524 14.599 1.00 14.19 156 LEU B O 1
ATOM 2771 N N . LEU B 1 157 ? -23.680 -3.917 14.473 1.00 14.30 157 LEU B N 1
ATOM 2772 C CA . LEU B 1 157 ? -22.551 -4.817 14.295 1.00 14.37 157 LEU B CA 1
ATOM 2773 C C . LEU B 1 157 ? -21.272 -4.115 14.743 1.00 13.31 157 LEU B C 1
ATO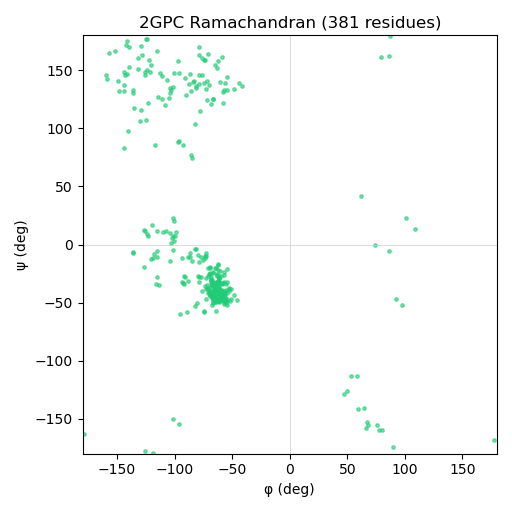M 2774 O O . LEU B 1 157 ? -21.122 -2.921 14.516 1.00 12.52 157 LEU B O 1
ATOM 2779 N N . THR B 1 158 ? -20.323 -4.852 15.316 1.00 12.82 158 THR B N 1
ATOM 2780 C CA . THR B 1 158 ? -19.002 -4.262 15.585 1.00 12.31 158 THR B CA 1
ATOM 2781 C C . THR B 1 158 ? -17.858 -5.241 15.395 1.00 11.97 158 THR B C 1
ATOM 2782 O O . THR B 1 158 ? -18.007 -6.436 15.598 1.00 11.48 158 THR B O 1
ATOM 2786 N N . CYS B 1 159 ? -16.716 -4.702 14.988 1.00 11.86 159 CYS B N 1
ATOM 2787 C CA . CYS B 1 159 ? -15.467 -5.446 14.929 1.00 11.95 159 CYS B CA 1
ATOM 2788 C C . CYS B 1 159 ? -14.455 -4.693 15.787 1.00 11.89 159 CYS B C 1
ATOM 2789 O O . CYS B 1 159 ? -14.186 -3.526 15.545 1.00 10.94 159 CYS B O 1
ATOM 2792 N N . ASP B 1 160 ? -13.916 -5.373 16.798 1.00 12.16 160 ASP B N 1
ATOM 2793 C CA . ASP B 1 160 ? -12.902 -4.825 17.702 1.00 12.12 160 ASP B CA 1
ATOM 2794 C C . ASP B 1 160 ? -11.597 -4.731 16.923 1.00 11.50 160 ASP B C 1
ATOM 2795 O O . ASP B 1 160 ? -11.159 -5.732 16.368 1.00 11.87 160 ASP B O 1
ATOM 2800 N N . VAL B 1 161 ? -10.995 -3.545 16.857 1.00 11.19 161 VAL B N 1
ATOM 2801 C CA . VAL B 1 161 ? -9.697 -3.377 16.185 1.00 10.87 161 VAL B CA 1
ATOM 2802 C C . VAL B 1 161 ? -8.553 -2.952 17.122 1.00 10.91 161 VAL B C 1
ATOM 2803 O O . VAL B 1 161 ? -7.455 -2.637 16.658 1.00 11.13 161 VAL B O 1
ATOM 2807 N N . TRP B 1 162 ? -8.781 -3.014 18.437 1.00 10.71 162 TRP B N 1
ATOM 2808 C CA . TRP B 1 162 ? -7.679 -3.012 19.387 1.00 10.99 162 TRP B CA 1
ATOM 2809 C C . TRP B 1 162 ? -6.738 -4.139 18.995 1.00 10.64 162 TRP B C 1
ATOM 2810 O O . TRP B 1 162 ? -7.182 -5.206 18.540 1.00 10.80 162 TRP B O 1
ATOM 2821 N N . GLU B 1 163 ? -5.441 -3.918 19.177 1.00 10.59 163 GLU B N 1
ATOM 2822 C CA . GLU B 1 163 ? -4.448 -4.898 18.764 1.00 10.27 163 GLU B CA 1
ATOM 2823 C C . GLU B 1 163 ? -4.565 -6.246 19.490 1.00 10.64 163 GLU B C 1
ATOM 2824 O O . GLU B 1 163 ? -4.284 -7.285 18.902 1.00 11.23 163 GLU B O 1
ATOM 2830 N N . HIS B 1 164 ? -5.018 -6.246 20.742 1.00 10.91 164 HIS B N 1
ATOM 2831 C CA . HIS B 1 164 ? -5.190 -7.500 21.479 1.00 10.91 164 HIS B CA 1
ATOM 2832 C C . HIS B 1 164 ? -6.265 -8.410 20.845 1.00 11.18 164 HIS B C 1
ATOM 2833 O O . HIS B 1 164 ? -6.297 -9.596 21.102 1.00 11.37 164 HIS B O 1
ATOM 2840 N N . ALA B 1 165 ? -7.152 -7.850 20.035 1.00 12.11 165 ALA B N 1
ATOM 2841 C CA . ALA B 1 165 ? -8.211 -8.647 19.401 1.00 12.08 165 ALA B CA 1
ATOM 2842 C C . ALA B 1 165 ? -7.691 -9.626 18.336 1.00 12.60 165 ALA B C 1
ATOM 2843 O O . ALA B 1 165 ? -8.322 -10.661 18.058 1.00 12.13 165 ALA B O 1
ATOM 2845 N N . TYR B 1 166 ? -6.529 -9.305 17.761 1.00 12.28 166 TYR B N 1
ATOM 2846 C CA . TYR B 1 166 ? -6.001 -10.059 16.635 1.00 12.06 166 TYR B CA 1
ATOM 2847 C C . TYR B 1 166 ? -4.511 -10.399 16.678 1.00 12.00 166 TYR B C 1
ATOM 2848 O O . TYR B 1 166 ? -4.033 -11.155 15.820 1.00 12.57 166 TYR B O 1
ATOM 2857 N N . TYR B 1 167 ? -3.782 -9.885 17.663 1.00 12.56 167 TYR B N 1
ATOM 2858 C CA . TYR B 1 167 ? -2.320 -10.002 17.641 1.00 12.94 167 TYR B CA 1
ATOM 2859 C C . TYR B 1 167 ? -1.821 -11.433 17.842 1.00 13.53 167 TYR B C 1
ATOM 2860 O O . TYR B 1 167 ? -0.788 -11.792 17.298 1.00 13.94 167 TYR B O 1
ATOM 2869 N N . VAL B 1 168 ? -2.556 -12.267 18.578 1.00 14.67 168 VAL B N 1
ATOM 2870 C CA . VAL B 1 168 ? -2.127 -13.666 18.761 1.00 14.53 168 VAL B CA 1
ATOM 2871 C C . VAL B 1 168 ? -2.131 -14.452 17.448 1.00 15.04 168 VAL B C 1
ATOM 2872 O O . VAL B 1 168 ? -1.171 -15.149 17.143 1.00 14.20 168 VAL B O 1
ATOM 2876 N N . ASP B 1 169 ? -3.217 -14.330 16.682 1.00 14.92 169 ASP B N 1
ATOM 2877 C CA . ASP B 1 169 ? -3.393 -15.078 15.438 1.00 15.20 169 ASP B CA 1
ATOM 2878 C C . ASP B 1 169 ? -2.828 -14.387 14.188 1.00 15.09 169 ASP B C 1
ATOM 2879 O O . ASP B 1 169 ? -2.436 -15.066 13.245 1.00 14.78 169 ASP B O 1
ATOM 2884 N N . TYR B 1 170 ? -2.844 -13.052 14.173 1.00 14.71 170 TYR B N 1
ATOM 2885 C CA . TYR B 1 170 ? -2.525 -12.266 12.976 1.00 15.31 170 TYR B CA 1
ATOM 2886 C C . TYR B 1 170 ? -1.313 -11.339 13.120 1.00 15.06 170 TYR B C 1
ATOM 2887 O O . TYR B 1 170 ? -0.815 -10.825 12.124 1.00 15.27 170 TYR B O 1
ATOM 2896 N N . LYS B 1 171 ? -0.830 -11.163 14.343 1.00 15.19 171 LYS B N 1
ATOM 2897 C CA . LYS B 1 171 ? 0.217 -10.196 14.644 1.00 15.58 171 LYS B CA 1
ATOM 2898 C C . LYS B 1 171 ? -0.160 -8.825 14.027 1.00 15.30 171 LYS B C 1
ATOM 2899 O O . LYS B 1 171 ? -1.257 -8.329 14.266 1.00 15.40 171 LYS B O 1
ATOM 2905 N N . ASN B 1 172 ? 0.722 -8.236 13.218 1.00 15.26 172 ASN B N 1
ATOM 2906 C CA . ASN B 1 172 ? 0.514 -6.910 12.619 1.00 15.24 172 ASN B CA 1
ATOM 2907 C C . ASN B 1 172 ? -0.507 -6.862 11.481 1.00 15.04 172 ASN B C 1
ATOM 2908 O O . ASN B 1 172 ? -0.868 -5.782 11.010 1.00 15.13 172 ASN B O 1
ATOM 2913 N N . ASP B 1 173 ? -0.943 -8.029 11.015 1.00 14.64 173 ASP B N 1
ATOM 2914 C CA . ASP B 1 173 ? -1.766 -8.119 9.815 1.00 14.55 173 ASP B CA 1
ATOM 2915 C C . ASP B 1 173 ? -3.234 -7.928 10.154 1.00 13.85 173 ASP B C 1
ATOM 2916 O O . ASP B 1 173 ? -3.991 -8.879 10.182 1.00 13.58 173 ASP B O 1
ATOM 2921 N N . ARG B 1 174 ? -3.637 -6.688 10.380 1.00 13.31 174 ARG B N 1
ATOM 2922 C CA . ARG B 1 174 ? -5.031 -6.414 10.709 1.00 12.87 174 ARG B CA 1
ATOM 2923 C C . ARG B 1 174 ? -5.935 -6.671 9.515 1.00 12.81 174 ARG B C 1
ATOM 2924 O O . ARG B 1 174 ? -7.079 -7.078 9.697 1.00 12.73 174 ARG B O 1
ATOM 2932 N N . ALA B 1 175 ? -5.427 -6.429 8.309 1.00 12.71 175 ALA B N 1
ATOM 2933 C CA . ALA B 1 175 ? -6.176 -6.698 7.086 1.00 13.85 175 ALA B CA 1
ATOM 2934 C C . ALA B 1 175 ? -6.624 -8.158 7.029 1.00 13.78 175 ALA B C 1
ATOM 2935 O O . ALA B 1 175 ? -7.780 -8.442 6.729 1.00 14.65 175 ALA B O 1
ATOM 2937 N N . ALA B 1 176 ? -5.715 -9.082 7.319 1.00 13.81 176 ALA B N 1
ATOM 2938 C CA . ALA B 1 176 ? -6.059 -10.503 7.320 1.00 14.11 176 ALA B CA 1
ATOM 2939 C C . ALA B 1 176 ? -7.114 -10.820 8.390 1.00 13.88 176 ALA B C 1
ATOM 2940 O O . ALA B 1 176 ? -8.004 -11.637 8.175 1.00 14.10 176 ALA B O 1
ATOM 2942 N N . TYR B 1 177 ? -7.004 -10.175 9.545 1.00 14.22 177 TYR B N 1
ATOM 2943 C CA . TYR B 1 177 ? -7.965 -10.380 10.630 1.00 13.96 177 TYR B CA 1
ATOM 2944 C C . TYR B 1 177 ? -9.369 -9.910 10.218 1.00 14.08 177 TYR B C 1
ATOM 2945 O O . TYR B 1 177 ? -10.353 -10.591 10.494 1.00 13.53 177 TYR B O 1
ATOM 2954 N N . VAL B 1 178 ? -9.459 -8.770 9.536 1.00 14.16 178 VAL B N 1
ATOM 2955 C CA . VAL B 1 178 ? -10.749 -8.248 9.114 1.00 14.33 178 VAL B CA 1
ATOM 2956 C C . VAL B 1 178 ? -11.380 -9.161 8.055 1.00 14.67 178 VAL B C 1
ATOM 2957 O O . VAL B 1 178 ? -12.595 -9.335 8.058 1.00 14.91 178 VAL B O 1
ATOM 2961 N N . GLN B 1 179 ? -10.567 -9.764 7.181 1.00 15.09 179 GLN B N 1
ATOM 2962 C CA . GLN B 1 179 ? -11.083 -10.744 6.222 1.00 15.61 179 GLN B CA 1
ATOM 2963 C C . GLN B 1 179 ? -11.701 -11.929 6.968 1.00 15.56 179 GLN B C 1
ATOM 2964 O O . GLN B 1 179 ? -12.749 -12.448 6.576 1.00 15.50 179 GLN B O 1
ATOM 2970 N N . THR B 1 180 ? -11.065 -12.332 8.064 1.00 15.23 180 THR B N 1
ATOM 2971 C CA . THR B 1 180 ? -11.613 -13.370 8.933 1.00 15.15 180 THR B CA 1
ATOM 2972 C C . THR B 1 180 ? -12.936 -12.934 9.581 1.00 14.78 180 THR B C 1
ATOM 2973 O O . THR B 1 180 ? -13.885 -13.716 9.633 1.00 14.81 180 THR B O 1
ATOM 2977 N N . PHE B 1 181 ? -13.008 -11.691 10.058 1.00 14.69 181 PHE B N 1
ATOM 2978 C CA . PHE B 1 181 ? -14.259 -11.148 10.586 1.00 14.38 181 PHE B CA 1
ATOM 2979 C C . PHE B 1 181 ? -15.400 -11.352 9.576 1.00 14.69 181 PHE B C 1
ATOM 2980 O O . PHE B 1 181 ? -16.477 -11.822 9.950 1.00 14.54 181 PHE B O 1
ATOM 2988 N N . TRP B 1 182 ? -15.151 -11.023 8.307 1.00 14.50 182 TRP B N 1
ATOM 2989 C CA . TRP B 1 182 ? -16.175 -11.176 7.270 1.00 14.98 182 TRP B CA 1
ATOM 2990 C C . TRP B 1 182 ? -16.704 -12.616 7.153 1.00 15.30 182 TRP B C 1
ATOM 2991 O O . TRP B 1 182 ? -17.881 -12.822 6.835 1.00 15.89 182 TRP B O 1
ATOM 3002 N N . ASN B 1 183 ? -15.843 -13.597 7.417 1.00 15.52 183 ASN B N 1
ATOM 3003 C CA . ASN B 1 183 ? -16.216 -15.008 7.364 1.00 16.20 183 ASN B CA 1
ATOM 3004 C C . ASN B 1 183 ? -17.022 -15.481 8.573 1.00 15.72 183 ASN B C 1
ATOM 3005 O O . ASN B 1 183 ? -17.565 -16.574 8.544 1.00 15.83 183 ASN B O 1
ATOM 3010 N N . VAL B 1 184 ? -17.113 -14.665 9.624 1.00 15.59 184 VAL B N 1
ATOM 3011 C CA . VAL B 1 184 ? -17.895 -15.027 10.817 1.00 15.38 184 VAL B CA 1
ATOM 3012 C C . VAL B 1 184 ? -18.999 -14.035 11.195 1.00 15.44 184 VAL B C 1
ATOM 3013 O O . VAL B 1 184 ? -19.635 -14.198 12.237 1.00 15.23 184 VAL B O 1
ATOM 3017 N N . VAL B 1 185 ? -19.261 -13.032 10.361 1.00 15.47 185 VAL B N 1
ATOM 3018 C CA . VAL B 1 185 ? -20.263 -12.023 10.710 1.00 15.78 185 VAL B CA 1
ATOM 3019 C C . VAL B 1 185 ? -21.609 -12.702 10.973 1.00 15.79 185 VAL B C 1
ATOM 3020 O O . VAL B 1 185 ? -22.036 -13.556 10.191 1.00 15.80 185 VAL B O 1
ATOM 3024 N N . ASN B 1 186 ? -22.261 -12.332 12.072 1.00 15.94 186 ASN B N 1
ATOM 3025 C CA . ASN B 1 186 ? -23.527 -12.942 12.469 1.00 16.11 186 ASN B CA 1
ATOM 3026 C C . ASN B 1 186 ? -24.676 -12.079 11.979 1.00 16.01 186 ASN B C 1
ATOM 3027 O O . ASN B 1 186 ? -25.144 -11.177 12.682 1.00 15.81 186 ASN B O 1
ATOM 3032 N N . TRP B 1 187 ? -25.124 -12.349 10.759 1.00 16.24 187 TRP B N 1
ATOM 3033 C CA . TRP B 1 187 ? -26.221 -11.576 10.178 1.00 16.60 187 TRP B CA 1
ATOM 3034 C C . TRP B 1 187 ? -27.549 -11.797 10.899 1.00 16.85 187 TRP B C 1
ATOM 3035 O O . TRP B 1 187 ? -28.404 -10.924 10.852 1.00 16.33 187 TRP B O 1
ATOM 3046 N N . LYS B 1 188 ? -27.713 -12.937 11.574 1.00 17.57 188 LYS B N 1
ATOM 3047 C CA . LYS B 1 188 ? -28.902 -13.178 12.399 1.00 18.59 188 LYS B CA 1
ATOM 3048 C C . LYS B 1 188 ? -28.992 -12.170 13.544 1.00 18.13 188 LYS B C 1
ATOM 3049 O O . LYS B 1 188 ? -30.082 -11.723 13.905 1.00 17.77 188 LYS B O 1
ATOM 3055 N N . ASN B 1 189 ? -27.850 -11.840 14.144 1.00 18.03 189 ASN B N 1
ATOM 3056 C CA . ASN B 1 189 ? -27.826 -10.862 15.222 1.00 17.78 189 ASN B CA 1
ATOM 3057 C C . ASN B 1 189 ? -28.120 -9.470 14.679 1.00 17.70 189 ASN B C 1
ATOM 3058 O O . ASN B 1 189 ? -28.867 -8.709 15.285 1.00 17.50 189 ASN B O 1
ATOM 3063 N N . VAL B 1 190 ? -27.551 -9.149 13.522 1.00 17.83 190 VAL B N 1
ATOM 3064 C CA . VAL B 1 190 ? -27.798 -7.855 12.886 1.00 18.13 190 VAL B CA 1
ATOM 3065 C C . VAL B 1 190 ? -29.298 -7.697 12.620 1.00 18.59 190 VAL B C 1
ATOM 3066 O O . VAL B 1 190 ? -29.870 -6.640 12.867 1.00 18.34 190 VAL B O 1
ATOM 3070 N N . GLU B 1 191 ? -29.924 -8.768 12.142 1.00 19.31 191 GLU B N 1
ATOM 3071 C CA . GLU B 1 191 ? -31.367 -8.803 11.913 1.00 20.18 191 GLU B CA 1
ATOM 3072 C C . GLU B 1 191 ? -32.161 -8.496 13.190 1.00 20.46 191 GLU B C 1
ATOM 3073 O O . GLU B 1 191 ? -33.098 -7.698 13.160 1.00 20.85 191 GLU B O 1
ATOM 3079 N N . ARG B 1 192 ? -31.771 -9.110 14.308 1.00 20.95 192 ARG B N 1
ATOM 3080 C CA . ARG B 1 192 ? -32.380 -8.843 15.616 1.00 21.84 192 ARG B CA 1
ATOM 3081 C C . ARG B 1 192 ? -32.195 -7.396 16.105 1.00 22.59 192 ARG B C 1
ATOM 3082 O O . ARG B 1 192 ? -32.989 -6.917 16.898 1.00 22.52 192 ARG B O 1
ATOM 3090 N N . GLN B 1 193 ? -31.135 -6.721 15.657 1.00 23.45 193 GLN B N 1
ATOM 3091 C CA . GLN B 1 193 ? -30.864 -5.330 16.054 1.00 24.56 193 GLN B CA 1
ATOM 3092 C C . GLN B 1 193 ? -31.525 -4.280 15.155 1.00 25.19 193 GLN B C 1
ATOM 3093 O O . GLN B 1 193 ? -31.527 -3.089 15.491 1.00 25.20 193 GLN B O 1
ATOM 3099 N N . LEU B 1 194 ? -32.070 -4.695 14.012 1.00 25.85 194 LEU B N 1
ATOM 3100 C CA . LEU B 1 194 ? -32.666 -3.733 13.077 1.00 26.28 194 LEU B CA 1
ATOM 3101 C C . LEU B 1 194 ? -33.801 -2.955 13.738 1.00 26.75 194 LEU B C 1
ATOM 3102 O O . LEU B 1 194 ? -34.514 -3.514 14.584 1.00 27.31 194 LEU B O 1
#

Radius of gyration: 22.37 Å; Cα contacts (8 Å, |Δi|>4): 650; chains: 2; bounding box: 60×50×50 Å